Protein 7XDU (pdb70)

Organism: Thermoanaerobacter thermohydrosulfuricus (NCBI:txid1516)

Sequence (694 aa):
MENIKVVVWGLGAMGSGIAKMILFKKGMEIVGAIDTDPNKRGKDLNEILGTNSKPVYITSEPQDIIKKGSADIAVIVTSSYVEKVFPLIKLAVENGINVITTAEEMAYPSAQHLELAKEIDRLARENGVSVLGTGINPGFVLDYLIIALTGVCVDVDSIKAARINDLSPFGKAVMEEQGVGLTPEEFEEGVKNGTVAGHIGFPESISMICDALGWKLSGIEQTREPIVSKTYRETPYARVEPGYVAGCRQIGYGKVDGEVKIELEHPQQILPQKEGVETGDYIEIKGTPNIKLSIKPEIPGGLGTIALCVNMIPHVINAEPGLVTMLDLPVPRAIMGDARDMIRRRHHHMENIKVVVWGLGAMGSGIAKMILFKKGMEIVGAIDTDPNKRGKDLNEILGTNSKPVYITSEPQDIIKKGSADIAVIVTSSYVEKVFPLIKLAVENGINVITTAEEMAYPSAQHLELAKEIDRLARENGVSVLGTGINPGFVLDYLIIALTGVCVDVDSIKAARINDLSPFGKAVMEEQGVGLTPEEFEEGVKNGTVAGHIGFPESISMICDALGWKLSGIEQTREPIVSKTYRETPYARVEPGYVAGCRQIGYGKVDGEVKIELEHPQQILPQKEGVETGDYIEIKGTPNIKLSIKPEIPGGLGTIALCVNMIPHVINAEPGLVTMLDLPVPRAIMGDARDMIRR

Radius of gyration: 26.33 Å; Cα contacts (8 Å, |Δi|>4): 1818; chains: 2; bounding box: 57×61×76 Å

B-factor: mean 42.87, std 12.91, range [15.37, 99.05]

Nearest PDB structures (foldseek):
  7xdu-assembly1_A  TM=1.003E+00  e=1.723E-80  Thermoanaerobacter thermohydrosulfuricus
  6g1m-assembly2_D  TM=9.853E-01  e=4.303E-50  Petrotoga mobilis SJ95
  6g1h-assembly1_A-2  TM=9.811E-01  e=2.619E-50  Petrotoga mobilis SJ95
  6g1m-assembly2_C  TM=9.199E-01  e=5.829E-49  Petrotoga mobilis SJ95
  6g1m-assembly1_B  TM=9.178E-01  e=3.113E-48  Petrotoga mobilis SJ95

Solvent-accessible surface area: 27707 Å² total; per-residue (Å²): 203,115,40,5,65,0,0,0,10,6,2,35,82,46,0,26,20,0,0,100,11,0,58,154,18,137,5,8,51,15,43,5,0,1,18,98,44,87,110,47,118,49,76,33,5,12,115,56,19,69,20,157,39,144,76,25,148,3,23,29,107,25,124,84,32,1,108,142,75,24,9,51,0,0,0,0,15,73,28,28,97,0,113,142,0,32,76,36,2,79,34,0,1,66,24,33,0,15,0,0,0,24,1,46,12,0,1,21,2,44,38,90,38,88,124,44,4,119,58,2,38,107,12,0,131,122,41,49,6,1,0,0,0,2,5,3,25,5,0,0,0,0,0,1,1,0,0,1,0,0,0,0,0,22,34,1,83,35,3,123,4,20,11,21,21,38,5,27,106,119,5,150,73,36,6,123,80,8,0,15,28,50,28,46,124,95,0,63,107,3,25,134,96,51,76,0,41,9,15,44,1,0,12,0,0,0,9,0,0,0,73,1,0,12,17,154,58,68,29,57,90,76,47,64,86,26,15,66,4,157,38,91,3,102,10,131,124,18,143,0,71,69,36,101,0,0,0,1,72,4,17,0,51,0,48,17,127,46,126,66,48,0,35,0,32,11,4,22,6,0,23,1,114,99,40,74,58,112,33,0,0,59,4,47,0,81,14,60,14,88,4,122,3,20,1,102,96,28,1,41,33,31,62,0,15,17,0,0,0,0,0,0,0,0,12,0,37,29,20,80,57,1,34,12,14,2,14,76,5,40,1,0,22,0,4,50,19,23,0,75,117,43,67,189,229,192,168,155,180,40,121,33,3,57,0,0,0,14,5,2,38,84,50,0,21,16,0,0,104,5,0,47,124,10,112,0,7,59,7,28,3,0,5,22,118,37,90,118,38,134,46,67,30,3,10,114,61,15,70,42,150,48,148,66,15,139,4,21,42,88,33,107,77,25,3,98,180,72,32,7,54,0,0,0,0,12,74,32,27,105,0,121,144,0,35,75,35,2,82,35,0,1,83,30,33,0,16,0,0,0,24,0,48,13,1,1,23,1,45,32,92,42,110,113,37,3,131,52,1,35,118,13,0,126,125,46,45,10,1,0,0,0,1,4,3,24,3,0,0,0,0,0,2,1,0,0,2,0,0,0,0,0,31,57,1,82,31,2,107,4,18,11,19,21,36,3,21,103,91,28,122,71,38,2,90,69,8,1,15,30,50,34,42,121,81,0,88,105,4,39,181,98,52,87,1,36,6,19,45,1,0,14,0,0,0,11,0,0,2,83,7,1,22,19,143,60,72,28,56,86,77,57,76,73,25,14,50,2,146,39,94,3,85,14,127,118,13,153,0,75,77,40,88,0,0,0,0,62,4,13,0,51,0,44,18,132,44,124,58,57,0,35,0,39,11,2,20,5,0,28,0,106,111,62,61,55,105,32,0,0,60,2,50,0,98,16,63,17,102,6,123,2,25,0,90,92,27,1,40,31,33,68,0,16,16,0,0,0,0,1,0,0,2,16,0,38,51,21,122,42,0,32,13,15,2,12,77,5,40,1,0,34,1,7,48,23,28,0,48,86,54,26,163,163

Foldseek 3Di:
DAAAEEEEADCDLLSLLLQVVQVPAFRGYYQAYEDQPPVQAQDFSCVVNVHDDDTHGYHPDCVVQQAAPRGQAYEHEDELDLVVCLVVLLSNLLRLHAYEYQNQCQLAVCLPPVPSQVVSQVSFQVSWFEYEYAFVAPHNQLALVQLVVCVVFPWFQAKEKEFEDACQPPAQQVCQLWQAQAAQVVVVVCVVVVSHPADPHQSRRLVNNCVSVVFDFPDKDKDKGFAFDQDWADHVHGTHHGRGGQGIKMWMFTHGPNHTRYIYIYTYGHPPVVPPDFGWIWMWTVHHVIDIDIGGHYDDRSSRRSQQRNQCSQQRSQDTTGYDHSSRTPDGDGRPDRVVVSHDDD/DPPQAAAEEAEEACPLLSLLLQVVQVVAFRGHYPYYEDLDPVQAQDFSCVVNVHDDDTYGYHPDVPVQLAAPRGAAYEHEHEQDCVVCLVVLLSNLLSPHAYEYQRLCQLAVCLPPVPSQVVSFVSQQVRWFEYEHAFVVRHNQLAVPLLVVCVPFPWFQAKEKEAEDACQVDAQQVCQLFQFFAAQVRVVVCVVVRSHNADPHQSRRLVNNCVSVVADFPDKDKDKGFPADQDWDDHPHGTHHHNGGQGIKIWMFTDGPRHGRYIYIYTYGHPPVRVPDFAWIWIWTVHRHTDTDIDGHHDDRSSRRSQQSNQCSQFRSQDTTGYDHSSRTPDGDGNPDRVSVSHDD

Secondary structure (DSSP, 8-state):
-PPEEEEEE--SHHHHHHHHHHHHSTTEEEEEEE---TTTTTSBHHHHHT--SS--BEES-GGGT-STTS-SEEEE-S-S-HHHHHHHHHHHHTTT-EEEE--GGGGSTTTT-HHHHHHHHHHHHHTT-EEEE--STTTTTTTHHHHHHHTT-SEEEEEEEEEEEE-TTS-HHHHHHHTTT--HHHHHHHHHHTS----S-HHHHHHHHHHHHT---SEEEEEEEEEE-SS-EEETTEEE-TTSEEEEEEEEEEEETTEEEEEEEEEEES-GGGTTPPPEEEEEEEEES-EEEEESSPPPHHHHHHHHHHHTHHHHHHSPSEEE-TTTS-------S-GGGG----/-TTPPPEEEEEE--SHHHHHHHHHHHHSTTEEEEEEE---TTTTT-BHHHHHT--SS--B-BS-GGGTS-TTT-SEEEE-S-SSHHHHHHHHHHHHHTT-EEEE--GGGGSGGGT-HHHHHHHHHHHHHTT-EEEE--STTTTTTTHHHHHHHTT-SEEEEEEEEEE---TTS-HHHHHHTTTT--HHHHHHHHHHTS----S-HHHHHHHHHHHHTPPPSEEEEEEEEEE-SS-EEETTEEE-TTSEEEEEEEEEEEETTEEEEEEEEEEES-GGGGTPPPEEEEEEEEES-EEEEESSPPPHHHHHHHHHHHTHHHHHHSPSEEE-TTTS-------S-GGGGS--

Structure (mmCIF, N/CA/C/O backbone):
data_7XDU
#
_entry.id   7XDU
#
_cell.length_a   203.061
_cell.length_b   54.845
_cell.length_c   114.188
_cell.angle_alpha   90.000
_cell.angle_beta   115.560
_cell.angle_gamma   90.000
#
_symmetry.space_group_name_H-M   'C 1 2 1'
#
loop_
_entity.id
_entity.type
_entity.pdbx_description
1 polymer '4-hydroxy-tetrahydrodipicolinate reductase'
2 non-polymer NICOTINAMIDE-ADENINE-DINUCLEOTIDE
3 water water
#
loop_
_atom_site.group_PDB
_atom_site.id
_atom_site.type_symbol
_atom_site.label_atom_id
_atom_site.label_alt_id
_atom_site.label_comp_id
_atom_site.label_asym_id
_atom_site.label_entity_id
_atom_site.label_seq_id
_atom_site.pdbx_PDB_ins_code
_atom_site.Cartn_x
_atom_site.Cartn_y
_atom_site.Cartn_z
_atom_site.occupancy
_atom_site.B_iso_or_equiv
_atom_site.auth_seq_id
_atom_site.auth_comp_id
_atom_site.auth_asym_id
_atom_site.auth_atom_id
_atom_site.pdbx_PDB_model_num
ATOM 1 N N . MET A 1 9 ? -55.291 -33.245 -1.618 1.00 59.21 1 MET A N 1
ATOM 2 C CA . MET A 1 9 ? -56.376 -32.366 -1.199 1.00 59.59 1 MET A CA 1
ATOM 3 C C . MET A 1 9 ? -55.988 -31.526 0.025 1.00 52.56 1 MET A C 1
ATOM 4 O O . MET A 1 9 ? -56.371 -30.366 0.140 1.00 51.43 1 MET A O 1
ATOM 9 N N . GLU A 1 10 ? -55.232 -32.110 0.946 1.00 57.61 2 GLU A N 1
ATOM 10 C CA . GLU A 1 10 ? -54.756 -31.377 2.111 1.00 51.71 2 GLU A CA 1
ATOM 11 C C . GLU A 1 10 ? -53.382 -30.773 1.836 1.00 48.59 2 GLU A C 1
ATOM 12 O O . GLU A 1 10 ? -52.578 -31.334 1.088 1.00 48.12 2 GLU A O 1
ATOM 18 N N . ASN A 1 11 ? -53.121 -29.615 2.445 1.00 45.43 3 ASN A N 1
ATOM 19 C CA . ASN A 1 11 ? -51.818 -28.972 2.326 1.00 36.04 3 ASN A CA 1
ATOM 20 C C . ASN A 1 11 ? -50.699 -29.918 2.749 1.00 38.59 3 ASN A C 1
ATOM 21 O O . ASN A 1 11 ? -50.874 -30.780 3.616 1.00 35.56 3 ASN A O 1
ATOM 26 N N . ILE A 1 12 ? -49.534 -29.752 2.125 1.00 35.20 4 ILE A N 1
ATOM 27 C CA . ILE A 1 12 ? -48.324 -30.394 2.625 1.00 32.61 4 ILE A CA 1
ATOM 28 C C . ILE A 1 12 ? -47.941 -29.728 3.940 1.00 29.80 4 ILE A C 1
ATOM 29 O O . ILE A 1 12 ? -47.657 -28.525 3.982 1.00 33.86 4 ILE A O 1
ATOM 34 N N . LYS A 1 13 ? -47.934 -30.497 5.020 1.00 33.27 5 LYS A N 1
ATOM 35 C CA . LYS A 1 13 ? -47.645 -29.952 6.342 1.00 35.68 5 LYS A CA 1
ATOM 36 C C . LYS A 1 13 ? -46.148 -30.062 6.628 1.00 29.86 5 LYS A C 1
ATOM 37 O O . LYS A 1 13 ? -45.582 -31.162 6.591 1.00 28.34 5 LYS A O 1
ATOM 43 N N . VAL A 1 14 ? -45.517 -28.924 6.923 1.00 24.60 6 VAL A N 1
ATOM 44 C CA . VAL A 1 14 ? -44.073 -28.821 7.090 1.00 26.87 6 VAL A CA 1
ATOM 45 C C . VAL A 1 14 ? -43.746 -28.275 8.471 1.00 29.29 6 VAL A C 1
ATOM 46 O O . VAL A 1 14 ? -44.374 -27.317 8.935 1.00 31.64 6 VAL A O 1
ATOM 50 N N . VAL A 1 15 ? -42.733 -28.863 9.106 1.00 32.63 7 VAL A N 1
ATOM 51 C CA . VAL A 1 15 ? -42.106 -28.318 10.309 1.00 30.34 7 VAL A CA 1
ATOM 52 C C . VAL A 1 15 ? -40.731 -27.784 9.930 1.00 26.51 7 VAL A C 1
ATOM 53 O O . VAL A 1 15 ? -39.993 -28.425 9.172 1.00 33.04 7 VAL A O 1
ATOM 57 N N . VAL A 1 16 ? -40.392 -26.602 10.429 1.00 28.40 8 VAL A N 1
ATOM 58 C CA . VAL A 1 16 ? -39.079 -26.009 10.196 1.00 31.45 8 VAL A CA 1
ATOM 59 C C . VAL A 1 16 ? -38.295 -26.093 11.494 1.00 32.36 8 VAL A C 1
ATOM 60 O O . VAL A 1 16 ? -38.681 -25.497 12.509 1.00 34.06 8 VAL A O 1
ATOM 64 N N . TRP A 1 17 ? -37.196 -26.828 11.455 1.00 32.83 9 TRP A N 1
ATOM 65 C CA . TRP A 1 17 ? -36.373 -27.120 12.621 1.00 33.46 9 TRP A CA 1
ATOM 66 C C . TRP A 1 17 ? -35.123 -26.260 12.528 1.00 32.92 9 TRP A C 1
ATOM 67 O O . TRP A 1 17 ? -34.237 -26.534 11.712 1.00 37.37 9 TRP A O 1
ATOM 78 N N . GLY A 1 18 ? -35.054 -25.225 13.358 1.00 35.37 10 GLY A N 1
ATOM 79 C CA . GLY A 1 18 ? -34.008 -24.229 13.236 1.00 36.83 10 GLY A CA 1
ATOM 80 C C . GLY A 1 18 ? -34.486 -23.043 12.425 1.00 36.16 10 GLY A C 1
ATOM 81 O O . GLY A 1 18 ? -34.972 -23.206 11.305 1.00 35.59 10 GLY A O 1
ATOM 82 N N . LEU A 1 19 ? -34.368 -21.845 12.989 1.00 38.96 11 LEU A N 1
ATOM 83 C CA . LEU A 1 19 ? -34.948 -20.635 12.412 1.00 36.32 11 LEU A CA 1
ATOM 84 C C . LEU A 1 19 ? -33.922 -19.518 12.322 1.00 36.72 11 LEU A C 1
ATOM 85 O O . LEU A 1 19 ? -34.161 -18.378 12.728 1.00 38.76 11 LEU A O 1
ATOM 90 N N . GLY A 1 20 ? -32.774 -19.834 11.751 1.00 39.43 12 GLY A N 1
ATOM 91 C CA . GLY A 1 20 ? -31.767 -18.845 11.432 1.00 35.57 12 GLY A CA 1
ATOM 92 C C . GLY A 1 20 ? -32.004 -18.263 10.059 1.00 35.89 12 GLY A C 1
ATOM 93 O O . GLY A 1 20 ? -33.144 -18.151 9.594 1.00 35.30 12 GLY A O 1
ATOM 94 N N . ALA A 1 21 ? -30.909 -17.903 9.389 1.00 32.42 13 ALA A N 1
ATOM 95 C CA . ALA A 1 21 ? -31.009 -17.369 8.037 1.00 29.46 13 ALA A CA 1
ATOM 96 C C . ALA A 1 21 ? -31.795 -18.306 7.123 1.00 38.18 13 ALA A C 1
ATOM 97 O O . ALA A 1 21 ? -32.749 -17.887 6.457 1.00 31.02 13 ALA A O 1
ATOM 99 N N . MET A 1 22 ? -31.415 -19.591 7.098 1.00 36.26 14 MET A N 1
ATOM 100 C CA . MET A 1 22 ? -32.084 -20.555 6.229 1.00 32.43 14 MET A CA 1
ATOM 101 C C . MET A 1 22 ? -33.486 -20.883 6.732 1.00 32.44 14 MET A C 1
ATOM 102 O O . MET A 1 22 ? -34.448 -20.901 5.953 1.00 29.59 14 MET A O 1
ATOM 107 N N . GLY A 1 23 ? -33.621 -21.152 8.032 1.00 32.02 15 GLY A N 1
ATOM 108 C CA . GLY A 1 23 ? -34.922 -21.523 8.565 1.00 32.74 15 GLY A CA 1
ATOM 109 C C . GLY A 1 23 ? -35.995 -20.483 8.293 1.00 34.54 15 GLY A C 1
ATOM 110 O O . GLY A 1 23 ? -37.097 -20.811 7.844 1.00 33.49 15 GLY A O 1
ATOM 111 N N . SER A 1 24 ? -35.686 -19.210 8.551 1.00 29.36 16 SER A N 1
ATOM 112 C CA . SER A 1 24 ? -36.684 -18.164 8.351 1.00 32.18 16 SER A CA 1
ATOM 113 C C . SER A 1 24 ? -36.910 -17.859 6.876 1.00 28.61 16 SER A C 1
ATOM 114 O O . SER A 1 24 ? -38.038 -17.550 6.480 1.00 29.31 16 SER A O 1
ATOM 117 N N . GLY A 1 25 ? -35.865 -17.934 6.051 1.00 31.43 17 GLY A N 1
ATOM 118 C CA . GLY A 1 25 ? -36.076 -17.880 4.614 1.00 27.91 17 GLY A CA 1
ATOM 119 C C . GLY A 1 25 ? -36.991 -18.991 4.132 1.00 30.86 17 GLY A C 1
ATOM 120 O O . GLY A 1 25 ? -37.883 -18.763 3.309 1.00 31.33 17 GLY A O 1
ATOM 121 N N . ILE A 1 26 ? -36.802 -20.204 4.662 1.00 27.92 18 ILE A N 1
ATOM 122 C CA . ILE A 1 26 ? -37.605 -21.340 4.224 1.00 29.62 18 ILE A CA 1
ATOM 123 C C . ILE A 1 26 ? -39.043 -21.199 4.708 1.00 30.90 18 ILE A C 1
ATOM 124 O O . ILE A 1 26 ? -39.993 -21.513 3.980 1.00 33.66 18 ILE A O 1
ATOM 129 N N . ALA A 1 27 ? -39.229 -20.717 5.937 1.00 29.80 19 ALA A N 1
ATOM 130 C CA . ALA A 1 27 ? -40.577 -20.549 6.465 1.00 34.37 19 ALA A CA 1
ATOM 131 C C . ALA A 1 27 ? -41.345 -19.496 5.679 1.00 32.05 19 ALA A C 1
ATOM 132 O O . ALA A 1 27 ? -42.498 -19.711 5.293 1.00 29.43 19 ALA A O 1
ATOM 134 N N . LYS A 1 28 ? -40.718 -18.347 5.430 1.00 32.85 20 LYS A N 1
ATOM 135 C CA . LYS A 1 28 ? -41.385 -17.308 4.659 1.00 30.97 20 LYS A CA 1
ATOM 136 C C . LYS A 1 28 ? -41.765 -17.818 3.273 1.00 30.65 20 LYS A C 1
ATOM 137 O O . LYS A 1 28 ? -42.839 -17.494 2.758 1.00 33.72 20 LYS A O 1
ATOM 143 N N . MET A 1 29 ? -40.916 -18.649 2.667 1.00 30.10 21 MET A N 1
ATOM 144 C CA . MET A 1 29 ? -41.238 -19.160 1.341 1.00 28.32 21 MET A CA 1
ATOM 145 C C . MET A 1 29 ? -42.399 -20.142 1.408 1.00 28.92 21 MET A C 1
ATOM 146 O O . MET A 1 29 ? -43.314 -20.091 0.575 1.00 30.74 21 MET A O 1
ATOM 151 N N . ILE A 1 30 ? -42.390 -21.030 2.401 1.00 27.00 22 ILE A N 1
ATOM 152 C CA . ILE A 1 30 ? -43.460 -22.017 2.516 1.00 30.71 22 ILE A CA 1
ATOM 153 C C . ILE A 1 30 ? -44.795 -21.330 2.766 1.00 32.83 22 ILE A C 1
ATOM 154 O O . ILE A 1 30 ? -45.834 -21.739 2.230 1.00 36.96 22 ILE A O 1
ATOM 159 N N . LEU A 1 31 ? -44.784 -20.267 3.568 1.00 31.26 23 LEU A N 1
ATOM 160 C CA . LEU A 1 31 ? -45.992 -19.496 3.807 1.00 33.07 23 LEU A CA 1
ATOM 161 C C . LEU A 1 31 ? -46.619 -19.050 2.493 1.00 38.24 23 LEU A C 1
ATOM 162 O O . LEU A 1 31 ? -47.809 -19.278 2.245 1.00 43.67 23 LEU A O 1
ATOM 167 N N . PHE A 1 32 ? -45.821 -18.453 1.616 1.00 34.43 24 PHE A N 1
ATOM 168 C CA . PHE A 1 32 ? -46.358 -17.873 0.395 1.00 39.20 24 PHE A CA 1
ATOM 169 C C . PHE A 1 32 ? -46.440 -18.859 -0.767 1.00 36.26 24 PHE A C 1
ATOM 170 O O . PHE A 1 32 ? -46.845 -18.454 -1.861 1.00 38.67 24 PHE A O 1
ATOM 178 N N . LYS A 1 33 ? -46.104 -20.136 -0.553 1.00 31.01 25 LYS A N 1
ATOM 179 C CA . LYS A 1 33 ? -46.251 -21.174 -1.567 1.00 27.15 25 LYS A CA 1
ATOM 180 C C . LYS A 1 33 ? -47.612 -21.836 -1.441 1.00 33.39 25 LYS A C 1
ATOM 181 O O . LYS A 1 33 ? -47.994 -22.280 -0.354 1.00 36.95 25 LYS A O 1
ATOM 187 N N . LYS A 1 34 ? -48.315 -21.943 -2.564 1.00 31.37 26 LYS A N 1
ATOM 188 C CA . LYS A 1 34 ? -49.631 -22.560 -2.575 1.00 30.39 26 LYS A CA 1
ATOM 189 C C . LYS A 1 34 ? -49.512 -24.079 -2.435 1.00 33.57 26 LYS A C 1
ATOM 190 O O . LYS A 1 34 ? -48.757 -24.731 -3.167 1.00 32.87 26 LYS A O 1
ATOM 196 N N . GLY A 1 35 ? -50.272 -24.647 -1.507 1.00 29.00 27 GLY A N 1
ATOM 197 C CA . GLY A 1 35 ? -50.238 -26.073 -1.265 1.00 30.54 27 GLY A CA 1
ATOM 198 C C . GLY A 1 35 ? -49.293 -26.500 -0.170 1.00 36.13 27 GLY A C 1
ATOM 199 O O . GLY A 1 35 ? -49.116 -27.706 0.039 1.00 30.98 27 GLY A O 1
ATOM 200 N N . MET A 1 36 ? -48.698 -25.548 0.550 1.00 33.03 28 MET A N 1
ATOM 201 C CA . MET A 1 36 ? -47.702 -25.815 1.573 1.00 33.09 28 MET A CA 1
ATOM 202 C C . MET A 1 36 ? -48.028 -25.028 2.829 1.00 30.51 28 MET A C 1
ATOM 203 O O . MET A 1 36 ? -48.420 -23.862 2.753 1.00 30.97 28 MET A O 1
ATOM 208 N N . GLU A 1 37 ? -47.809 -25.652 3.982 1.00 34.81 29 GLU A N 1
ATOM 209 C CA . GLU A 1 37 ? -48.169 -25.070 5.265 1.00 36.27 29 GLU A CA 1
ATOM 210 C C . GLU A 1 37 ? -47.095 -25.357 6.310 1.00 34.87 29 GLU A C 1
ATOM 211 O O . GLU A 1 37 ? -46.595 -26.483 6.403 1.00 31.10 29 GLU A O 1
ATOM 217 N N . ILE A 1 38 ? -46.751 -24.346 7.105 1.00 31.35 30 ILE A N 1
ATOM 218 C 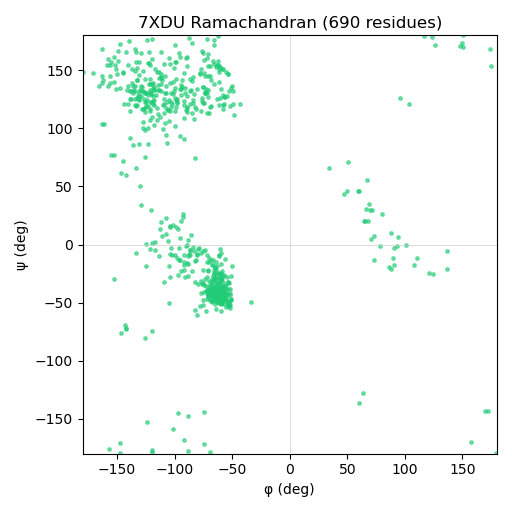CA . ILE A 1 38 ? -45.938 -24.562 8.295 1.00 33.44 30 ILE A CA 1
ATOM 219 C C . ILE A 1 38 ? -46.873 -24.912 9.439 1.00 37.16 30 ILE A C 1
ATOM 220 O O . ILE A 1 38 ? -47.748 -24.117 9.797 1.00 38.80 30 ILE A O 1
ATOM 225 N N . VAL A 1 39 ? -46.682 -26.092 10.024 1.00 35.36 31 VAL A N 1
ATOM 226 C CA . VAL A 1 39 ? -47.440 -26.508 11.195 1.00 31.79 31 VAL A CA 1
ATOM 227 C C . VAL A 1 39 ? -46.614 -26.458 12.468 1.00 35.27 31 VAL A C 1
ATOM 228 O O . VAL A 1 39 ? -47.120 -26.828 13.535 1.00 39.15 31 VAL A O 1
ATOM 232 N N . GLY A 1 40 ? -45.366 -26.003 12.400 1.00 37.66 32 GLY A N 1
ATOM 233 C CA . GLY A 1 40 ? -44.515 -25.959 13.576 1.00 37.30 32 GLY A CA 1
ATOM 234 C C . GLY A 1 40 ? -43.130 -25.402 13.308 1.00 37.57 32 GLY A C 1
ATOM 235 O O . GLY A 1 40 ? -42.588 -25.576 12.212 1.00 37.17 32 GLY A O 1
ATOM 236 N N . ALA A 1 41 ? -42.545 -24.736 14.304 1.00 37.68 33 ALA A N 1
ATOM 237 C CA . ALA A 1 41 ? -41.240 -24.097 14.165 1.00 36.43 33 ALA A CA 1
ATOM 238 C C . ALA A 1 41 ? -40.443 -24.346 15.435 1.00 38.12 33 ALA A C 1
ATOM 239 O O . ALA A 1 41 ? -40.915 -24.030 16.531 1.00 39.99 33 ALA A O 1
ATOM 241 N N . ILE A 1 42 ? -39.247 -24.911 15.291 1.00 39.37 34 ILE A N 1
ATOM 242 C CA . ILE A 1 42 ? -38.433 -25.346 16.422 1.00 38.51 34 ILE A CA 1
ATOM 243 C C . ILE A 1 42 ? -37.135 -24.552 16.425 1.00 43.90 34 ILE A C 1
ATOM 244 O O . ILE A 1 42 ? -36.475 -24.431 15.386 1.00 45.07 34 ILE A O 1
ATOM 249 N N . ASP A 1 43 ? -36.763 -24.030 17.590 1.00 40.78 35 ASP A N 1
ATOM 250 C CA . ASP A 1 43 ? -35.464 -23.397 17.755 1.00 40.09 35 ASP A CA 1
ATOM 251 C C . ASP A 1 43 ? -35.163 -23.294 19.243 1.00 46.78 35 ASP A C 1
ATOM 252 O O . ASP A 1 43 ? -36.050 -22.976 20.037 1.00 48.92 35 ASP A O 1
ATOM 257 N N . THR A 1 44 ? -33.914 -23.567 19.614 1.00 48.12 36 THR A N 1
ATOM 258 C CA . THR A 1 44 ? -33.516 -23.526 21.016 1.00 46.22 36 THR A CA 1
ATOM 259 C C . THR A 1 44 ? -32.972 -22.170 21.445 1.00 48.18 36 THR A C 1
ATOM 260 O O . THR A 1 44 ? -32.758 -21.960 22.644 1.00 57.12 36 THR A O 1
ATOM 264 N N . ASP A 1 45 ? -32.747 -21.261 20.509 1.00 43.21 37 ASP A N 1
ATOM 265 C CA . ASP A 1 45 ? -32.318 -19.906 20.820 1.00 46.11 37 ASP A CA 1
ATOM 266 C C . ASP A 1 45 ? -33.334 -19.225 21.732 1.00 54.01 37 ASP A C 1
ATOM 267 O O . ASP A 1 45 ? -34.481 -19.009 21.314 1.00 55.22 37 ASP A O 1
ATOM 272 N N . PRO A 1 46 ? -32.960 -18.854 22.959 1.00 56.16 38 PRO A N 1
ATOM 273 C CA . PRO A 1 46 ? -33.934 -18.223 23.864 1.00 56.50 38 PRO A CA 1
ATOM 274 C C . PRO A 1 46 ? -34.545 -16.944 23.316 1.00 57.81 38 PRO A C 1
ATOM 275 O O . PRO A 1 46 ? -35.690 -16.620 23.661 1.00 60.23 38 PRO A O 1
ATOM 279 N N . ASN A 1 47 ? -33.830 -16.202 22.470 1.00 55.01 39 ASN A N 1
ATOM 280 C CA . ASN A 1 47 ? -34.436 -15.016 21.879 1.00 56.57 39 ASN A CA 1
ATOM 281 C C . ASN A 1 47 ? -35.517 -15.354 20.864 1.00 58.81 39 ASN A C 1
ATOM 282 O O . ASN A 1 47 ? -36.249 -14.453 20.443 1.00 60.16 39 ASN A O 1
ATOM 287 N N . LYS A 1 48 ? -35.631 -16.616 20.455 1.00 60.46 40 LYS A N 1
ATOM 288 C CA . LYS A 1 48 ? -36.681 -17.040 19.540 1.00 56.58 40 LYS A CA 1
ATOM 289 C C . LYS A 1 48 ? -37.732 -17.913 20.200 1.00 53.48 40 LYS A C 1
ATOM 290 O O . LYS A 1 48 ? -38.903 -17.839 19.818 1.00 51.90 40 LYS A O 1
ATOM 296 N N . ARG A 1 49 ? -37.343 -18.714 21.190 1.00 53.47 41 ARG A N 1
ATOM 297 C CA . ARG A 1 49 ? -38.280 -19.583 21.889 1.00 54.15 41 ARG A CA 1
ATOM 298 C C . ARG A 1 49 ? -39.517 -18.809 22.320 1.00 50.62 41 ARG A C 1
ATOM 299 O O . ARG A 1 49 ? -39.415 -17.707 22.864 1.00 57.29 41 ARG A O 1
ATOM 307 N N . GLY A 1 50 ? -40.688 -19.377 22.036 1.00 44.04 42 GLY A N 1
ATOM 308 C CA . GLY A 1 50 ? -41.945 -18.846 22.507 1.00 42.69 42 GLY A CA 1
ATOM 309 C C . GLY A 1 50 ? -42.593 -17.800 21.622 1.00 43.68 42 GLY A C 1
ATOM 310 O O . GLY A 1 50 ? -43.807 -17.590 21.728 1.00 41.99 42 GLY A O 1
ATOM 311 N N . LYS A 1 51 ? -41.831 -17.140 20.754 1.00 43.15 43 LYS A N 1
ATOM 312 C CA . LYS A 1 51 ? -42.393 -16.077 19.937 1.00 43.81 43 LYS A CA 1
ATOM 313 C C . LYS A 1 51 ? -43.263 -16.636 18.808 1.00 43.96 43 LYS A C 1
ATOM 314 O O . LYS A 1 51 ? -43.149 -17.799 18.404 1.00 43.65 43 LYS A O 1
ATOM 320 N N . ASP A 1 52 ? -44.154 -15.788 18.302 1.00 42.04 44 ASP A N 1
ATOM 321 C CA . ASP A 1 52 ? -44.843 -16.093 17.057 1.00 38.29 44 ASP A CA 1
ATOM 322 C C . ASP A 1 52 ? -43.848 -15.986 15.908 1.00 43.45 44 ASP A C 1
ATOM 323 O O . ASP A 1 52 ? -43.158 -14.970 15.763 1.00 42.55 44 ASP A O 1
ATOM 328 N N . LEU A 1 53 ? -43.763 -17.048 15.105 1.00 36.99 45 LEU A N 1
ATOM 329 C CA . LEU A 1 53 ? -42.861 -17.059 13.959 1.00 34.05 45 LEU A CA 1
ATOM 330 C C . LEU A 1 53 ? -43.087 -15.856 13.050 1.00 36.57 45 LEU A C 1
ATOM 331 O O . LEU A 1 53 ? -42.140 -15.351 12.439 1.00 36.48 45 LEU A O 1
ATOM 336 N N . ASN A 1 54 ? -44.325 -15.369 12.965 1.00 38.06 46 ASN A N 1
ATOM 337 C CA . ASN A 1 54 ? -44.591 -14.174 12.169 1.00 38.07 46 ASN A CA 1
ATOM 338 C C . ASN A 1 54 ? -43.829 -12.965 12.689 1.00 39.23 46 ASN A C 1
ATOM 339 O O . ASN A 1 54 ? -43.415 -12.106 11.899 1.00 39.07 46 ASN A O 1
ATOM 344 N N . GLU A 1 55 ? -43.634 -12.878 14.005 1.00 38.00 47 GLU A N 1
ATOM 345 C CA . GLU A 1 55 ? -42.861 -11.772 14.553 1.00 42.90 47 GLU A CA 1
ATOM 346 C C . GLU A 1 55 ? -41.443 -11.783 14.006 1.00 40.35 47 GLU A C 1
ATOM 347 O O . GLU A 1 55 ? -40.875 -10.729 13.706 1.00 53.19 47 GLU A O 1
ATOM 353 N N . ILE A 1 56 ? -40.866 -12.966 13.842 1.00 40.11 48 ILE A N 1
ATOM 354 C CA . ILE A 1 56 ? -39.514 -13.071 13.312 1.00 42.12 48 ILE A CA 1
ATOM 355 C C . ILE A 1 56 ? -39.498 -12.816 11.809 1.00 44.64 48 ILE A C 1
ATOM 356 O O . ILE A 1 56 ? -38.669 -12.050 11.302 1.00 50.78 48 ILE A O 1
ATOM 361 N N . LEU A 1 57 ? -40.409 -13.454 11.069 1.00 41.49 49 LEU A N 1
ATOM 362 C CA . LEU A 1 57 ? -40.467 -13.255 9.624 1.00 39.50 49 LEU A CA 1
ATOM 363 C C . LEU A 1 57 ? -40.912 -11.852 9.241 1.00 36.13 49 LEU A C 1
ATOM 364 O O . LEU A 1 57 ? -40.697 -11.439 8.095 1.00 37.78 49 LEU A O 1
ATOM 369 N N . GLY A 1 58 ? -41.527 -11.116 10.161 1.00 34.21 50 GLY A N 1
ATOM 370 C CA . GLY A 1 58 ? -42.167 -9.876 9.790 1.00 34.25 50 GLY A CA 1
ATOM 371 C C . GLY A 1 58 ? -43.388 -10.058 8.920 1.00 36.66 50 GLY A C 1
ATOM 372 O O . GLY A 1 58 ? -43.806 -9.117 8.248 1.00 41.95 50 GLY A O 1
ATOM 373 N N . THR A 1 59 ? -43.974 -11.246 8.919 1.00 34.56 51 THR A N 1
ATOM 374 C CA . THR A 1 59 ? -45.127 -11.571 8.096 1.00 36.13 51 THR A CA 1
ATOM 375 C C . THR A 1 59 ? -46.415 -11.405 8.894 1.00 44.42 51 THR A C 1
ATOM 376 O O . THR A 1 59 ? -46.408 -11.326 10.122 1.00 46.16 51 THR A O 1
ATOM 380 N N . ASN A 1 60 ? -47.538 -11.374 8.179 1.00 40.75 52 ASN A N 1
ATOM 381 C CA . ASN A 1 60 ? -48.857 -11.221 8.786 1.00 37.91 52 ASN A CA 1
ATOM 382 C C . ASN A 1 60 ? -49.700 -12.420 8.363 1.00 48.19 52 ASN A C 1
ATOM 383 O O . ASN A 1 60 ? -50.430 -12.367 7.370 1.00 45.99 52 ASN A O 1
ATOM 388 N N . SER A 1 61 ? -49.600 -13.503 9.126 1.00 46.99 53 SER A N 1
ATOM 389 C CA . SER A 1 61 ? -50.356 -14.708 8.838 1.00 44.64 53 SER A CA 1
ATOM 390 C C . SER A 1 61 ? -50.695 -15.400 10.154 1.00 43.28 53 SER A C 1
ATOM 391 O O . SER A 1 61 ? -50.349 -14.926 11.240 1.00 44.51 53 SER A O 1
ATOM 394 N N . LYS A 1 62 ? -51.381 -16.529 10.040 1.00 43.35 54 LYS A N 1
ATOM 395 C CA . LYS A 1 62 ? -51.841 -17.280 11.198 1.00 43.86 54 LYS A CA 1
ATOM 396 C C . LYS A 1 62 ? -50.687 -17.526 12.175 1.00 42.80 54 LYS A C 1
ATOM 397 O O . LYS A 1 62 ? -49.576 -17.867 11.743 1.00 44.06 54 LYS A O 1
ATOM 403 N N . PRO A 1 63 ? -50.892 -17.328 13.477 1.00 43.45 55 PRO A N 1
ATOM 404 C CA . PRO A 1 63 ? -49.781 -17.476 14.427 1.00 42.69 55 PRO A CA 1
ATOM 405 C C . PRO A 1 63 ? -49.274 -18.910 14.521 1.00 40.29 55 PRO A C 1
ATOM 406 O O . PRO A 1 63 ? -50.044 -19.872 14.539 1.00 37.95 55 PRO A O 1
ATOM 410 N N . VAL A 1 64 ? -47.952 -19.038 14.562 1.00 35.04 56 VAL A N 1
ATOM 411 C CA . VAL A 1 64 ? -47.276 -20.309 14.769 1.00 34.46 56 VAL A CA 1
ATOM 412 C C . VAL A 1 64 ? -46.197 -20.070 15.812 1.00 39.14 56 VAL A C 1
ATOM 413 O O . VAL A 1 64 ? -45.294 -19.251 15.598 1.00 34.16 56 VAL A O 1
ATOM 417 N N . TYR A 1 65 ? -46.290 -20.770 16.939 1.00 37.92 57 TYR A N 1
ATOM 418 C CA . TYR A 1 65 ? -45.438 -20.476 18.083 1.00 39.86 57 TYR A CA 1
ATOM 419 C C . TYR A 1 65 ? -44.193 -21.352 18.086 1.00 35.23 57 TYR A C 1
ATOM 420 O O . TYR A 1 65 ? -44.284 -22.579 17.979 1.00 33.35 57 TYR A O 1
ATOM 429 N N . ILE A 1 66 ? -43.034 -20.708 18.210 1.00 35.44 58 ILE A N 1
ATOM 430 C CA . ILE A 1 66 ? -41.754 -21.411 18.166 1.00 39.26 58 ILE A CA 1
ATOM 431 C C . ILE A 1 66 ? -41.554 -22.168 19.468 1.00 38.10 58 ILE A C 1
ATOM 432 O O . ILE A 1 66 ? -41.540 -21.571 20.550 1.00 43.16 58 ILE A O 1
ATOM 437 N N . THR A 1 67 ? -41.383 -23.480 19.372 1.00 36.32 59 THR A N 1
ATOM 438 C CA . THR A 1 67 ? -41.046 -24.289 20.530 1.00 35.20 59 THR A CA 1
ATOM 439 C C . THR A 1 67 ? -39.554 -24.589 20.529 1.00 44.28 59 THR A C 1
ATOM 440 O O . THR A 1 67 ? -38.910 -24.612 19.478 1.00 48.90 59 THR A O 1
ATOM 444 N N . SER A 1 68 ? -38.999 -24.791 21.721 1.00 45.22 60 SER A N 1
ATOM 445 C CA . SER A 1 68 ? -37.653 -25.329 21.852 1.00 45.29 60 SER A CA 1
ATOM 446 C C . SER A 1 68 ? -37.668 -26.798 22.244 1.00 45.30 60 SER A C 1
ATOM 447 O O . SER A 1 68 ? -36.600 -27.411 22.345 1.00 44.71 60 SER A O 1
ATOM 450 N N . GLU A 1 69 ? -38.858 -27.370 22.466 1.00 42.93 61 GLU A N 1
ATOM 451 C CA . GLU A 1 69 ? -39.046 -28.791 22.717 1.00 47.03 61 GLU A CA 1
ATOM 452 C C . GLU A 1 69 ? -39.504 -29.449 21.428 1.00 46.44 61 GLU A C 1
ATOM 453 O O . GLU A 1 69 ? -40.687 -29.334 21.065 1.00 46.55 61 GLU A O 1
ATOM 459 N N . PRO A 1 70 ? -38.623 -30.133 20.701 1.00 43.17 62 PRO A N 1
ATOM 460 C CA . PRO A 1 70 ? -39.047 -30.827 19.470 1.00 40.34 62 PRO A CA 1
ATOM 461 C C . PRO A 1 70 ? -40.228 -31.772 19.650 1.00 45.87 62 PRO A C 1
ATOM 462 O O . PRO A 1 70 ? -41.036 -31.929 18.725 1.00 41.85 62 PRO A O 1
ATOM 466 N N . GLN A 1 71 ? -40.345 -32.405 20.825 1.00 50.86 63 GLN A N 1
ATOM 467 C CA . GLN A 1 71 ? -41.398 -33.388 21.050 1.00 49.90 63 GLN A CA 1
ATOM 468 C C . GLN A 1 71 ? -42.778 -32.754 21.048 1.00 50.91 63 GLN A C 1
ATOM 469 O O . GLN A 1 71 ? -43.777 -33.466 20.910 1.00 53.36 63 GLN A O 1
ATOM 475 N N . ASP A 1 72 ? -42.860 -31.434 21.208 1.00 49.01 64 ASP A N 1
ATOM 476 C CA . ASP A 1 72 ? -44.152 -30.749 21.166 1.00 50.14 64 ASP A CA 1
ATOM 477 C C . ASP A 1 72 ? -44.826 -30.887 19.808 1.00 46.01 64 ASP A C 1
ATOM 478 O O . ASP A 1 72 ? -46.056 -30.965 19.731 1.00 47.91 64 ASP A O 1
ATOM 483 N N . ILE A 1 73 ? -44.048 -30.905 18.732 1.00 45.47 65 ILE A N 1
ATOM 484 C CA . ILE A 1 73 ? -44.611 -30.930 17.391 1.00 43.02 65 ILE A CA 1
ATOM 485 C C . ILE A 1 73 ? -44.109 -32.099 16.545 1.00 46.03 65 ILE A C 1
ATOM 486 O O . ILE A 1 73 ? -44.773 -32.463 15.561 1.00 42.97 65 ILE A O 1
ATOM 491 N N . ILE A 1 74 ? -42.997 -32.746 16.894 1.00 47.98 66 ILE A N 1
ATOM 492 C CA . ILE A 1 74 ? -42.475 -33.866 16.100 1.00 41.98 66 ILE A CA 1
ATOM 493 C C . ILE A 1 74 ? -43.068 -35.145 16.687 1.00 48.42 66 ILE A C 1
ATOM 494 O O . ILE A 1 74 ? -42.508 -35.763 17.594 1.00 51.74 66 ILE A O 1
ATOM 499 N N . LYS A 1 75 ? -44.219 -35.553 16.156 1.00 43.89 67 LYS A N 1
ATOM 500 C CA . LYS A 1 75 ? -44.880 -36.764 16.618 1.00 43.10 67 LYS A CA 1
ATOM 501 C C . LYS A 1 75 ? -45.715 -37.335 15.483 1.00 49.87 67 LYS A C 1
ATOM 502 O O . LYS A 1 75 ? -46.045 -36.638 14.519 1.00 46.98 67 LYS A O 1
ATOM 508 N N . LYS A 1 76 ? -46.053 -38.621 15.617 1.00 54.02 68 LYS A N 1
ATOM 509 C CA . LYS A 1 76 ? -46.764 -39.357 14.574 1.00 48.65 68 LYS A CA 1
ATOM 510 C C . LYS A 1 76 ? -47.986 -38.589 14.088 1.00 52.10 68 LYS A C 1
ATOM 511 O O . LYS A 1 76 ? -48.875 -38.251 14.876 1.00 53.57 68 LYS A O 1
ATOM 517 N N . GLY A 1 77 ? -48.010 -38.295 12.787 1.00 46.47 69 GLY A N 1
ATOM 518 C CA . GLY A 1 77 ? -49.159 -37.701 12.137 1.00 45.20 69 GLY A CA 1
ATOM 519 C C . GLY A 1 77 ? -49.182 -36.189 12.096 1.00 52.38 69 GLY A C 1
ATOM 520 O O . GLY A 1 77 ? -50.105 -35.617 11.496 1.00 53.07 69 GLY A O 1
ATOM 521 N N . SER A 1 78 ? -48.200 -35.518 12.697 1.00 49.74 70 SER A N 1
ATOM 522 C CA . SER A 1 78 ? -48.255 -34.066 12.827 1.00 48.55 70 SER A CA 1
ATOM 523 C C . SER A 1 78 ? -47.658 -33.313 11.642 1.00 46.17 70 SER A C 1
ATOM 524 O O . SER A 1 78 ? -47.923 -32.114 11.505 1.00 47.43 70 SER A O 1
ATOM 527 N N . ALA A 1 79 ? -46.864 -33.967 10.792 1.00 44.36 71 ALA A N 1
ATOM 528 C CA . ALA A 1 79 ? -46.265 -33.280 9.654 1.00 39.14 71 ALA A CA 1
ATOM 529 C C . ALA A 1 79 ? -45.873 -34.286 8.584 1.00 39.57 71 ALA A C 1
ATOM 530 O O . ALA A 1 79 ? -45.608 -35.452 8.879 1.00 37.37 71 ALA A O 1
ATOM 532 N N . ASP A 1 80 ? -45.826 -33.811 7.335 1.00 40.28 72 ASP A N 1
ATOM 533 C CA . ASP A 1 80 ? -45.318 -34.634 6.245 1.00 31.93 72 ASP A CA 1
ATOM 534 C C . ASP A 1 80 ? -43.801 -34.600 6.171 1.00 31.44 72 ASP A C 1
ATOM 535 O O . ASP A 1 80 ? -43.179 -35.594 5.781 1.00 33.68 72 ASP A O 1
ATOM 540 N N . ILE A 1 81 ? -43.182 -33.485 6.538 1.00 29.81 73 ILE A N 1
ATOM 541 C CA . ILE A 1 81 ? -41.746 -33.346 6.346 1.00 30.82 73 ILE A CA 1
ATOM 542 C C . ILE A 1 81 ? -41.209 -32.326 7.336 1.00 29.10 73 ILE A C 1
ATOM 543 O O . ILE A 1 81 ? -41.827 -31.287 7.596 1.00 28.49 73 ILE A O 1
ATOM 548 N N . ALA A 1 82 ? -40.055 -32.643 7.895 1.00 28.57 74 ALA A N 1
ATOM 549 C CA . ALA A 1 82 ? -39.293 -31.713 8.703 1.00 29.20 74 ALA A CA 1
ATOM 550 C C . ALA A 1 82 ? -38.129 -31.204 7.870 1.00 32.33 74 ALA A C 1
ATOM 551 O O . ALA A 1 82 ? -37.500 -31.968 7.129 1.00 30.94 74 ALA A O 1
ATOM 553 N N . VAL A 1 83 ? -37.853 -29.912 7.985 1.00 27.95 75 VAL A N 1
ATOM 554 C CA . VAL A 1 83 ? -36.731 -29.283 7.304 1.00 31.44 75 VAL A CA 1
ATOM 555 C C . VAL A 1 83 ? -35.738 -28.860 8.378 1.00 29.16 75 VAL A C 1
ATOM 556 O O . VAL A 1 83 ? -36.003 -27.940 9.161 1.00 32.48 75 VAL A O 1
ATOM 560 N N . ILE A 1 84 ? -34.601 -29.541 8.430 1.00 30.19 76 ILE A N 1
ATOM 561 C CA . ILE A 1 84 ? -33.617 -29.356 9.489 1.00 32.65 76 ILE A CA 1
ATOM 562 C C . ILE A 1 84 ? -32.514 -28.447 8.967 1.00 36.08 76 ILE A C 1
ATOM 563 O O . ILE A 1 84 ? -31.784 -28.803 8.034 1.00 37.78 76 ILE A O 1
ATOM 568 N N . VAL A 1 85 ? -32.398 -27.266 9.567 1.00 35.72 77 VAL A N 1
ATOM 569 C CA . VAL A 1 85 ? -31.460 -26.253 9.101 1.00 36.47 77 VAL A CA 1
ATOM 570 C C . VAL A 1 85 ? -30.710 -25.712 10.307 1.00 36.45 77 VAL A C 1
ATOM 571 O O . VAL A 1 85 ? -30.852 -24.538 10.670 1.00 35.85 77 VAL A O 1
ATOM 575 N N . THR A 1 86 ? -29.901 -26.570 10.931 1.00 35.82 78 THR A N 1
ATOM 576 C CA . THR A 1 86 ? -29.250 -26.242 12.196 1.00 39.12 78 THR A CA 1
ATOM 577 C C . THR A 1 86 ? -27.737 -26.301 12.060 1.00 36.52 78 THR A C 1
ATOM 578 O O . THR A 1 86 ? -27.090 -25.253 12.023 1.00 43.88 78 THR A O 1
ATOM 582 N N . SER A 1 87 ? -27.153 -27.488 11.987 1.00 38.48 79 SER A N 1
ATOM 583 C CA . SER A 1 87 ? -25.711 -27.661 12.006 1.00 40.17 79 SER A CA 1
ATOM 584 C C . SER A 1 87 ? -25.240 -28.160 10.647 1.00 43.20 79 SER A C 1
ATOM 585 O O . SER A 1 87 ? -26.034 -28.601 9.814 1.00 43.36 79 SER A O 1
ATOM 588 N N . SER A 1 88 ? -23.931 -28.086 10.424 1.00 37.60 80 SER A N 1
ATOM 589 C CA . SER A 1 88 ? -23.348 -28.629 9.208 1.00 37.62 80 SER A CA 1
ATOM 590 C C . SER A 1 88 ? -22.947 -30.094 9.330 1.00 41.52 80 SER A C 1
ATOM 591 O O . SER A 1 88 ? -22.470 -30.670 8.343 1.00 39.45 80 SER A O 1
ATOM 594 N N . TYR A 1 89 ? -23.151 -30.719 10.491 1.00 41.11 81 TYR A N 1
ATOM 595 C CA . TYR A 1 89 ? -22.501 -31.981 10.823 1.00 38.29 81 TYR A CA 1
ATOM 596 C C . TYR A 1 89 ? -23.514 -33.092 11.043 1.00 34.70 81 TYR A C 1
ATOM 597 O O . TYR A 1 89 ? -24.509 -32.901 11.749 1.00 36.40 81 TYR A O 1
ATOM 606 N N . VAL A 1 90 ? -23.235 -34.258 10.452 1.00 38.34 82 VAL A N 1
ATOM 607 C CA . VAL A 1 90 ? -24.108 -35.420 10.612 1.00 37.79 82 VAL A CA 1
ATOM 608 C C . VAL A 1 90 ? -24.259 -35.778 12.077 1.00 39.03 82 VAL A C 1
ATOM 609 O O . VAL A 1 90 ? -25.352 -36.123 12.539 1.00 40.21 82 VAL A O 1
ATOM 613 N N . GLU A 1 91 ? -23.159 -35.730 12.823 1.00 47.95 83 GLU A N 1
ATOM 614 C CA . GLU A 1 91 ? -23.223 -36.033 14.245 1.00 45.04 83 GLU A CA 1
ATOM 615 C C . GLU A 1 91 ? -24.258 -35.161 14.944 1.00 47.85 83 GLU A C 1
ATOM 616 O O . GLU A 1 91 ? -25.038 -35.649 15.771 1.00 44.06 83 GLU A O 1
ATOM 622 N N . LYS A 1 92 ? -24.300 -33.872 14.601 1.00 42.74 84 LYS A N 1
ATOM 623 C CA . LYS A 1 92 ? -25.154 -32.939 15.315 1.00 40.99 84 LYS A CA 1
ATOM 624 C C . LYS A 1 92 ? -26.583 -32.915 14.793 1.00 39.43 84 LYS A C 1
ATOM 625 O O . LYS A 1 92 ? -27.483 -32.518 15.537 1.00 43.73 84 LYS A O 1
ATOM 631 N N . VAL A 1 93 ? -26.825 -33.318 13.545 1.00 37.16 85 VAL A N 1
ATOM 632 C CA . VAL A 1 93 ? -28.196 -33.394 13.043 1.00 38.63 85 VAL A CA 1
ATOM 633 C C . VAL A 1 93 ? -28.784 -34.792 13.158 1.00 39.12 85 VAL A C 1
ATOM 634 O O . VAL A 1 93 ? -30.008 -34.947 13.011 1.00 42.61 85 VAL A O 1
ATOM 638 N N . PHE A 1 94 ? -27.967 -35.813 13.415 1.00 38.31 86 PHE A N 1
ATOM 639 C CA . PHE A 1 94 ? -28.514 -37.165 13.508 1.00 40.88 86 PHE A CA 1
ATOM 640 C C . PHE A 1 94 ? -29.596 -37.315 14.571 1.00 38.94 86 PHE A C 1
ATOM 641 O O . PHE A 1 94 ? -30.616 -37.963 14.276 1.00 39.04 86 PHE A O 1
ATOM 649 N N . PRO A 1 95 ? -29.454 -36.790 15.795 1.00 36.19 87 PRO A N 1
ATOM 650 C CA . PRO A 1 95 ? -30.560 -36.937 16.760 1.00 36.45 87 PRO A CA 1
ATOM 651 C C . PRO A 1 95 ? -31.868 -36.338 16.267 1.00 41.76 87 PRO A C 1
ATOM 652 O O . PRO A 1 95 ? -32.939 -36.907 16.527 1.00 40.22 87 PRO A O 1
ATOM 656 N N . LEU A 1 96 ? -31.809 -35.204 15.554 1.00 39.03 88 LEU A N 1
ATOM 657 C CA . LEU A 1 96 ? -33.023 -34.583 15.029 1.00 34.41 88 LEU A CA 1
ATOM 658 C C . LEU A 1 96 ? -33.632 -35.427 13.919 1.00 36.05 88 LEU A C 1
ATOM 659 O O . LEU A 1 96 ? -34.846 -35.675 13.907 1.00 35.88 88 LEU A O 1
ATOM 664 N N . ILE A 1 97 ? -32.802 -35.862 12.965 1.00 35.98 89 ILE A N 1
ATOM 665 C CA . ILE A 1 97 ? -33.267 -36.758 11.907 1.00 34.70 89 ILE A CA 1
ATOM 666 C C . ILE A 1 97 ? -33.895 -38.007 12.512 1.00 38.53 89 ILE A C 1
ATOM 667 O O . ILE A 1 97 ? -34.944 -38.482 12.055 1.00 37.97 89 ILE A O 1
ATOM 672 N N . LYS A 1 98 ? -33.267 -38.551 13.561 1.00 37.10 90 LYS A N 1
ATOM 673 C CA . LYS A 1 98 ? -33.775 -39.767 14.187 1.00 43.27 90 LYS A CA 1
ATOM 674 C C . LYS A 1 98 ? -35.163 -39.541 14.774 1.00 43.88 90 LYS A C 1
ATOM 675 O O . LYS A 1 98 ? -36.070 -40.357 14.577 1.00 41.16 90 LYS A O 1
ATOM 681 N N . LEU A 1 99 ? -35.349 -38.426 15.488 1.00 37.72 91 LEU A N 1
ATOM 682 C CA . LEU A 1 99 ? -36.651 -38.137 16.080 1.00 39.42 91 LEU A CA 1
ATOM 683 C C . LEU A 1 99 ? -37.730 -38.044 15.010 1.00 41.09 91 LEU A C 1
ATOM 684 O O . LEU A 1 99 ? -38.793 -38.666 15.126 1.00 44.19 91 LEU A O 1
ATOM 689 N N . ALA A 1 100 ? -37.461 -37.286 13.944 1.00 39.30 92 ALA A N 1
ATOM 690 C CA . ALA A 1 100 ? -38.472 -37.078 12.911 1.00 41.50 92 ALA A CA 1
ATOM 691 C C . ALA A 1 100 ? -38.818 -38.378 12.201 1.00 40.79 92 ALA A C 1
ATOM 692 O O . ALA A 1 100 ? -39.995 -38.655 11.941 1.00 36.91 92 ALA A O 1
ATOM 694 N N . VAL A 1 101 ? -37.807 -39.188 11.886 1.00 37.11 93 VAL A N 1
ATOM 695 C CA . VAL A 1 101 ? -38.046 -40.414 11.135 1.00 36.42 93 VAL A CA 1
ATOM 696 C C . VAL A 1 101 ? -38.760 -41.445 11.999 1.00 39.37 93 VAL A C 1
ATOM 697 O O . VAL A 1 101 ? -39.693 -42.114 11.539 1.00 40.33 93 VAL A O 1
ATOM 701 N N . GLU A 1 102 ? -38.361 -41.572 13.269 1.00 40.49 94 GLU A N 1
ATOM 702 C CA . GLU A 1 102 ? -39.043 -42.486 14.183 1.00 43.34 94 GLU A CA 1
ATOM 703 C C . GLU A 1 102 ? -40.503 -42.121 14.400 1.00 46.95 94 GLU A C 1
ATOM 704 O O . GLU A 1 102 ? -41.232 -42.906 15.017 1.00 51.00 94 GLU A O 1
ATOM 710 N N . ASN A 1 103 ? -40.939 -40.948 13.938 1.00 44.77 95 ASN A N 1
ATOM 711 C CA . ASN A 1 103 ? -42.342 -40.561 13.981 1.00 45.78 95 ASN A CA 1
ATOM 712 C C . ASN A 1 103 ? -42.968 -40.491 12.593 1.00 39.77 95 ASN A C 1
ATOM 713 O O . ASN A 1 103 ? -43.995 -39.832 12.421 1.00 41.56 95 ASN A O 1
ATOM 718 N N . GLY A 1 104 ? -42.365 -41.141 11.601 1.00 40.71 96 GLY A N 1
ATOM 719 C CA . GLY A 1 104 ? -42.937 -41.184 10.260 1.00 39.80 96 GLY A CA 1
ATOM 720 C C . GLY A 1 104 ? -42.943 -39.871 9.501 1.00 40.00 96 GLY A C 1
ATOM 721 O O . GLY A 1 104 ? -43.872 -39.612 8.724 1.00 39.75 96 GLY A O 1
ATOM 722 N N . ILE A 1 105 ? -41.918 -39.046 9.685 1.00 39.53 97 ILE A N 1
ATOM 723 C CA . ILE A 1 105 ? -41.835 -37.723 9.074 1.00 40.13 97 ILE A CA 1
ATOM 724 C C . ILE A 1 105 ? -40.600 -37.682 8.178 1.00 39.82 97 ILE A C 1
ATOM 725 O O . ILE A 1 105 ? -39.480 -37.922 8.650 1.00 38.55 97 ILE A O 1
ATOM 730 N N . ASN A 1 106 ? -40.800 -37.368 6.898 1.00 36.95 98 ASN A N 1
ATOM 731 C CA . ASN A 1 106 ? -39.680 -37.198 5.981 1.00 31.55 98 ASN A CA 1
ATOM 732 C C . ASN A 1 106 ? -38.789 -36.040 6.429 1.00 31.09 98 ASN A C 1
ATOM 733 O O . ASN A 1 106 ? -39.215 -35.142 7.159 1.00 31.51 98 ASN A O 1
ATOM 738 N N . VAL A 1 107 ? -37.533 -36.064 5.980 1.00 27.71 99 VAL A N 1
ATOM 739 C CA . VAL A 1 107 ? -36.541 -35.074 6.385 1.00 32.29 99 VAL A CA 1
ATOM 740 C C . VAL A 1 107 ? -35.852 -34.502 5.154 1.00 32.53 99 VAL A C 1
ATOM 741 O O . VAL A 1 107 ? -35.439 -35.255 4.265 1.00 35.45 99 VAL A O 1
ATOM 745 N N . ILE A 1 108 ? -35.732 -33.174 5.109 1.00 32.82 100 ILE A N 1
ATOM 746 C CA . ILE A 1 108 ? -34.754 -32.474 4.283 1.00 30.56 100 ILE A CA 1
ATOM 747 C C . ILE A 1 108 ? -33.850 -31.680 5.215 1.00 30.66 100 ILE A C 1
ATOM 748 O O . ILE A 1 108 ? -34.321 -31.082 6.187 1.00 33.35 100 ILE A O 1
ATOM 753 N N . THR A 1 109 ? -32.553 -31.667 4.927 1.00 32.07 101 THR A N 1
ATOM 754 C CA . THR A 1 109 ? -31.636 -30.898 5.750 1.00 35.24 101 THR A CA 1
ATOM 755 C C . THR A 1 109 ? -30.597 -30.229 4.867 1.00 35.73 101 THR A C 1
ATOM 756 O O . THR A 1 109 ? -30.304 -30.693 3.762 1.00 39.65 101 THR A O 1
ATOM 760 N N . THR A 1 110 ? -30.058 -29.121 5.365 1.00 33.84 102 THR A N 1
ATOM 761 C CA . THR A 1 110 ? -29.038 -28.353 4.669 1.00 31.20 102 THR A CA 1
ATOM 762 C C . THR A 1 110 ? -27.633 -28.707 5.112 1.00 34.27 102 THR A C 1
ATOM 763 O O . THR A 1 110 ? -26.674 -28.148 4.572 1.00 37.70 102 THR A O 1
ATOM 767 N N . ALA A 1 111 ? -27.485 -29.590 6.095 1.00 35.86 103 ALA A N 1
ATOM 768 C CA . ALA A 1 111 ? -26.164 -29.889 6.635 1.00 37.28 103 ALA A CA 1
ATOM 769 C C . ALA A 1 111 ? -25.234 -30.377 5.527 1.00 32.82 103 ALA A C 1
ATOM 770 O O . ALA A 1 111 ? -25.520 -31.377 4.860 1.00 29.46 103 ALA A O 1
ATOM 772 N N . GLU A 1 112 ? -24.124 -29.657 5.337 1.00 29.82 104 GLU A N 1
ATOM 773 C CA . GLU A 1 112 ? -23.231 -29.923 4.214 1.00 34.58 104 GLU A CA 1
ATOM 774 C C . GLU A 1 112 ? -22.843 -31.399 4.139 1.00 38.47 104 GLU A C 1
ATOM 775 O O . GLU A 1 112 ? -22.926 -32.023 3.075 1.00 36.97 104 GLU A O 1
ATOM 781 N N . GLU A 1 113 ? -22.439 -31.983 5.268 1.00 40.20 105 GLU A N 1
ATOM 782 C CA . GLU A 1 113 ? -22.042 -33.384 5.251 1.00 38.33 105 GLU A CA 1
ATOM 783 C C . GLU A 1 113 ? -23.190 -34.284 4.815 1.00 39.39 105 GLU A C 1
ATOM 784 O O . GLU A 1 113 ? -22.950 -35.338 4.216 1.00 43.10 105 GLU A O 1
ATOM 790 N N . MET A 1 114 ? -24.441 -33.878 5.080 1.00 37.29 106 MET A N 1
ATOM 791 C CA . MET A 1 114 ? -25.589 -34.702 4.708 1.00 36.82 106 MET A CA 1
ATOM 792 C C . MET A 1 114 ? -25.830 -34.720 3.203 1.00 38.60 106 MET A C 1
ATOM 793 O O . MET A 1 114 ? -26.574 -35.584 2.723 1.00 35.67 106 MET A O 1
ATOM 798 N N . ALA A 1 115 ? -25.224 -33.793 2.451 1.00 33.49 107 ALA A N 1
ATOM 799 C CA . ALA A 1 115 ? -25.320 -33.854 0.996 1.00 36.18 107 ALA A CA 1
ATOM 800 C C . ALA A 1 115 ? -24.852 -35.205 0.478 1.00 36.58 107 ALA A C 1
ATOM 801 O O . ALA A 1 115 ? -25.415 -35.734 -0.487 1.00 36.10 107 ALA A O 1
ATOM 803 N N . TYR A 1 116 ? -23.848 -35.787 1.127 1.00 42.78 108 TYR A N 1
ATOM 804 C CA . TYR A 1 116 ? -23.386 -37.141 0.816 1.00 44.12 108 TYR A CA 1
ATOM 805 C C . TYR A 1 116 ? -22.773 -37.739 2.073 1.00 42.50 108 TYR A C 1
ATOM 806 O O . TYR A 1 116 ? -21.546 -37.831 2.208 1.00 42.63 108 TYR A O 1
ATOM 815 N N . PRO A 1 117 ? -23.608 -38.184 3.017 1.00 42.37 109 PRO A N 1
ATOM 816 C CA . PRO A 1 117 ? -23.075 -38.576 4.331 1.00 43.11 109 PRO A CA 1
ATOM 817 C C . PRO A 1 117 ? -22.172 -39.797 4.288 1.00 44.09 109 PRO A C 1
ATOM 818 O O . PRO A 1 117 ? -21.310 -39.938 5.165 1.00 47.23 109 PRO A O 1
ATOM 822 N N . SER A 1 118 ? -22.322 -40.673 3.290 1.00 42.45 110 SER A N 1
ATOM 823 C CA . SER A 1 118 ? -21.445 -41.837 3.188 1.00 46.99 110 SER A CA 1
ATOM 824 C C . SER A 1 118 ? -19.981 -41.436 3.038 1.00 46.81 110 SER A C 1
ATOM 825 O O . SER A 1 118 ? -19.088 -42.209 3.402 1.00 51.11 110 SER A O 1
ATOM 828 N N . ALA A 1 119 ? -19.719 -40.242 2.500 1.00 42.37 111 ALA A N 1
ATOM 829 C CA . ALA A 1 119 ? -18.347 -39.797 2.293 1.00 45.45 111 ALA A CA 1
ATOM 830 C C . ALA A 1 119 ? -17.549 -39.850 3.589 1.00 50.35 111 ALA A C 1
ATOM 831 O O . ALA A 1 119 ? -16.494 -40.487 3.655 1.00 54.29 111 ALA A O 1
ATOM 833 N N . GLN A 1 120 ? -18.052 -39.212 4.642 1.00 47.09 112 GLN A N 1
ATOM 834 C CA . GLN A 1 120 ? -17.306 -39.092 5.881 1.00 44.76 112 GLN A CA 1
ATOM 835 C C . GLN A 1 120 ? -17.957 -39.772 7.072 1.00 48.21 112 GLN A C 1
ATOM 836 O O . GLN A 1 120 ? -17.344 -39.799 8.148 1.00 48.29 112 GLN A O 1
ATOM 842 N N . HIS A 1 121 ? -19.167 -40.318 6.926 1.00 43.51 113 HIS A N 1
ATOM 843 C CA . HIS A 1 121 ? -19.889 -40.898 8.056 1.00 39.73 113 HIS A CA 1
ATOM 844 C C . HIS A 1 121 ? -20.738 -42.088 7.599 1.00 44.37 113 HIS A C 1
ATOM 845 O O . HIS A 1 121 ? -21.957 -42.105 7.749 1.00 45.12 113 HIS A O 1
ATOM 852 N N . LEU A 1 122 ? -20.063 -43.123 7.075 1.00 48.73 114 LEU A N 1
ATOM 853 C CA . LEU A 1 122 ? -20.771 -44.233 6.443 1.00 46.91 114 LEU A CA 1
ATOM 854 C C . LEU A 1 122 ? -21.691 -44.949 7.419 1.00 50.42 114 LEU A C 1
ATOM 855 O O . LEU A 1 122 ? -22.814 -45.326 7.067 1.00 49.41 114 LEU A O 1
ATOM 860 N N . GLU A 1 123 ? -21.238 -45.143 8.650 1.00 50.49 115 GLU A N 1
ATOM 861 C CA . GLU A 1 123 ? -22.045 -45.894 9.605 1.00 55.30 115 GLU A CA 1
ATOM 862 C C . GLU A 1 123 ? -23.270 -45.097 10.045 1.00 52.71 115 GLU A C 1
ATOM 863 O O . GLU A 1 123 ? -24.377 -45.647 10.132 1.00 52.90 115 GLU A O 1
ATOM 869 N N . LEU A 1 124 ? -23.096 -43.803 10.322 1.00 49.89 116 LEU A N 1
ATOM 870 C CA . LEU A 1 124 ? -24.252 -42.944 10.559 1.00 44.37 116 LEU A CA 1
ATOM 871 C C . LEU A 1 124 ? -25.189 -42.951 9.357 1.00 47.03 116 LEU A C 1
ATOM 872 O O . LEU A 1 124 ? -26.415 -43.019 9.512 1.00 46.54 116 LEU A O 1
ATOM 877 N N . ALA A 1 125 ? -24.630 -42.893 8.148 1.00 42.04 117 ALA A N 1
ATOM 878 C CA . ALA A 1 125 ? -25.467 -42.886 6.957 1.00 43.97 117 ALA A CA 1
ATOM 879 C C . ALA A 1 125 ? -26.247 -44.188 6.834 1.00 49.22 117 ALA A C 1
ATOM 880 O O . ALA A 1 125 ? -27.439 -44.177 6.497 1.00 47.43 117 ALA A O 1
ATOM 882 N N . LYS A 1 126 ? -25.594 -45.317 7.122 1.00 51.37 118 LYS A N 1
ATOM 883 C CA . LYS A 1 126 ? -26.286 -46.601 7.081 1.00 47.55 118 LYS A CA 1
ATOM 884 C C . LYS A 1 126 ? -27.449 -46.625 8.062 1.00 46.15 118 LYS A C 1
ATOM 885 O O . LYS A 1 126 ? -28.536 -47.110 7.731 1.00 47.00 118 LYS A O 1
ATOM 891 N N . GLU A 1 127 ? -27.246 -46.088 9.269 1.00 42.14 119 GLU A N 1
ATOM 892 C CA . GLU A 1 127 ? -28.321 -46.096 10.254 1.00 44.10 119 GLU A CA 1
ATOM 893 C C . GLU A 1 127 ? -29.460 -45.172 9.842 1.00 49.60 119 GLU A C 1
ATOM 894 O O . GLU A 1 127 ? -30.637 -45.524 10.006 1.00 47.36 119 GLU A O 1
ATOM 900 N N . ILE A 1 128 ? -29.135 -43.986 9.310 1.00 48.54 120 ILE A N 1
ATOM 901 C CA . ILE A 1 128 ? -30.180 -43.100 8.799 1.00 41.15 120 ILE A CA 1
ATOM 902 C C . ILE A 1 128 ? -31.004 -43.823 7.746 1.00 40.77 120 ILE A C 1
ATOM 903 O O . ILE A 1 128 ? -32.240 -43.795 7.767 1.00 40.28 120 ILE A O 1
ATOM 908 N N . ASP A 1 129 ? -30.328 -44.499 6.817 1.00 39.13 121 ASP A N 1
ATOM 909 C CA . ASP A 1 129 ? -31.047 -45.232 5.785 1.00 38.98 121 ASP A CA 1
ATOM 910 C C . ASP A 1 129 ? -31.926 -46.314 6.394 1.00 45.54 121 ASP A C 1
ATOM 911 O O . ASP A 1 129 ? -33.065 -46.523 5.955 1.00 45.67 121 ASP A O 1
ATOM 916 N N . ARG A 1 130 ? -31.423 -46.998 7.426 1.00 47.42 122 ARG A N 1
ATOM 917 C CA . ARG A 1 130 ? -32.190 -48.080 8.033 1.00 48.85 122 ARG A CA 1
ATOM 918 C C . ARG A 1 130 ? -33.424 -47.545 8.748 1.00 46.80 122 ARG A C 1
ATOM 919 O O . ARG A 1 130 ? -34.538 -48.044 8.543 1.00 43.86 122 ARG A O 1
ATOM 927 N N . LEU A 1 131 ? -33.246 -46.525 9.590 1.00 44.18 123 LEU A N 1
ATOM 928 C CA . LEU A 1 131 ? -34.383 -45.953 10.303 1.00 43.33 123 LEU A CA 1
ATOM 929 C C . LEU A 1 131 ? -35.433 -45.429 9.333 1.00 45.46 123 LEU A C 1
ATOM 930 O O . LEU A 1 131 ? -36.639 -45.613 9.544 1.00 45.92 123 LEU A O 1
ATOM 935 N N . ALA A 1 132 ? -34.988 -44.778 8.259 1.00 45.81 124 ALA A N 1
ATOM 936 C CA . ALA A 1 132 ? -35.917 -44.201 7.297 1.00 44.54 124 ALA A CA 1
ATOM 937 C C . ALA A 1 132 ? -36.716 -45.286 6.584 1.00 41.58 124 ALA A C 1
ATOM 938 O O . ALA A 1 132 ? -37.944 -45.186 6.463 1.00 41.29 124 ALA A O 1
ATOM 940 N N . ARG A 1 133 ? -36.043 -46.334 6.104 1.00 42.77 125 ARG A N 1
ATOM 941 C CA . ARG A 1 133 ? -36.780 -47.406 5.443 1.00 46.08 125 ARG A CA 1
ATOM 942 C C . ARG A 1 133 ? -37.702 -48.118 6.425 1.00 47.67 125 ARG A C 1
ATOM 943 O O . ARG A 1 133 ? -38.830 -48.487 6.072 1.00 46.03 125 ARG A O 1
ATOM 951 N N . GLU A 1 134 ? -37.260 -48.279 7.679 1.00 41.76 126 GLU A N 1
ATOM 952 C CA . GLU A 1 134 ? -38.102 -48.935 8.673 1.00 44.69 126 GLU A CA 1
ATOM 953 C C . GLU A 1 134 ? -39.361 -48.132 8.966 1.00 49.93 126 GLU A C 1
ATOM 954 O O . GLU A 1 134 ? -40.387 -48.710 9.341 1.00 52.50 126 GLU A O 1
ATOM 960 N N . ASN A 1 135 ? -39.309 -46.811 8.796 1.00 47.58 127 ASN A N 1
ATOM 961 C CA . ASN A 1 135 ? -40.443 -45.941 9.082 1.00 41.69 127 ASN A CA 1
ATOM 962 C C . ASN A 1 135 ? -41.109 -45.385 7.826 1.00 42.63 127 ASN A C 1
ATOM 963 O O . ASN A 1 135 ? -41.965 -44.501 7.932 1.00 40.37 127 ASN A O 1
ATOM 968 N N . GLY A 1 136 ? -40.741 -45.877 6.644 1.00 44.43 128 GLY A N 1
ATOM 969 C CA . GLY A 1 136 ? -41.432 -45.501 5.422 1.00 42.84 128 GLY A CA 1
ATOM 970 C C . GLY A 1 136 ? -41.288 -44.049 5.019 1.00 42.85 128 GLY A C 1
ATOM 971 O O . GLY A 1 136 ? -42.201 -43.489 4.401 1.00 41.39 128 GLY A O 1
ATOM 972 N N . VAL A 1 137 ? -40.159 -43.423 5.344 1.00 36.99 129 VAL A N 1
ATOM 973 C CA . VAL A 1 137 ? -39.914 -42.021 5.049 1.00 36.11 129 VAL A CA 1
ATOM 974 C C . VAL A 1 137 ? -38.565 -41.904 4.357 1.00 34.75 129 VAL A C 1
ATOM 975 O O . VAL A 1 137 ? -37.762 -42.834 4.354 1.00 38.81 129 VAL A O 1
ATOM 979 N N . SER A 1 138 ? -38.328 -40.750 3.745 1.00 33.48 130 SER A N 1
ATOM 980 C CA . SER A 1 138 ? -37.097 -40.508 3.007 1.00 29.45 130 SER A CA 1
ATOM 981 C C . SER A 1 138 ? -36.327 -39.367 3.654 1.00 30.44 130 SER A C 1
ATOM 982 O O . SER A 1 138 ? -36.918 -38.463 4.253 1.00 29.56 130 SER A O 1
ATOM 985 N N . VAL A 1 139 ? -35.001 -39.413 3.519 1.00 33.28 131 VAL A N 1
ATOM 986 C CA . VAL A 1 139 ? -34.105 -38.400 4.065 1.00 30.22 131 VAL A CA 1
ATOM 987 C C . VAL A 1 139 ? -33.211 -37.890 2.943 1.00 36.36 131 VAL A C 1
ATOM 988 O O . VAL A 1 139 ? -32.638 -38.685 2.189 1.00 36.12 131 VAL A O 1
ATOM 992 N N . LEU A 1 140 ? -33.110 -36.565 2.818 1.00 34.70 132 LEU A N 1
ATOM 993 C CA . LEU A 1 140 ? -32.269 -35.945 1.803 1.00 30.51 132 LEU A CA 1
ATOM 994 C C . LEU A 1 140 ? -31.545 -34.761 2.416 1.00 33.02 132 LEU A C 1
ATOM 995 O O . LEU A 1 140 ? -32.163 -33.943 3.103 1.00 36.50 132 LEU A O 1
ATOM 1000 N N . GLY A 1 141 ? -30.240 -34.679 2.184 1.00 29.76 133 GLY A N 1
ATOM 1001 C CA . GLY A 1 141 ? -29.480 -33.466 2.438 1.00 32.31 133 GLY A CA 1
ATOM 1002 C C . GLY A 1 141 ? -29.259 -32.754 1.115 1.00 34.97 133 GLY A C 1
ATOM 1003 O O . GLY A 1 141 ? -29.013 -33.394 0.092 1.00 33.43 133 GLY A O 1
ATOM 1004 N N . THR A 1 142 ? -29.377 -31.432 1.130 1.00 29.33 134 THR A N 1
ATOM 1005 C CA . THR A 1 142 ? -29.237 -30.693 -0.117 1.00 29.23 134 THR A CA 1
ATOM 1006 C C . THR A 1 142 ? -28.837 -29.259 0.200 1.00 26.93 134 THR A C 1
ATOM 1007 O O . THR A 1 142 ? -28.605 -28.896 1.353 1.00 30.99 134 THR A O 1
ATOM 1011 N N . GLY A 1 143 ? -28.760 -28.454 -0.841 1.00 27.87 135 GLY A N 1
ATOM 1012 C CA . GLY A 1 143 ? -28.249 -27.103 -0.741 1.00 25.36 135 GLY A CA 1
ATOM 1013 C C . GLY A 1 143 ? -27.616 -26.725 -2.063 1.00 30.65 135 GLY A C 1
ATOM 1014 O O . GLY A 1 143 ? -27.590 -27.508 -3.009 1.00 29.37 135 GLY A O 1
ATOM 1015 N N . ILE A 1 144 ? -27.102 -25.496 -2.114 1.00 27.51 136 ILE A N 1
ATOM 1016 C CA . ILE A 1 144 ? -26.467 -25.042 -3.346 1.00 25.54 136 ILE A CA 1
ATOM 1017 C C . ILE A 1 144 ? -25.080 -25.643 -3.484 1.00 31.43 136 ILE A C 1
ATOM 1018 O O . ILE A 1 144 ? -24.676 -26.056 -4.578 1.00 33.72 136 ILE A O 1
ATOM 1023 N N . ASN A 1 145 ? -24.332 -25.694 -2.385 1.00 29.97 137 ASN A N 1
ATOM 1024 C CA . ASN A 1 145 ? -22.959 -26.166 -2.386 1.00 31.22 137 ASN A CA 1
ATOM 1025 C C . ASN A 1 145 ? -22.521 -26.550 -0.982 1.00 30.35 137 ASN A C 1
ATOM 1026 O O . ASN A 1 145 ? -22.217 -25.672 -0.169 1.00 29.59 137 ASN A O 1
ATOM 1031 N N . PRO A 1 146 ? -22.453 -27.848 -0.663 1.00 32.19 138 PRO A N 1
ATOM 1032 C CA . PRO A 1 146 ? -22.762 -28.939 -1.591 1.00 32.19 138 PRO A CA 1
ATOM 1033 C C . PRO A 1 146 ? -24.258 -29.116 -1.786 1.00 33.45 138 PRO A C 1
ATOM 1034 O O . PRO A 1 146 ? -25.062 -28.553 -1.024 1.00 30.09 138 PRO A O 1
ATOM 1038 N N . GLY A 1 147 ? -24.632 -29.887 -2.809 1.00 28.42 139 GLY A N 1
ATOM 1039 C CA . GLY A 1 147 ? -26.023 -30.218 -3.073 1.00 32.67 139 GLY A CA 1
ATOM 1040 C C . GLY A 1 147 ? -26.500 -29.850 -4.468 1.00 32.77 139 GLY A C 1
ATOM 1041 O O . GLY A 1 147 ? -27.455 -30.460 -4.969 1.00 29.96 139 GLY A O 1
ATOM 1042 N N . PHE A 1 148 ? -25.872 -28.853 -5.103 1.00 26.36 140 PHE A N 1
ATOM 1043 C CA . PHE A 1 148 ? -26.308 -28.526 -6.454 1.00 27.40 140 PHE A CA 1
ATOM 1044 C C . PHE A 1 148 ? -25.194 -28.149 -7.428 1.00 26.62 140 PHE A C 1
ATOM 1045 O O . PHE A 1 148 ? -24.877 -28.936 -8.325 1.00 27.92 140 PHE A O 1
ATOM 1053 N N . VAL A 1 149 ? -24.602 -26.959 -7.280 1.00 25.39 141 VAL A N 1
ATOM 1054 C CA . VAL A 1 149 ? -23.882 -26.370 -8.413 1.00 28.49 141 VAL A CA 1
ATOM 1055 C C . VAL A 1 149 ? -22.519 -27.019 -8.636 1.00 31.58 141 VAL A C 1
ATOM 1056 O O . VAL A 1 149 ? -22.058 -27.121 -9.778 1.00 31.39 141 VAL A O 1
ATOM 1060 N N . LEU A 1 150 ? -21.863 -27.496 -7.583 1.00 32.86 142 LEU A N 1
ATOM 1061 C CA . LEU A 1 150 ? -20.574 -28.169 -7.712 1.00 31.23 142 LEU A CA 1
ATOM 1062 C C . LEU A 1 150 ? -20.669 -29.693 -7.573 1.00 34.72 142 LEU A C 1
ATOM 1063 O O . LEU A 1 150 ? -19.644 -30.359 -7.366 1.00 34.18 142 LEU A O 1
ATOM 1068 N N . ASP A 1 151 ? -21.868 -30.265 -7.678 1.00 31.14 143 ASP A N 1
ATOM 1069 C CA . ASP A 1 151 ? -21.964 -31.718 -7.765 1.00 25.75 143 ASP A CA 1
ATOM 1070 C C . ASP A 1 151 ? -23.076 -32.149 -8.715 1.00 29.86 143 ASP A C 1
ATOM 1071 O O . ASP A 1 151 ? -22.784 -32.682 -9.792 1.00 29.58 143 ASP A O 1
ATOM 1076 N N . TYR A 1 152 ? -24.343 -31.932 -8.336 1.00 28.55 144 TYR A N 1
ATOM 1077 C CA . TYR A 1 152 ? -25.469 -32.353 -9.171 1.00 24.10 144 TYR A CA 1
ATOM 1078 C C . TYR A 1 152 ? -25.371 -31.777 -10.582 1.00 25.12 144 TYR A C 1
ATOM 1079 O O . TYR A 1 152 ? -25.553 -32.489 -11.577 1.00 24.83 144 TYR A O 1
ATOM 1088 N N . LEU A 1 153 ? -25.107 -30.476 -10.683 1.00 23.24 145 LEU A N 1
ATOM 1089 C CA . LEU A 1 153 ? -25.076 -29.831 -11.990 1.00 26.34 145 LEU A CA 1
ATOM 1090 C C . LEU A 1 153 ? -23.883 -30.309 -12.815 1.00 28.74 145 LEU A C 1
ATOM 1091 O O . LEU A 1 153 ? -24.002 -30.488 -14.034 1.00 26.94 145 LEU A O 1
ATOM 1096 N N . ILE A 1 154 ? -22.728 -30.521 -12.171 1.00 29.34 146 ILE A N 1
ATOM 1097 C CA . ILE A 1 154 ? -21.576 -31.097 -12.865 1.00 26.31 146 ILE A CA 1
ATOM 1098 C C . ILE A 1 154 ? -21.918 -32.488 -13.371 1.00 27.65 146 ILE A C 1
ATOM 1099 O O . ILE A 1 154 ? -21.693 -32.821 -14.542 1.00 28.09 146 ILE A O 1
ATOM 1104 N N . ILE A 1 155 ? -22.456 -33.327 -12.482 1.00 28.59 147 ILE A N 1
ATOM 1105 C CA . ILE A 1 155 ? -22.810 -34.691 -12.860 1.00 29.54 147 ILE A CA 1
ATOM 1106 C C . ILE A 1 155 ? -23.746 -34.680 -14.058 1.00 31.36 147 ILE A C 1
ATOM 1107 O O . ILE A 1 155 ? -23.587 -35.470 -14.996 1.00 30.26 147 ILE A O 1
ATOM 1112 N N . ALA A 1 156 ? -24.727 -33.768 -14.052 1.00 30.40 148 ALA A N 1
ATOM 1113 C CA . ALA A 1 156 ? -25.699 -33.710 -15.137 1.00 26.82 148 ALA A CA 1
ATOM 1114 C C . ALA A 1 156 ? -25.023 -33.435 -16.472 1.00 28.21 148 ALA A C 1
ATOM 1115 O O . ALA A 1 156 ? -25.374 -34.046 -17.486 1.00 30.01 148 ALA A O 1
ATOM 1117 N N . LEU A 1 157 ? -24.038 -32.535 -16.490 1.00 24.47 149 LEU A N 1
ATOM 1118 C CA . LEU A 1 157 ? -23.346 -32.241 -17.739 1.00 28.23 149 LEU A CA 1
ATOM 1119 C C . LEU A 1 157 ? -22.504 -33.421 -18.217 1.00 33.20 149 LEU A C 1
ATOM 1120 O O . LEU A 1 157 ? -22.359 -33.614 -19.430 1.00 28.09 149 LEU A O 1
ATOM 1125 N N . THR A 1 158 ? -21.945 -34.227 -17.306 1.00 26.84 150 THR A N 1
ATOM 1126 C CA . THR A 1 158 ? -21.184 -35.363 -17.810 1.00 29.85 150 THR A CA 1
ATOM 1127 C C . THR A 1 158 ? -22.076 -36.342 -18.546 1.00 31.58 150 THR A C 1
ATOM 1128 O O . THR A 1 158 ? -21.570 -37.117 -19.362 1.00 31.78 150 THR A O 1
ATOM 1132 N N . GLY A 1 159 ? -23.390 -36.297 -18.306 1.00 31.93 151 GLY A N 1
ATOM 1133 C CA . GLY A 1 159 ? -24.323 -37.152 -19.021 1.00 28.49 151 GLY A CA 1
ATOM 1134 C C . GLY A 1 159 ? -24.403 -36.885 -20.515 1.00 30.18 151 GLY A C 1
ATOM 1135 O O . GLY A 1 159 ? -24.949 -37.709 -21.254 1.00 36.32 151 GLY A O 1
ATOM 1136 N N . VAL A 1 160 ? -23.888 -35.751 -20.985 1.00 30.82 152 VAL A N 1
ATOM 1137 C CA . VAL A 1 160 ? -23.777 -35.537 -22.422 1.00 36.98 152 VAL A CA 1
ATOM 1138 C C . VAL A 1 160 ? -22.378 -35.870 -22.948 1.00 37.91 152 VAL A C 1
ATOM 1139 O O . VAL A 1 160 ? -22.058 -35.528 -24.091 1.00 36.40 152 VAL A O 1
ATOM 1143 N N . CYS A 1 161 ? -21.546 -36.546 -22.157 1.00 36.81 153 CYS A N 1
ATOM 1144 C CA . CYS A 1 161 ? -20.164 -36.827 -22.523 1.00 30.99 153 CYS A CA 1
ATOM 1145 C C . CYS A 1 161 ? -19.989 -38.296 -22.861 1.00 35.50 153 CYS A C 1
ATOM 1146 O O . CYS A 1 161 ? -20.423 -39.171 -22.104 1.00 30.92 153 CYS A O 1
ATOM 1149 N N . VAL A 1 162 ? -19.359 -38.557 -24.008 1.00 38.51 154 VAL A N 1
ATOM 1150 C CA . VAL A 1 162 ? -18.976 -39.915 -24.363 1.00 37.33 154 VAL A CA 1
ATOM 1151 C C . VAL A 1 162 ? -17.959 -40.459 -23.368 1.00 36.36 154 VAL A C 1
ATOM 1152 O O . VAL A 1 162 ? -17.963 -41.656 -23.051 1.00 41.91 154 VAL A O 1
ATOM 1156 N N . ASP A 1 163 ? -17.112 -39.590 -22.821 1.00 35.37 155 ASP A N 1
ATOM 1157 C CA . ASP A 1 163 ? -15.980 -39.989 -22.000 1.00 37.84 155 ASP A CA 1
ATOM 1158 C C . ASP A 1 163 ? -15.448 -38.763 -21.264 1.00 40.03 155 ASP A C 1
ATOM 1159 O O . ASP A 1 163 ? -15.311 -37.696 -21.865 1.00 40.52 155 ASP A O 1
ATOM 1164 N N . VAL A 1 164 ? -15.137 -38.919 -19.976 1.00 39.89 156 VAL A N 1
ATOM 1165 C CA . VAL A 1 164 ? -14.701 -37.811 -19.125 1.00 38.60 156 VAL A CA 1
ATOM 1166 C C . VAL A 1 164 ? -13.286 -38.083 -18.634 1.00 40.67 156 VAL A C 1
ATOM 1167 O O . VAL A 1 164 ? -13.045 -39.073 -17.933 1.00 41.47 156 VAL A O 1
ATOM 1171 N N . ASP A 1 165 ? -12.358 -37.187 -18.968 1.00 47.35 157 ASP A N 1
ATOM 1172 C CA . ASP A 1 165 ? -11.008 -37.288 -18.418 1.00 48.44 157 ASP A CA 1
ATOM 1173 C C . ASP A 1 165 ? -10.954 -36.714 -17.012 1.00 48.74 157 ASP A C 1
ATOM 1174 O O . ASP A 1 165 ? -10.635 -37.423 -16.052 1.00 48.46 157 ASP A O 1
ATOM 1179 N N . SER A 1 166 ? -11.270 -35.431 -16.874 1.00 44.57 158 SER A N 1
ATOM 1180 C CA . SER A 1 166 ? -11.192 -34.778 -15.581 1.00 41.97 158 SER A CA 1
ATOM 1181 C C . SER A 1 166 ? -12.269 -33.708 -15.492 1.00 42.95 158 SER A C 1
ATOM 1182 O O . SER A 1 166 ? -12.953 -33.393 -16.471 1.00 38.12 158 SER A O 1
ATOM 1185 N N . ILE A 1 167 ? -12.396 -33.142 -14.294 1.00 39.81 159 ILE A N 1
ATOM 1186 C CA . ILE A 1 167 ? -13.374 -32.109 -13.990 1.00 34.50 159 ILE A CA 1
ATOM 1187 C C . ILE A 1 167 ? -12.685 -31.052 -13.144 1.00 39.17 159 ILE A C 1
ATOM 1188 O O . ILE A 1 167 ? -11.998 -31.379 -12.170 1.00 43.86 159 ILE A O 1
ATOM 1193 N N . LYS A 1 168 ? -12.860 -29.789 -13.514 1.00 36.79 160 LYS A N 1
ATOM 1194 C CA . LYS A 1 168 ? -12.336 -28.668 -12.754 1.00 35.13 160 LYS A CA 1
ATOM 1195 C C . LYS A 1 168 ? -13.432 -27.622 -12.657 1.00 40.83 160 LYS A C 1
ATOM 1196 O O . LYS A 1 168 ? -14.062 -27.284 -13.666 1.00 39.66 160 LYS A O 1
ATOM 1202 N N . ALA A 1 169 ? -13.665 -27.115 -11.450 1.00 38.25 161 ALA A N 1
ATOM 1203 C CA . ALA A 1 169 ? -14.799 -26.233 -11.225 1.00 38.89 161 ALA A CA 1
ATOM 1204 C C . ALA A 1 169 ? -14.511 -25.296 -10.064 1.00 37.38 161 ALA A C 1
ATOM 1205 O O . ALA A 1 169 ? -13.942 -25.708 -9.049 1.00 38.73 161 ALA A O 1
ATOM 1207 N N . ALA A 1 170 ? -14.928 -24.042 -10.219 1.00 33.29 162 ALA A N 1
ATOM 1208 C CA . ALA A 1 170 ? -14.787 -23.032 -9.184 1.00 32.72 162 ALA A CA 1
ATOM 1209 C C . ALA A 1 170 ? -16.113 -22.314 -8.970 1.00 37.06 162 ALA A C 1
ATOM 1210 O O . ALA A 1 170 ? -16.885 -22.100 -9.910 1.00 35.97 162 ALA A O 1
ATOM 1212 N N . ARG A 1 171 ? -16.362 -21.942 -7.716 1.00 30.13 163 ARG A N 1
ATOM 1213 C CA . ARG A 1 171 ? -17.488 -21.102 -7.337 1.00 29.50 163 ARG A CA 1
ATOM 1214 C C . ARG A 1 171 ? -16.941 -19.912 -6.559 1.00 33.32 163 ARG A C 1
ATOM 1215 O O . ARG A 1 171 ? -16.350 -20.089 -5.490 1.00 39.56 163 ARG A O 1
ATOM 1223 N N . ILE A 1 172 ? -17.138 -18.708 -7.093 1.00 31.85 164 ILE A N 1
ATOM 1224 C CA . ILE A 1 172 ? -16.561 -17.479 -6.553 1.00 33.33 164 ILE A CA 1
ATOM 1225 C C . ILE A 1 172 ? -17.693 -16.550 -6.129 1.00 37.80 164 ILE A C 1
ATOM 1226 O O . ILE A 1 172 ? -18.547 -16.193 -6.954 1.00 37.70 164 ILE A O 1
ATOM 1231 N N . ASN A 1 173 ? -17.680 -16.125 -4.867 1.00 32.81 165 ASN A N 1
ATOM 1232 C CA . ASN A 1 173 ? -18.667 -15.180 -4.348 1.00 39.29 165 ASN A CA 1
ATOM 1233 C C . ASN A 1 173 ? -17.981 -13.903 -3.847 1.00 39.31 165 ASN A C 1
ATOM 1234 O O . ASN A 1 173 ? -16.761 -13.735 -3.944 1.00 42.60 165 ASN A O 1
ATOM 1239 N N . ASP A 1 174 ? -18.793 -13.002 -3.299 1.00 36.72 166 ASP A N 1
ATOM 1240 C CA . ASP A 1 174 ? -18.333 -11.765 -2.681 1.00 34.48 166 ASP A CA 1
ATOM 1241 C C . ASP A 1 174 ? -18.899 -11.712 -1.269 1.00 38.27 166 ASP A C 1
ATOM 1242 O O . ASP A 1 174 ? -20.114 -11.588 -1.092 1.00 41.33 166 ASP A O 1
ATOM 1247 N N . LEU A 1 175 ? -18.019 -11.783 -0.267 1.00 43.39 167 LEU A N 1
ATOM 1248 C CA . LEU A 1 175 ? -18.425 -11.767 1.133 1.00 40.75 167 LEU A CA 1
ATOM 1249 C C . LEU A 1 175 ? -18.787 -10.378 1.634 1.00 42.32 167 LEU A C 1
ATOM 1250 O O . LEU A 1 175 ? -19.286 -10.259 2.757 1.00 46.87 167 LEU A O 1
ATOM 1255 N N . SER A 1 176 ? -18.566 -9.344 0.828 1.00 44.48 168 SER A N 1
ATOM 1256 C CA . SER A 1 176 ? -18.809 -7.937 1.142 1.00 48.51 168 SER A CA 1
ATOM 1257 C C . SER A 1 176 ? -20.015 -7.670 2.049 1.00 51.37 168 SER A C 1
ATOM 1258 O O . SER A 1 176 ? -19.877 -6.934 3.034 1.00 57.79 168 SER A O 1
ATOM 1261 N N . PRO A 1 177 ? -21.207 -8.223 1.786 1.00 51.82 169 PRO A N 1
ATOM 1262 C CA . PRO A 1 177 ? -22.366 -7.778 2.569 1.00 51.53 169 PRO A CA 1
ATOM 1263 C C . PRO A 1 177 ? -22.678 -8.599 3.813 1.00 48.87 169 PRO A C 1
ATOM 1264 O O . PRO A 1 177 ? -23.822 -8.559 4.264 1.00 50.24 169 PRO A O 1
ATOM 1268 N N . PHE A 1 178 ? -21.720 -9.315 4.408 1.00 49.42 170 PHE A N 1
ATOM 1269 C CA . PHE A 1 178 ? -22.090 -10.379 5.340 1.00 52.23 170 PHE A CA 1
ATOM 1270 C C . PHE A 1 178 ? -21.893 -10.056 6.814 1.00 64.52 170 PHE A C 1
ATOM 1271 O O . PHE A 1 178 ? -22.810 -10.284 7.611 1.00 66.99 170 PHE A O 1
ATOM 1279 N N . GLY A 1 179 ? -20.732 -9.577 7.234 1.00 58.70 171 GLY A N 1
ATOM 1280 C CA . GLY A 1 179 ? -20.578 -9.143 8.609 1.00 61.78 171 GLY A CA 1
ATOM 1281 C C . GLY A 1 179 ? -19.564 -9.957 9.391 1.00 63.63 171 GLY A C 1
ATOM 1282 O O . GLY A 1 179 ? -18.977 -10.922 8.902 1.00 62.60 171 GLY A O 1
ATOM 1283 N N . LYS A 1 180 ? -19.409 -9.558 10.662 1.00 64.99 172 LYS A N 1
ATOM 1284 C CA . LYS A 1 180 ? -18.232 -9.926 11.444 1.00 63.53 172 LYS A CA 1
ATOM 1285 C C . LYS A 1 180 ? -18.140 -11.430 11.671 1.00 63.23 172 LYS A C 1
ATOM 1286 O O . LYS A 1 180 ? -17.040 -11.998 11.655 1.00 65.34 172 LYS A O 1
ATOM 1292 N N . ALA A 1 181 ? -19.275 -12.091 11.903 1.00 57.36 173 ALA A N 1
ATOM 1293 C CA . ALA A 1 181 ? -19.268 -13.543 12.025 1.00 52.43 173 ALA A CA 1
ATOM 1294 C C . ALA A 1 181 ? -18.615 -14.185 10.807 1.00 63.78 173 ALA A C 1
ATOM 1295 O O . ALA A 1 181 ? -17.666 -14.970 10.935 1.00 62.77 173 ALA A O 1
ATOM 1297 N N . VAL A 1 182 ? -19.086 -13.827 9.609 1.00 60.31 174 VAL A N 1
ATOM 1298 C CA . VAL A 1 182 ? -18.588 -14.468 8.395 1.00 63.90 174 VAL A CA 1
ATOM 1299 C C . VAL A 1 182 ? -17.147 -14.051 8.107 1.00 61.13 174 VAL A C 1
ATOM 1300 O O . VAL A 1 182 ? -16.330 -14.873 7.670 1.00 58.36 174 VAL A O 1
ATOM 1304 N N . MET A 1 183 ? -16.807 -12.781 8.352 1.00 59.54 175 MET A N 1
ATOM 1305 C CA . MET A 1 183 ? -15.434 -12.324 8.141 1.00 54.99 175 MET A CA 1
ATOM 1306 C C . MET A 1 183 ? -14.439 -13.212 8.882 1.00 55.14 175 MET A C 1
ATOM 1307 O O . MET A 1 183 ? -13.463 -13.699 8.300 1.00 53.12 175 MET A O 1
ATOM 1312 N N . GLU A 1 184 ? -14.698 -13.466 10.166 1.00 58.57 176 GLU A N 1
ATOM 1313 C CA . GLU A 1 184 ? -13.790 -14.293 10.950 1.00 60.17 176 GLU A CA 1
ATOM 1314 C C . GLU A 1 184 ? -13.794 -15.738 10.475 1.00 58.49 176 GLU A C 1
ATOM 1315 O O . GLU A 1 184 ? -12.779 -16.434 10.602 1.00 61.54 176 GLU A O 1
ATOM 1321 N N . GLU A 1 185 ? -14.920 -16.205 9.931 1.00 57.95 177 GLU A N 1
ATOM 1322 C CA . GLU A 1 185 ? -14.976 -17.570 9.422 1.00 59.98 177 GLU A CA 1
ATOM 1323 C C . GLU A 1 185 ? -14.072 -17.751 8.210 1.00 57.23 177 GLU A C 1
ATOM 1324 O O . GLU A 1 185 ? -13.590 -18.863 7.954 1.00 50.14 177 GLU A O 1
ATOM 1330 N N . GLN A 1 186 ? -13.824 -16.676 7.463 1.00 52.95 178 GLN A N 1
ATOM 1331 C CA . GLN A 1 186 ? -13.038 -16.741 6.242 1.00 54.21 178 GLN A CA 1
ATOM 1332 C C . GLN A 1 186 ? -11.693 -16.040 6.372 1.00 60.61 178 GLN A C 1
ATOM 1333 O O . GLN A 1 186 ? -10.975 -15.911 5.373 1.00 56.58 178 GLN A O 1
ATOM 1339 N N . GLY A 1 187 ? -11.334 -15.592 7.575 1.00 61.78 179 GLY A N 1
ATOM 1340 C CA . GLY A 1 187 ? -10.019 -15.023 7.806 1.00 56.83 179 GLY A CA 1
ATOM 1341 C C . GLY A 1 187 ? -9.804 -13.666 7.181 1.00 58.43 179 GLY A C 1
ATOM 1342 O O . GLY A 1 187 ? -8.673 -13.330 6.822 1.00 65.12 179 GLY A O 1
ATOM 1343 N N . VAL A 1 188 ? -10.862 -12.871 7.043 1.00 54.53 180 VAL A N 1
ATOM 1344 C CA . VAL A 1 188 ? -10.749 -11.578 6.380 1.00 57.53 180 VAL A CA 1
ATOM 1345 C C . VAL A 1 188 ? -10.009 -10.607 7.286 1.00 58.73 180 VAL A C 1
ATOM 1346 O O . VAL A 1 188 ? -10.301 -10.510 8.484 1.00 62.87 180 VAL A O 1
ATOM 1350 N N . GLY A 1 189 ? -9.051 -9.877 6.714 1.00 59.77 181 GLY A N 1
ATOM 1351 C CA . GLY A 1 189 ? -8.269 -8.915 7.469 1.00 69.11 181 GLY A CA 1
ATOM 1352 C C . GLY A 1 189 ? -7.164 -9.503 8.322 1.00 65.50 181 GLY A C 1
ATOM 1353 O O . GLY A 1 189 ? -6.433 -8.746 8.975 1.00 61.31 181 GLY A O 1
ATOM 1354 N N . LEU A 1 190 ? -7.010 -10.820 8.338 1.00 61.92 182 LEU A N 1
ATOM 1355 C CA . LEU A 1 190 ? -5.971 -11.462 9.127 1.00 60.80 182 LEU A CA 1
ATOM 1356 C C . LEU A 1 190 ? -4.616 -11.253 8.460 1.00 69.56 182 LEU A C 1
ATOM 1357 O O . LEU A 1 190 ? -4.472 -10.521 7.477 1.00 65.09 182 LEU A O 1
ATOM 1362 N N . THR A 1 191 ? -3.616 -11.931 8.985 1.00 70.90 183 THR A N 1
ATOM 1363 C CA . THR A 1 191 ? -2.266 -12.092 8.493 1.00 66.29 183 THR A CA 1
ATOM 1364 C C . THR A 1 191 ? -2.082 -13.510 7.990 1.00 69.60 183 THR A C 1
ATOM 1365 O O . THR A 1 191 ? -2.644 -14.440 8.579 1.00 68.07 183 THR A O 1
ATOM 1369 N N . PRO A 1 192 ? -1.295 -13.717 6.935 1.00 67.24 184 PRO A N 1
ATOM 1370 C CA . PRO A 1 192 ? -0.991 -15.095 6.508 1.00 70.14 184 PRO A CA 1
ATOM 1371 C C . PRO A 1 192 ? -0.495 -15.974 7.645 1.00 78.95 184 PRO A C 1
ATOM 1372 O O . PRO A 1 192 ? -0.701 -17.199 7.623 1.00 79.74 184 PRO A O 1
ATOM 1376 N N . GLU A 1 193 ? 0.131 -15.368 8.661 1.00 79.35 185 GLU A N 1
ATOM 1377 C CA . GLU A 1 193 ? 0.569 -16.096 9.850 1.00 78.81 185 GLU A CA 1
ATOM 1378 C C . GLU A 1 193 ? -0.627 -16.477 10.718 1.00 79.89 185 GLU A C 1
ATOM 1379 O O . GLU A 1 193 ? -0.852 -17.661 10.995 1.00 80.93 185 GLU A O 1
ATOM 1385 N N . GLU A 1 194 ? -1.418 -15.481 11.149 1.00 75.28 186 GLU A N 1
ATOM 1386 C CA . GLU A 1 194 ? -2.614 -15.792 11.930 1.00 76.51 186 GLU A CA 1
ATOM 1387 C C . GLU A 1 194 ? -3.592 -16.650 11.140 1.00 79.08 186 GLU A C 1
ATOM 1388 O O . GLU A 1 194 ? -4.348 -17.429 11.736 1.00 75.97 186 GLU A O 1
ATOM 1394 N N . PHE A 1 195 ? -3.595 -16.527 9.808 1.00 74.36 187 PHE A N 1
ATOM 1395 C CA . PHE A 1 195 ? -4.552 -17.284 9.007 1.00 75.18 187 PHE A CA 1
ATOM 1396 C C . PHE A 1 195 ? -4.371 -18.781 9.218 1.00 78.84 187 PHE A C 1
ATOM 1397 O O . PHE A 1 195 ? -5.313 -19.486 9.604 1.00 74.38 187 PHE A O 1
ATOM 1405 N N . GLU A 1 196 ? -3.160 -19.290 8.960 1.00 74.58 188 GLU A N 1
ATOM 1406 C CA . GLU A 1 196 ? -2.925 -20.714 9.157 1.00 76.42 188 GLU A CA 1
ATOM 1407 C C . GLU A 1 196 ? -3.060 -21.087 10.623 1.00 76.70 188 GLU A C 1
ATOM 1408 O O . GLU A 1 196 ? -3.633 -22.129 10.953 1.00 71.60 188 GLU A O 1
ATOM 1414 N N . GLU A 1 197 ? -2.579 -20.231 11.522 1.00 71.74 189 GLU A N 1
ATOM 1415 C CA . GLU A 1 197 ? -2.899 -20.423 12.931 1.00 75.97 189 GLU A CA 1
ATOM 1416 C C . GLU A 1 197 ? -4.405 -20.487 13.137 1.00 74.59 189 GLU A C 1
ATOM 1417 O O . GLU A 1 197 ? -4.908 -21.336 13.883 1.00 73.56 189 GLU A O 1
ATOM 1423 N N . GLY A 1 198 ? -5.143 -19.607 12.461 1.00 72.83 190 GLY A N 1
ATOM 1424 C CA . GLY A 1 198 ? -6.592 -19.658 12.539 1.00 67.87 190 GLY A CA 1
ATOM 1425 C C . GLY A 1 198 ? -7.163 -20.946 11.978 1.00 70.78 190 GLY A C 1
ATOM 1426 O O . GLY A 1 198 ? -8.148 -21.479 12.500 1.00 68.98 190 GLY A O 1
ATOM 1427 N N . VAL A 1 199 ? -6.555 -21.464 10.910 1.00 68.47 191 VAL A N 1
ATOM 1428 C CA . VAL A 1 199 ? -7.037 -22.703 10.306 1.00 66.87 191 VAL A CA 1
ATOM 1429 C C . VAL A 1 199 ? -6.846 -23.868 11.266 1.00 71.57 191 VAL A C 1
ATOM 1430 O O . VAL A 1 199 ? -7.743 -24.699 11.453 1.00 77.82 191 VAL A O 1
ATOM 1434 N N . LYS A 1 200 ? -5.672 -23.937 11.899 1.00 71.77 192 LYS A N 1
ATOM 1435 C CA . LYS A 1 200 ? -5.347 -25.084 12.741 1.00 74.92 192 LYS A CA 1
ATOM 1436 C C . LYS A 1 200 ? -6.257 -25.143 13.964 1.00 75.75 192 LYS A C 1
ATOM 1437 O O . LYS A 1 200 ? -6.827 -26.196 14.280 1.00 75.02 192 LYS A O 1
ATOM 1443 N N . ASN A 1 201 ? -6.415 -24.017 14.659 1.00 68.97 193 ASN A N 1
ATOM 1444 C CA . ASN A 1 201 ? -7.256 -23.994 15.848 1.00 70.45 193 ASN A CA 1
ATOM 1445 C C . ASN A 1 201 ? -8.742 -24.004 15.521 1.00 72.33 193 ASN A C 1
ATOM 1446 O O . ASN A 1 201 ? -9.562 -24.081 16.442 1.00 73.62 193 ASN A O 1
ATOM 1451 N N . GLY A 1 202 ? -9.109 -23.919 14.247 1.00 74.59 194 GLY A N 1
ATOM 1452 C CA . GLY A 1 202 ? -10.494 -24.021 13.850 1.00 73.41 194 GLY A CA 1
ATOM 1453 C C . GLY A 1 202 ? -11.250 -22.716 13.732 1.00 69.74 194 GLY A C 1
ATOM 1454 O O . GLY A 1 202 ? -12.429 -22.743 13.363 1.00 71.81 194 GLY A O 1
ATOM 1455 N N . THR A 1 203 ? -10.622 -21.573 14.026 1.00 67.76 195 THR A N 1
ATOM 1456 C CA . THR A 1 203 ? -11.356 -20.313 13.951 1.00 71.65 195 THR A CA 1
ATOM 1457 C C . THR A 1 203 ? -11.665 -19.915 12.514 1.00 67.14 195 THR A C 1
ATOM 1458 O O . THR A 1 203 ? -12.619 -19.163 12.281 1.00 65.24 195 THR A O 1
ATOM 1462 N N . VAL A 1 204 ? -10.898 -20.410 11.551 1.00 66.59 196 VAL A N 1
ATOM 1463 C CA . VAL A 1 204 ? -11.169 -20.195 10.137 1.00 61.98 196 VAL A CA 1
ATOM 1464 C C . VAL A 1 204 ? -11.758 -21.490 9.594 1.00 61.35 196 VAL A C 1
ATOM 1465 O O . VAL A 1 204 ? -11.087 -22.530 9.568 1.00 58.74 196 VAL A O 1
ATOM 1469 N N . ALA A 1 205 ? -13.024 -21.430 9.174 1.00 59.58 197 ALA A N 1
ATOM 1470 C CA . ALA A 1 205 ? -13.764 -22.630 8.808 1.00 54.01 197 ALA A CA 1
ATOM 1471 C C . ALA A 1 205 ? -13.720 -22.933 7.321 1.00 49.85 197 ALA A C 1
ATOM 1472 O O . ALA A 1 205 ? -13.929 -24.088 6.937 1.00 48.09 197 ALA A O 1
ATOM 1474 N N . GLY A 1 206 ? -13.457 -21.937 6.481 1.00 52.99 198 GLY A N 1
ATOM 1475 C CA . GLY A 1 206 ? -13.385 -22.198 5.051 1.00 51.49 198 GLY A CA 1
ATOM 1476 C C . GLY A 1 206 ? -14.721 -22.672 4.509 1.00 49.00 198 GLY A C 1
ATOM 1477 O O . GLY A 1 206 ? -15.767 -22.045 4.718 1.00 49.16 198 GLY A O 1
ATOM 1478 N N . HIS A 1 207 ? -14.702 -23.803 3.812 1.00 45.37 199 HIS A N 1
ATOM 1479 C CA . HIS A 1 207 ? -15.904 -24.345 3.198 1.00 41.57 199 HIS A CA 1
ATOM 1480 C C . HIS A 1 207 ? -16.039 -25.820 3.545 1.00 42.04 199 HIS A C 1
ATOM 1481 O O . HIS A 1 207 ? -15.099 -26.596 3.337 1.00 41.32 199 HIS A O 1
ATOM 1488 N N . ILE A 1 208 ? -17.211 -26.198 4.064 1.00 37.18 200 ILE A N 1
ATOM 1489 C CA . ILE A 1 208 ? -17.550 -27.594 4.324 1.00 39.05 200 ILE A CA 1
ATOM 1490 C C . ILE A 1 208 ? -18.310 -28.142 3.125 1.00 38.43 200 ILE A C 1
ATOM 1491 O O . ILE A 1 208 ? -19.238 -27.496 2.628 1.00 41.37 200 ILE A O 1
ATOM 1496 N N . GLY A 1 209 ? -17.936 -29.336 2.665 1.00 36.51 201 GLY A N 1
ATOM 1497 C CA . GLY A 1 209 ? -18.701 -29.974 1.613 1.00 30.34 201 GLY A CA 1
ATOM 1498 C C . GLY A 1 209 ? -17.946 -30.632 0.476 1.00 34.35 201 GLY A C 1
ATOM 1499 O O . GLY A 1 209 ? -18.518 -31.485 -0.212 1.00 35.90 201 GLY A O 1
ATOM 1500 N N . PHE A 1 210 ? -16.683 -30.260 0.249 1.00 34.44 202 PHE A N 1
ATOM 1501 C CA . PHE A 1 210 ? -15.955 -30.828 -0.888 1.00 32.27 202 PHE A CA 1
ATOM 1502 C C . PHE A 1 210 ? -15.826 -32.350 -0.839 1.00 39.47 202 PHE A C 1
ATOM 1503 O O . PHE A 1 210 ? -15.960 -32.981 -1.904 1.00 39.39 202 PHE A O 1
ATOM 1511 N N . PRO A 1 211 ? -15.568 -33.000 0.309 1.00 37.03 203 PRO A N 1
ATOM 1512 C CA . PRO A 1 211 ? -15.590 -34.473 0.304 1.00 34.13 203 PRO A CA 1
ATOM 1513 C C . PRO A 1 211 ? -16.918 -35.032 -0.157 1.00 35.40 203 PRO A C 1
ATOM 1514 O O . PRO A 1 211 ? -16.954 -36.015 -0.905 1.00 37.12 203 PRO A O 1
ATOM 1518 N N . GLU A 1 212 ? -18.023 -34.422 0.260 1.00 36.44 204 GLU A N 1
ATOM 1519 C CA . GLU A 1 212 ? -19.329 -34.932 -0.138 1.00 37.94 204 GLU A CA 1
ATOM 1520 C C . GLU A 1 212 ? -19.550 -34.726 -1.631 1.00 36.64 204 GLU A C 1
ATOM 1521 O O . GLU A 1 212 ? -19.924 -35.662 -2.351 1.00 35.81 204 GLU A O 1
ATOM 1527 N N . SER A 1 213 ? -19.286 -33.513 -2.119 1.00 32.33 205 SER A N 1
ATOM 1528 C CA . SER A 1 213 ? -19.397 -33.248 -3.548 1.00 30.32 205 SER A CA 1
ATOM 1529 C C . SER A 1 213 ? -18.512 -34.192 -4.353 1.00 36.00 205 SER A C 1
ATOM 1530 O O . SER A 1 213 ? -18.978 -34.856 -5.289 1.00 35.92 205 SER A O 1
ATOM 1533 N N . ILE A 1 214 ? -17.230 -34.285 -3.989 1.00 39.01 206 ILE A N 1
ATOM 1534 C CA . ILE A 1 214 ? -16.299 -35.100 -4.770 1.00 39.39 206 ILE A CA 1
ATOM 1535 C C . ILE A 1 214 ? -16.732 -36.564 -4.778 1.00 35.43 206 ILE A C 1
ATOM 1536 O O . ILE A 1 214 ? -16.663 -37.239 -5.814 1.00 38.86 206 ILE A O 1
ATOM 1541 N N . SER A 1 215 ? -17.213 -37.071 -3.634 1.00 35.35 207 SER A N 1
ATOM 1542 C CA . SER A 1 215 ? -17.663 -38.461 -3.565 1.00 34.18 207 SER A CA 1
ATOM 1543 C C . SER A 1 215 ? -18.945 -38.674 -4.348 1.00 37.23 207 SER A C 1
ATOM 1544 O O . SER A 1 215 ? -19.109 -39.707 -5.007 1.00 38.79 207 SER A O 1
ATOM 1547 N N . MET A 1 216 ? -19.875 -37.729 -4.270 1.00 36.13 208 MET A N 1
ATOM 1548 C CA . MET A 1 216 ? -21.092 -37.847 -5.062 1.00 36.52 208 MET A CA 1
ATOM 1549 C C . MET A 1 216 ? -20.772 -37.985 -6.551 1.00 36.76 208 MET A C 1
ATOM 1550 O O . MET A 1 216 ? -21.357 -38.830 -7.247 1.00 34.32 208 MET A O 1
ATOM 1555 N N . ILE A 1 217 ? -19.824 -37.189 -7.052 1.00 33.03 209 ILE A N 1
ATOM 1556 C CA . ILE A 1 217 ? -19.509 -37.221 -8.482 1.00 34.06 209 ILE A CA 1
ATOM 1557 C C . ILE A 1 217 ? -18.985 -38.600 -8.886 1.00 37.00 209 ILE A C 1
ATOM 1558 O O . ILE A 1 217 ? -19.449 -39.198 -9.870 1.00 36.53 209 ILE A O 1
ATOM 1563 N N . CYS A 1 218 ? -18.003 -39.128 -8.129 1.00 35.36 210 CYS A N 1
ATOM 1564 C CA . CYS A 1 218 ? -17.372 -40.413 -8.446 1.00 37.83 210 CYS A CA 1
ATOM 1565 C C . CYS A 1 218 ? -18.333 -41.577 -8.424 1.00 37.48 210 CYS A C 1
ATOM 1566 O O . CYS A 1 218 ? -18.304 -42.434 -9.313 1.00 35.92 210 CYS A O 1
ATOM 1569 N N . ASP A 1 219 ? -19.095 -41.679 -7.354 1.00 32.24 211 ASP A N 1
ATOM 1570 C CA . ASP A 1 219 ? -20.116 -42.706 -7.268 1.00 37.70 211 ASP A CA 1
ATOM 1571 C C . ASP A 1 219 ? -21.070 -42.618 -8.443 1.00 41.39 211 ASP A C 1
ATOM 1572 O O . ASP A 1 219 ? -21.528 -43.645 -8.978 1.00 41.72 211 ASP A O 1
ATOM 1577 N N . ALA A 1 220 ? -21.388 -41.396 -8.850 1.00 38.98 212 ALA A N 1
ATOM 1578 C CA . ALA A 1 220 ? -22.264 -41.203 -9.994 1.00 38.77 212 ALA A CA 1
ATOM 1579 C C . ALA A 1 220 ? -21.615 -41.723 -11.268 1.00 33.55 212 ALA A C 1
ATOM 1580 O O . ALA A 1 220 ? -22.248 -42.438 -12.053 1.00 36.43 212 ALA A O 1
ATOM 1582 N N . LEU A 1 221 ? -20.343 -41.389 -11.482 1.00 30.95 213 LEU A N 1
ATOM 1583 C CA . LEU A 1 221 ? -19.666 -41.756 -12.721 1.00 40.05 213 LEU A CA 1
ATOM 1584 C C . LEU A 1 221 ? -19.132 -43.185 -12.715 1.00 44.76 213 LEU A C 1
ATOM 1585 O O . LEU A 1 221 ? -18.787 -43.706 -13.782 1.00 40.23 213 LEU A O 1
ATOM 1590 N N . GLY A 1 222 ? -19.062 -43.832 -11.557 1.00 43.21 214 GLY A N 1
ATOM 1591 C CA . GLY A 1 222 ? -18.422 -45.121 -11.466 1.00 39.76 214 GLY A CA 1
ATOM 1592 C C . GLY A 1 222 ? -16.935 -45.070 -11.201 1.00 45.46 214 GLY A C 1
ATOM 1593 O O . GLY A 1 222 ? -16.273 -46.110 -11.299 1.00 60.07 214 GLY A O 1
ATOM 1594 N N . TRP A 1 223 ? -16.386 -43.900 -10.886 1.00 40.47 215 TRP A N 1
ATOM 1595 C CA . TRP A 1 223 ? -15.000 -43.811 -10.454 1.00 39.85 215 TRP A CA 1
ATOM 1596 C C . TRP A 1 223 ? -14.847 -44.334 -9.031 1.00 45.94 215 TRP A C 1
ATOM 1597 O O . TRP A 1 223 ? -15.721 -44.158 -8.176 1.00 49.38 215 TRP A O 1
ATOM 1608 N N . LYS A 1 224 ? -13.713 -44.974 -8.777 1.00 51.76 216 LYS A N 1
ATOM 1609 C CA . LYS A 1 224 ? -13.337 -45.384 -7.433 1.00 51.85 216 LYS A CA 1
ATOM 1610 C C . LYS A 1 224 ? -12.213 -44.470 -6.958 1.00 50.62 216 LYS A C 1
ATOM 1611 O O . LYS A 1 224 ? -11.181 -44.345 -7.626 1.00 53.32 216 LYS A O 1
ATOM 1617 N N . LEU A 1 225 ? -12.435 -43.804 -5.830 1.00 50.81 217 LEU A N 1
ATOM 1618 C CA . LEU A 1 225 ? -11.506 -42.797 -5.338 1.00 53.88 217 LEU A CA 1
ATOM 1619 C C . LEU A 1 225 ? -10.273 -43.456 -4.736 1.00 53.99 217 LEU A C 1
ATOM 1620 O O . LEU A 1 225 ? -10.386 -44.425 -3.983 1.00 56.97 217 LEU A O 1
ATOM 1625 N N . SER A 1 226 ? -9.097 -42.932 -5.070 1.00 56.39 218 SER A N 1
ATOM 1626 C CA . SER A 1 226 ? -7.908 -43.283 -4.304 1.00 56.63 218 SER A CA 1
ATOM 1627 C C . SER A 1 226 ? -7.840 -42.480 -3.013 1.00 56.47 218 SER A C 1
ATOM 1628 O O . SER A 1 226 ? -7.370 -42.991 -1.993 1.00 60.31 218 SER A O 1
ATOM 1631 N N . GLY A 1 227 ? -8.315 -41.241 -3.036 1.00 52.46 219 GLY A N 1
ATOM 1632 C CA . GLY A 1 227 ? -8.358 -40.434 -1.834 1.00 50.62 219 GLY A CA 1
ATOM 1633 C C . GLY A 1 227 ? -8.802 -39.027 -2.155 1.00 52.68 219 GLY A C 1
ATOM 1634 O O . GLY A 1 227 ? -8.883 -38.619 -3.316 1.00 57.04 219 GLY A O 1
ATOM 1635 N N . ILE A 1 228 ? -9.098 -38.287 -1.091 1.00 51.32 220 ILE A N 1
ATOM 1636 C CA . ILE A 1 228 ? -9.462 -36.879 -1.174 1.00 45.83 220 ILE A CA 1
ATOM 1637 C C . ILE A 1 228 ? -8.416 -36.082 -0.417 1.00 49.05 220 ILE A C 1
ATOM 1638 O O . ILE A 1 228 ? -8.063 -36.430 0.714 1.00 48.88 220 ILE A O 1
ATOM 1643 N N . GLU A 1 229 ? -7.932 -35.012 -1.030 1.00 52.24 221 GLU A N 1
ATOM 1644 C CA . GLU A 1 229 ? -7.035 -34.093 -0.357 1.00 46.15 221 GLU A CA 1
ATOM 1645 C C . GLU A 1 229 ? -7.621 -32.697 -0.466 1.00 49.41 221 GLU A C 1
ATOM 1646 O O . GLU A 1 229 ? -8.210 -32.343 -1.492 1.00 54.80 221 GLU A O 1
ATOM 1652 N N . GLN A 1 230 ? -7.468 -31.911 0.596 1.00 43.74 222 GLN A N 1
ATOM 1653 C CA . GLN A 1 230 ? -7.985 -30.553 0.646 1.00 44.26 222 GLN A CA 1
ATOM 1654 C C . GLN A 1 230 ? -6.924 -29.600 1.168 1.00 43.48 222 GLN A C 1
ATOM 1655 O O . GLN A 1 230 ? -6.173 -29.938 2.084 1.00 57.39 222 GLN A O 1
ATOM 1661 N N . THR A 1 231 ? -6.880 -28.402 0.597 1.00 44.72 223 THR A N 1
ATOM 1662 C CA . THR A 1 231 ? -6.104 -27.306 1.152 1.00 43.34 223 THR A CA 1
ATOM 1663 C C . THR A 1 231 ? -7.049 -26.160 1.484 1.00 49.80 223 THR A C 1
ATOM 1664 O O . THR A 1 231 ? -8.166 -26.080 0.966 1.00 47.70 223 THR A O 1
ATOM 1668 N N . ARG A 1 232 ? -6.586 -25.270 2.371 1.00 51.88 224 ARG A N 1
ATOM 1669 C CA . ARG A 1 232 ? -7.362 -24.131 2.846 1.00 47.26 224 ARG A CA 1
ATOM 1670 C C . ARG A 1 232 ? -6.384 -22.968 3.046 1.00 54.66 224 ARG A C 1
ATOM 1671 O O . ARG A 1 232 ? -6.035 -22.570 4.159 1.00 63.77 224 ARG A O 1
ATOM 1679 N N . GLU A 1 233 ? -5.916 -22.418 1.937 1.00 57.90 225 GLU A N 1
ATOM 1680 C CA . GLU A 1 233 ? -4.938 -21.343 1.933 1.00 59.47 225 GLU A CA 1
ATOM 1681 C C . GLU A 1 233 ? -5.636 -19.993 1.989 1.00 58.94 225 GLU A C 1
ATOM 1682 O O . GLU A 1 233 ? -6.831 -19.890 1.710 1.00 55.72 225 GLU A O 1
ATOM 1688 N N . PRO A 1 234 ? -4.927 -18.933 2.370 1.00 68.27 226 PRO A N 1
ATOM 1689 C CA . PRO A 1 234 ? -5.530 -17.600 2.386 1.00 62.58 226 PRO A CA 1
ATOM 1690 C C . PRO A 1 234 ? -5.455 -16.935 1.018 1.00 57.65 226 PRO A C 1
ATOM 1691 O O . PRO A 1 234 ? -4.835 -17.438 0.081 1.00 55.76 226 PRO A O 1
ATOM 1695 N N . ILE A 1 235 ? -6.101 -15.778 0.930 1.00 58.66 227 ILE A N 1
ATOM 1696 C CA . ILE A 1 235 ? -6.116 -14.954 -0.271 1.00 57.65 227 ILE A CA 1
ATOM 1697 C C . ILE A 1 235 ? -5.539 -13.606 0.134 1.00 59.07 227 ILE A C 1
ATOM 1698 O O . ILE A 1 235 ? -6.196 -12.825 0.836 1.00 60.19 227 ILE A O 1
ATOM 1703 N N . VAL A 1 236 ? -4.311 -13.336 -0.294 1.00 54.53 228 VAL A N 1
ATOM 1704 C CA . VAL A 1 236 ? -3.568 -12.171 0.167 1.00 59.45 228 VAL A CA 1
ATOM 1705 C C . VAL A 1 236 ? -3.889 -11.002 -0.757 1.00 54.55 228 VAL A C 1
ATOM 1706 O O . VAL A 1 236 ? -3.616 -11.052 -1.950 1.00 57.11 228 VAL A O 1
ATOM 1710 N N . SER A 1 237 ? -4.465 -9.940 -0.221 1.00 61.27 229 SER A N 1
ATOM 1711 C CA . SER A 1 237 ? -4.822 -8.812 -1.078 1.00 64.66 229 SER A CA 1
ATOM 1712 C C . SER A 1 237 ? -3.571 -8.076 -1.588 1.00 68.70 229 SER A C 1
ATOM 1713 O O . SER A 1 237 ? -2.558 -7.960 -0.877 1.00 75.55 229 SER A O 1
ATOM 1716 N N . LYS A 1 238 ? -3.642 -7.566 -2.836 1.00 65.98 230 LYS A N 1
ATOM 1717 C CA . LYS A 1 238 ? -2.739 -6.522 -3.336 1.00 60.30 230 LYS A CA 1
ATOM 1718 C C . LYS A 1 238 ? -3.387 -5.141 -3.337 1.00 66.96 230 LYS A C 1
ATOM 1719 O O . LYS A 1 238 ? -2.904 -4.232 -4.026 1.00 74.13 230 LYS A O 1
ATOM 1725 N N . THR A 1 239 ? -4.489 -4.975 -2.613 1.00 61.86 231 THR A N 1
ATOM 1726 C CA . THR A 1 239 ? -5.353 -3.821 -2.777 1.00 63.46 231 THR A CA 1
ATOM 1727 C C . THR A 1 239 ? -5.995 -3.523 -1.438 1.00 64.51 231 THR A C 1
ATOM 1728 O O . THR A 1 239 ? -6.077 -4.388 -0.563 1.00 70.02 231 THR A O 1
ATOM 1732 N N . TYR A 1 240 ? -6.437 -2.285 -1.287 1.00 64.59 232 TYR A N 1
ATOM 1733 C CA . TYR A 1 240 ? -7.203 -1.885 -0.120 1.00 69.83 232 TYR A CA 1
ATOM 1734 C C . TYR A 1 240 ? -8.671 -2.232 -0.347 1.00 74.34 232 TYR A C 1
ATOM 1735 O O . TYR A 1 240 ? -9.265 -1.817 -1.349 1.00 69.08 232 TYR A O 1
ATOM 1744 N N . ARG A 1 241 ? -9.249 -3.002 0.573 1.00 73.81 233 ARG A N 1
ATOM 1745 C CA . ARG A 1 241 ? -10.643 -3.422 0.489 1.00 68.48 233 ARG A CA 1
ATOM 1746 C C . ARG A 1 241 ? -11.316 -3.148 1.824 1.00 65.39 233 ARG A C 1
ATOM 1747 O O . ARG A 1 241 ? -10.860 -3.635 2.863 1.00 68.92 233 ARG A O 1
ATOM 1755 N N . GLU A 1 242 ? -12.405 -2.385 1.796 1.00 65.96 234 GLU A N 1
ATOM 1756 C CA . GLU A 1 242 ? -13.089 -1.969 3.010 1.00 66.83 234 GLU A CA 1
ATOM 1757 C C . GLU A 1 242 ? -14.586 -2.199 2.868 1.00 67.24 234 GLU A C 1
ATOM 1758 O O . GLU A 1 242 ? -15.202 -1.747 1.899 1.00 64.79 234 GLU A O 1
ATOM 1764 N N . THR A 1 243 ? -15.155 -2.918 3.825 1.00 65.16 235 THR A N 1
ATOM 1765 C CA . THR A 1 243 ? -16.592 -3.064 4.003 1.00 57.63 235 THR A CA 1
ATOM 1766 C C . THR A 1 243 ? -16.895 -2.581 5.414 1.00 62.92 235 THR A C 1
ATOM 1767 O O . THR A 1 243 ? -15.968 -2.441 6.223 1.00 66.92 235 THR A O 1
ATOM 1771 N N . PRO A 1 244 ? -18.154 -2.322 5.761 1.00 56.84 236 PRO A N 1
ATOM 1772 C CA . PRO A 1 244 ? -18.462 -1.890 7.132 1.00 54.45 236 PRO A CA 1
ATOM 1773 C C . PRO A 1 244 ? -18.074 -2.900 8.202 1.00 60.84 236 PRO A C 1
ATOM 1774 O O . PRO A 1 244 ? -18.222 -2.625 9.398 1.00 63.98 236 PRO A O 1
ATOM 1778 N N . TYR A 1 245 ? -17.576 -4.069 7.796 1.00 62.73 237 TYR A N 1
ATOM 1779 C CA . TYR A 1 245 ? -17.200 -5.104 8.747 1.00 63.06 237 TYR A CA 1
ATOM 1780 C C . TYR A 1 245 ? -15.760 -5.578 8.606 1.00 61.25 237 TYR A C 1
ATOM 1781 O O . TYR A 1 245 ? -15.341 -6.460 9.367 1.00 58.06 237 TYR A O 1
ATOM 1790 N N . ALA A 1 246 ? -14.991 -5.025 7.675 1.00 59.40 238 ALA A N 1
ATOM 1791 C CA . ALA A 1 246 ? -13.618 -5.468 7.513 1.00 59.79 238 ALA A CA 1
ATOM 1792 C C . ALA A 1 246 ? -12.803 -4.357 6.874 1.00 70.78 238 ALA A C 1
ATOM 1793 O O . ALA A 1 246 ? -13.338 -3.463 6.209 1.00 65.37 238 ALA A O 1
ATOM 1795 N N . ARG A 1 247 ? -11.494 -4.431 7.102 1.00 71.30 239 ARG A N 1
ATOM 1796 C CA . ARG A 1 247 ? -10.515 -3.554 6.473 1.00 70.91 239 ARG A CA 1
ATOM 1797 C C . ARG A 1 247 ? -9.303 -4.409 6.146 1.00 76.68 239 ARG A C 1
ATOM 1798 O O . ARG A 1 247 ? -8.720 -5.022 7.046 1.00 81.09 239 ARG A O 1
ATOM 1806 N N . VAL A 1 248 ? -8.942 -4.478 4.866 1.00 73.47 240 VAL A N 1
ATOM 1807 C CA . VAL A 1 248 ? -7.863 -5.344 4.396 1.00 73.74 240 VAL A CA 1
ATOM 1808 C C . VAL A 1 248 ? -6.903 -4.477 3.596 1.00 74.23 240 VAL A C 1
ATOM 1809 O O . VAL A 1 248 ? -7.160 -4.169 2.427 1.00 74.08 240 VAL A O 1
ATOM 1813 N N . GLU A 1 249 ? -5.806 -4.080 4.213 1.00 77.75 241 GLU A N 1
ATOM 1814 C CA . GLU A 1 249 ? -4.815 -3.342 3.456 1.00 77.76 241 GLU A CA 1
ATOM 1815 C C . GLU A 1 249 ? -3.825 -4.305 2.824 1.00 67.63 241 GLU A C 1
ATOM 1816 O O . GLU A 1 249 ? -3.640 -5.424 3.308 1.00 70.03 241 GLU A O 1
ATOM 1822 N N . PRO A 1 250 ? -3.203 -3.905 1.716 1.00 64.23 242 PRO A N 1
ATOM 1823 C CA . PRO A 1 250 ? -2.447 -4.862 0.894 1.00 68.65 242 PRO A CA 1
ATOM 1824 C C . PRO A 1 250 ? -1.416 -5.655 1.687 1.00 71.71 242 PRO A C 1
ATOM 1825 O O . PRO A 1 250 ? -0.632 -5.101 2.459 1.00 76.24 242 PRO A O 1
ATOM 1829 N N . GLY A 1 251 ? -1.424 -6.969 1.482 1.00 69.95 243 GLY A N 1
ATOM 1830 C CA . GLY A 1 251 ? -0.606 -7.897 2.228 1.00 67.05 243 GLY A CA 1
ATOM 1831 C C . GLY A 1 251 ? -1.384 -8.739 3.217 1.00 74.31 243 GLY A C 1
ATOM 1832 O O . GLY A 1 251 ? -0.880 -9.783 3.659 1.00 67.66 243 GLY A O 1
ATOM 1833 N N . TYR A 1 252 ? -2.598 -8.327 3.566 1.00 75.87 244 TYR A N 1
ATOM 1834 C CA . TYR A 1 252 ? -3.406 -9.022 4.556 1.00 74.72 244 TYR A CA 1
ATOM 1835 C C . TYR A 1 252 ? -4.512 -9.830 3.882 1.00 70.20 244 TYR A C 1
ATOM 1836 O O . TYR A 1 252 ? -4.936 -9.529 2.762 1.00 70.95 244 TYR A O 1
ATOM 1845 N N . VAL A 1 253 ? -4.966 -10.872 4.579 1.00 68.86 245 VAL A N 1
ATOM 1846 C CA . VAL A 1 253 ? -5.852 -11.872 3.985 1.00 66.43 245 VAL A CA 1
ATOM 1847 C C . VAL A 1 253 ? -7.218 -11.257 3.698 1.00 63.63 245 VAL A C 1
ATOM 1848 O O . VAL A 1 253 ? -7.920 -10.804 4.612 1.00 57.13 245 VAL A O 1
ATOM 1852 N N . ALA A 1 254 ? -7.609 -11.257 2.419 1.00 57.44 246 ALA A N 1
ATOM 1853 C CA . ALA A 1 254 ? -8.923 -10.771 2.020 1.00 59.08 246 ALA A CA 1
ATOM 1854 C C . ALA A 1 254 ? -9.997 -11.854 2.043 1.00 49.93 246 ALA A C 1
ATOM 1855 O O . ALA A 1 254 ? -11.189 -11.522 2.011 1.00 45.23 246 ALA A O 1
ATOM 1857 N N . GLY A 1 255 ? -9.608 -13.123 2.094 1.00 44.81 247 GLY A N 1
ATOM 1858 C CA . GLY A 1 255 ? -10.562 -14.211 2.181 1.00 49.09 247 GLY A CA 1
ATOM 1859 C C . GLY A 1 255 ? -9.853 -15.548 2.194 1.00 51.51 247 GLY A C 1
ATOM 1860 O O . GLY A 1 255 ? -8.623 -15.632 2.133 1.00 59.22 247 GLY A O 1
ATOM 1861 N N . CYS A 1 256 ? -10.655 -16.607 2.261 1.00 49.02 248 CYS A N 1
ATOM 1862 C CA . CYS A 1 256 ? -10.156 -17.974 2.348 1.00 47.77 248 CYS A CA 1
ATOM 1863 C C . CYS A 1 256 ? -10.539 -18.750 1.094 1.00 50.52 248 CYS A C 1
ATOM 1864 O O . CYS A 1 256 ? -11.697 -18.708 0.665 1.00 48.80 248 CYS A O 1
ATOM 1867 N N . ARG A 1 257 ? -9.569 -19.458 0.516 1.00 46.76 249 ARG A N 1
ATOM 1868 C CA . ARG A 1 257 ? -9.788 -20.296 -0.656 1.00 39.43 249 ARG A CA 1
ATOM 1869 C C . ARG A 1 257 ? -9.700 -21.754 -0.239 1.00 44.10 249 ARG A C 1
ATOM 1870 O O . ARG A 1 257 ? -8.670 -22.193 0.280 1.00 52.23 249 ARG A O 1
ATOM 1878 N N . GLN A 1 258 ? -10.775 -22.497 -0.455 1.00 39.66 250 GLN A N 1
ATOM 1879 C CA . GLN A 1 258 ? -10.786 -23.928 -0.219 1.00 38.02 250 GLN A CA 1
ATOM 1880 C C . GLN A 1 258 ? -10.585 -24.624 -1.550 1.00 42.08 250 GLN A C 1
ATOM 1881 O O . GLN A 1 258 ? -11.078 -24.152 -2.576 1.00 46.16 250 GLN A O 1
ATOM 1887 N N . ILE A 1 259 ? -9.829 -25.722 -1.545 1.00 41.58 251 ILE A N 1
ATOM 1888 C CA . ILE A 1 259 ? -9.634 -26.533 -2.746 1.00 42.10 251 ILE A CA 1
ATOM 1889 C C . ILE A 1 259 ? -9.754 -27.999 -2.364 1.00 40.14 251 ILE A C 1
ATOM 1890 O O . ILE A 1 259 ? -9.227 -28.431 -1.335 1.00 46.73 251 ILE A O 1
ATOM 1895 N N . GLY A 1 260 ? -10.453 -28.760 -3.185 1.00 39.19 252 GLY A N 1
ATOM 1896 C CA . GLY A 1 260 ? -10.614 -30.189 -2.968 1.00 41.23 252 GLY A CA 1
ATOM 1897 C C . GLY A 1 260 ? -10.084 -30.937 -4.173 1.00 44.05 252 GLY A C 1
ATOM 1898 O O . GLY A 1 260 ? -10.239 -30.483 -5.306 1.00 45.40 252 GLY A O 1
ATOM 1899 N N . TYR A 1 261 ? -9.438 -32.074 -3.919 1.00 49.15 253 TYR A N 1
ATOM 1900 C CA . TYR A 1 261 ? -8.840 -32.888 -4.969 1.00 42.37 253 TYR A CA 1
ATOM 1901 C C . TYR A 1 261 ? -9.342 -34.312 -4.824 1.00 48.15 253 TYR A C 1
ATOM 1902 O O . TYR A 1 261 ? -9.096 -34.965 -3.803 1.00 49.15 253 TYR A O 1
ATOM 1911 N N . GLY A 1 262 ? -10.068 -34.785 -5.838 1.00 45.66 254 GLY A N 1
ATOM 1912 C CA . GLY A 1 262 ? -10.483 -36.162 -5.904 1.00 41.45 254 GLY A CA 1
ATOM 1913 C C . GLY A 1 262 ? -9.519 -36.915 -6.794 1.00 49.25 254 GLY A C 1
ATOM 1914 O O . GLY A 1 262 ? -9.344 -36.574 -7.968 1.00 45.91 254 GLY A O 1
ATOM 1915 N N . LYS A 1 263 ? -8.898 -37.943 -6.231 1.00 53.31 255 LYS A N 1
ATOM 1916 C CA . LYS A 1 263 ? -7.876 -38.720 -6.911 1.00 52.08 255 LYS A CA 1
ATOM 1917 C C . LYS A 1 263 ? -8.399 -40.120 -7.181 1.00 51.41 255 LYS A C 1
ATOM 1918 O O . LYS A 1 263 ? -8.972 -40.757 -6.291 1.00 52.71 255 LYS A O 1
ATOM 1924 N N . VAL A 1 264 ? -8.224 -40.577 -8.417 1.00 54.51 256 VAL A N 1
ATOM 1925 C CA . VAL A 1 264 ? -8.562 -41.935 -8.829 1.00 56.60 256 VAL A CA 1
ATOM 1926 C C . VAL A 1 264 ? -7.278 -42.576 -9.332 1.00 65.06 256 VAL A C 1
ATOM 1927 O O . VAL A 1 264 ? -6.638 -42.050 -10.254 1.00 64.82 256 VAL A O 1
ATOM 1931 N N . ASP A 1 265 ? -6.897 -43.699 -8.721 1.00 67.90 257 ASP A N 1
ATOM 1932 C CA . ASP A 1 265 ? -5.602 -44.344 -8.963 1.00 61.47 257 ASP A CA 1
ATOM 1933 C C . ASP A 1 265 ? -4.466 -43.333 -8.844 1.00 60.38 257 ASP A C 1
ATOM 1934 O O . ASP A 1 265 ? -3.569 -43.261 -9.686 1.00 62.84 257 ASP A O 1
ATOM 1939 N N . GLY A 1 266 ? -4.522 -42.535 -7.778 1.00 57.61 258 GLY A N 1
ATOM 1940 C CA . GLY A 1 266 ? -3.503 -41.548 -7.498 1.00 59.13 258 GLY A CA 1
ATOM 1941 C C . GLY A 1 266 ? -3.514 -40.326 -8.383 1.00 58.64 258 GLY A C 1
ATOM 1942 O O . GLY A 1 266 ? -2.852 -39.338 -8.042 1.00 59.61 258 GLY A O 1
ATOM 1943 N N . GLU A 1 267 ? -4.242 -40.347 -9.500 1.00 56.74 259 GLU A N 1
ATOM 1944 C CA . GLU A 1 267 ? -4.310 -39.211 -10.410 1.00 63.61 259 GLU A CA 1
ATOM 1945 C C . GLU A 1 267 ? -5.512 -38.329 -10.084 1.00 62.78 259 GLU A C 1
ATOM 1946 O O . GLU A 1 267 ? -6.592 -38.828 -9.751 1.00 58.32 259 GLU A O 1
ATOM 1952 N N . VAL A 1 268 ? -5.323 -37.015 -10.199 1.00 54.61 260 VAL A N 1
ATOM 1953 C CA . VAL A 1 268 ? -6.366 -36.053 -9.851 1.00 55.09 260 VAL A CA 1
ATOM 1954 C C . VAL A 1 268 ? -7.405 -35.994 -10.967 1.00 52.99 260 VAL A C 1
ATOM 1955 O O . VAL A 1 268 ? -7.108 -35.563 -12.086 1.00 52.54 260 VAL A O 1
ATOM 1959 N N . LYS A 1 269 ? -8.635 -36.411 -10.660 1.00 50.67 261 LYS A N 1
ATOM 1960 C CA . LYS A 1 269 ? -9.731 -36.361 -11.621 1.00 49.83 261 LYS A CA 1
ATOM 1961 C C . LYS A 1 269 ? -10.714 -35.223 -11.373 1.00 47.73 261 LYS A C 1
ATOM 1962 O O . LYS A 1 269 ? -11.331 -34.739 -12.328 1.00 44.35 261 LYS A O 1
ATOM 1968 N N . ILE A 1 270 ? -10.865 -34.768 -10.130 1.00 42.47 262 ILE A N 1
ATOM 1969 C CA . ILE A 1 270 ? -11.777 -33.681 -9.797 1.00 41.81 262 ILE A CA 1
ATOM 1970 C C . ILE A 1 270 ? -11.035 -32.642 -8.973 1.00 39.45 262 ILE A C 1
ATOM 1971 O O . ILE A 1 270 ? -10.447 -32.971 -7.937 1.00 39.42 262 ILE A O 1
ATOM 1976 N N . GLU A 1 271 ? -11.100 -31.387 -9.404 1.00 34.21 263 GLU A N 1
ATOM 1977 C CA . GLU A 1 271 ? -10.637 -30.271 -8.593 1.00 40.74 263 GLU A CA 1
ATOM 1978 C C . GLU A 1 271 ? -11.761 -29.256 -8.436 1.00 42.89 263 GLU A C 1
ATOM 1979 O O . GLU A 1 271 ? -12.245 -28.700 -9.430 1.00 43.06 263 GLU A O 1
ATOM 1985 N N . LEU A 1 272 ? -12.167 -29.011 -7.191 1.00 35.65 264 LEU A N 1
ATOM 1986 C CA . LEU A 1 272 ? -13.177 -28.018 -6.854 1.00 37.84 264 LEU A CA 1
ATOM 1987 C C . LEU A 1 272 ? -12.533 -26.911 -6.033 1.00 38.64 264 LEU A C 1
ATOM 1988 O O . LEU A 1 272 ? -11.753 -27.183 -5.120 1.00 41.78 264 LEU A O 1
ATOM 1993 N N . GLU A 1 273 ? -12.875 -25.665 -6.340 1.00 39.01 265 GLU A N 1
ATOM 1994 C CA . GLU A 1 273 ? -12.291 -24.514 -5.667 1.00 39.53 265 GLU A CA 1
ATOM 1995 C C . GLU A 1 273 ? -13.377 -23.510 -5.285 1.00 43.28 265 GLU A C 1
ATOM 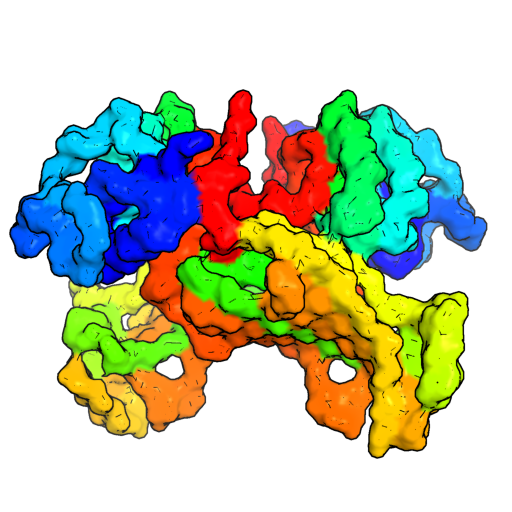1996 O O . GLU A 1 273 ? -14.272 -23.217 -6.081 1.00 45.03 265 GLU A O 1
ATOM 2002 N N . HIS A 1 274 ? -13.295 -22.976 -4.068 1.00 36.72 266 HIS A N 1
ATOM 2003 C CA . HIS A 1 274 ? -14.296 -22.039 -3.564 1.00 37.92 266 HIS A CA 1
ATOM 2004 C C . HIS A 1 274 ? -13.604 -20.875 -2.869 1.00 41.56 266 HIS A C 1
ATOM 2005 O O . HIS A 1 274 ? -13.435 -20.876 -1.643 1.00 41.03 266 HIS A O 1
ATOM 2012 N N . PRO A 1 275 ? -13.198 -19.852 -3.625 1.00 41.95 267 PRO A N 1
ATOM 2013 C CA . PRO A 1 275 ? -12.597 -18.649 -3.023 1.00 42.20 267 PRO A CA 1
ATOM 2014 C C . PRO A 1 275 ? -13.653 -17.670 -2.529 1.00 47.59 267 PRO A C 1
ATOM 2015 O O . PRO A 1 275 ? -14.305 -16.980 -3.320 1.00 49.26 267 PRO A O 1
ATOM 2019 N N . GLN A 1 276 ? -13.796 -17.579 -1.210 1.00 44.00 268 GLN A N 1
ATOM 2020 C CA . GLN A 1 276 ? -14.667 -16.595 -0.580 1.00 43.28 268 GLN A CA 1
ATOM 2021 C C . GLN A 1 276 ? -13.820 -15.418 -0.117 1.00 43.93 268 GLN A C 1
ATOM 2022 O O . GLN A 1 276 ? -12.859 -15.599 0.634 1.00 49.45 268 GLN A O 1
ATOM 2028 N N . GLN A 1 277 ? -14.177 -14.219 -0.561 1.00 46.93 269 GLN A N 1
ATOM 2029 C CA . GLN A 1 277 ? -13.406 -13.024 -0.249 1.00 41.98 269 GLN A CA 1
ATOM 2030 C C . GLN A 1 277 ? -14.316 -11.814 -0.355 1.00 48.28 269 GLN A C 1
ATOM 2031 O O . GLN A 1 277 ? -15.305 -11.827 -1.093 1.00 47.84 269 GLN A O 1
ATOM 2037 N N . ILE A 1 278 ? -13.971 -10.767 0.374 1.00 50.48 270 ILE A N 1
ATOM 2038 C CA . ILE A 1 278 ? -14.655 -9.498 0.189 1.00 45.40 270 ILE A CA 1
ATOM 2039 C C . ILE A 1 278 ? -14.174 -8.874 -1.109 1.00 50.46 270 ILE A C 1
ATOM 2040 O O . ILE A 1 278 ? -13.027 -9.059 -1.524 1.00 51.85 270 ILE A O 1
ATOM 2045 N N . LEU A 1 279 ? -15.075 -8.146 -1.763 1.00 54.38 271 LEU A N 1
ATOM 2046 C CA . LEU A 1 279 ? -14.839 -7.340 -2.958 1.00 48.13 271 LEU A CA 1
ATOM 2047 C C . LEU A 1 279 ? -13.805 -7.930 -3.906 1.00 50.08 271 LEU A C 1
ATOM 2048 O O . LEU A 1 279 ? -12.740 -7.330 -4.119 1.00 50.57 271 LEU A O 1
ATOM 2053 N N . PRO A 1 280 ? -14.088 -9.082 -4.512 1.00 52.76 272 PRO A N 1
ATOM 2054 C CA . PRO A 1 280 ? -13.159 -9.614 -5.514 1.00 50.32 272 PRO A CA 1
ATOM 2055 C C . PRO A 1 280 ? -12.980 -8.695 -6.704 1.00 50.21 272 PRO A C 1
ATOM 2056 O O . PRO A 1 280 ? -11.948 -8.772 -7.381 1.00 52.92 272 PRO A O 1
ATOM 2060 N N . GLN A 1 281 ? -13.954 -7.832 -6.983 1.00 49.74 273 GLN A N 1
ATOM 2061 C CA . GLN A 1 281 ? -13.852 -6.930 -8.120 1.00 50.28 273 GLN A CA 1
ATOM 2062 C C . GLN A 1 281 ? -12.775 -5.870 -7.946 1.00 52.76 273 GLN A C 1
ATOM 2063 O O . GLN A 1 281 ? -12.432 -5.207 -8.930 1.00 52.07 273 GLN A O 1
ATOM 2069 N N . LYS A 1 282 ? -12.242 -5.681 -6.733 1.00 56.24 274 LYS A N 1
ATOM 2070 C CA . LYS A 1 282 ? -11.194 -4.678 -6.569 1.00 60.47 274 LYS A CA 1
ATOM 2071 C C . LYS A 1 282 ? -9.870 -5.165 -7.131 1.00 57.34 274 LYS A C 1
ATOM 2072 O O . LYS A 1 282 ? -9.016 -4.346 -7.477 1.00 63.59 274 LYS A O 1
ATOM 2078 N N . GLU A 1 283 ? -9.691 -6.469 -7.252 1.00 54.94 275 GLU A N 1
ATOM 2079 C CA . GLU A 1 283 ? -8.778 -6.993 -8.247 1.00 49.49 275 GLU A CA 1
ATOM 2080 C C . GLU A 1 283 ? -9.627 -7.487 -9.422 1.00 55.03 275 GLU A C 1
ATOM 2081 O O . GLU A 1 283 ? -10.777 -7.066 -9.590 1.00 57.30 275 GLU A O 1
ATOM 2087 N N . GLY A 1 284 ? -9.091 -8.369 -10.246 1.00 44.75 276 GLY A N 1
ATOM 2088 C CA . GLY A 1 284 ? -9.862 -8.623 -11.448 1.00 47.38 276 GLY A CA 1
ATOM 2089 C C . GLY A 1 284 ? -10.953 -9.671 -11.357 1.00 45.17 276 GLY A C 1
ATOM 2090 O O . GLY A 1 284 ? -11.545 -10.009 -12.388 1.00 45.32 276 GLY A O 1
ATOM 2091 N N . VAL A 1 285 ? -11.260 -10.179 -10.166 1.00 44.58 277 VAL A N 1
ATOM 2092 C CA . VAL A 1 285 ? -11.932 -11.471 -10.031 1.00 47.73 277 VAL A CA 1
ATOM 2093 C C . VAL A 1 285 ? -13.447 -11.324 -10.181 1.00 49.90 277 VAL A C 1
ATOM 2094 O O . VAL A 1 285 ? -14.100 -10.604 -9.413 1.00 48.77 277 VAL A O 1
ATOM 2098 N N . GLU A 1 286 ? -14.017 -12.036 -11.155 1.00 46.77 278 GLU A N 1
ATOM 2099 C CA . GLU A 1 286 ? -15.460 -12.029 -11.371 1.00 46.29 278 GLU A CA 1
ATOM 2100 C C . GLU A 1 286 ? -16.117 -13.182 -10.628 1.00 39.15 278 GLU A C 1
ATOM 2101 O O . GLU A 1 286 ? -15.630 -14.315 -10.657 1.00 41.77 278 GLU A O 1
ATOM 2107 N N . THR A 1 287 ? -17.228 -12.885 -9.962 1.00 37.57 279 THR A N 1
ATOM 2108 C CA . THR A 1 287 ? -17.976 -13.930 -9.285 1.00 38.73 279 THR A CA 1
ATOM 2109 C C . THR A 1 287 ? -18.648 -14.825 -10.318 1.00 36.06 279 THR A C 1
ATOM 2110 O O . THR A 1 287 ? -18.755 -14.482 -11.497 1.00 35.57 279 THR A O 1
ATOM 2114 N N . GLY A 1 288 ? -19.086 -15.987 -9.874 1.00 35.41 280 GLY A N 1
ATOM 2115 C CA . GLY A 1 288 ? -19.773 -16.895 -10.771 1.00 32.64 280 GLY A CA 1
ATOM 2116 C C . GLY A 1 288 ? -19.539 -18.333 -10.373 1.00 31.18 280 GLY A C 1
ATOM 2117 O O . GLY A 1 288 ? -18.779 -18.644 -9.459 1.00 32.11 280 GLY A O 1
ATOM 2118 N N . ASP A 1 289 ? -20.253 -19.216 -11.062 1.00 31.56 281 ASP A N 1
ATOM 2119 C CA . ASP A 1 289 ? -20.040 -20.655 -10.988 1.00 31.78 281 ASP A CA 1
ATOM 2120 C C . ASP A 1 289 ? -19.427 -21.081 -12.313 1.00 32.36 281 ASP A C 1
ATOM 2121 O O . ASP A 1 289 ? -19.984 -20.783 -13.376 1.00 34.54 281 ASP A O 1
ATOM 2126 N N . TYR A 1 290 ? -18.278 -21.752 -12.253 1.00 33.05 282 TYR A N 1
ATOM 2127 C CA . TYR A 1 290 ? -17.500 -22.087 -13.439 1.00 27.60 282 TYR A CA 1
ATOM 2128 C C . TYR A 1 290 ? -17.245 -23.581 -13.444 1.00 31.60 282 TYR A C 1
ATOM 2129 O O . TYR A 1 290 ? -16.680 -24.117 -12.486 1.00 34.18 282 TYR A O 1
ATOM 2138 N N . ILE A 1 291 ? -17.674 -24.255 -14.507 1.00 29.24 283 ILE A N 1
ATOM 2139 C CA . ILE A 1 291 ? -17.531 -25.701 -14.622 1.00 34.29 283 ILE A CA 1
ATOM 2140 C C . ILE A 1 291 ? -16.863 -26.015 -15.948 1.00 37.83 283 ILE A C 1
ATOM 2141 O O . ILE A 1 291 ? -17.271 -25.495 -16.994 1.00 35.37 283 ILE A O 1
ATOM 2146 N N . GLU A 1 292 ? -15.845 -26.870 -15.905 1.00 36.94 284 GLU A N 1
ATOM 2147 C CA . GLU A 1 292 ? -15.157 -27.307 -17.109 1.00 40.61 284 GLU A CA 1
ATOM 2148 C C . GLU A 1 292 ? -14.969 -28.813 -17.038 1.00 39.57 284 GLU A C 1
ATOM 2149 O O . GLU A 1 292 ? -14.344 -29.322 -16.103 1.00 40.30 284 GLU A O 1
ATOM 2155 N N . ILE A 1 293 ? -15.523 -29.524 -18.009 1.00 33.60 285 ILE A N 1
ATOM 2156 C CA . ILE A 1 293 ? -15.388 -30.969 -18.106 1.00 35.97 285 ILE A CA 1
ATOM 2157 C C . ILE A 1 293 ? -14.421 -31.262 -19.239 1.00 38.36 285 ILE A C 1
ATOM 2158 O O . ILE A 1 293 ? -14.698 -30.936 -20.400 1.00 39.11 285 ILE A O 1
ATOM 2163 N N . LYS A 1 294 ? -13.278 -31.848 -18.900 1.00 42.87 286 LYS A N 1
ATOM 2164 C CA . LYS A 1 294 ? -12.292 -32.263 -19.889 1.00 41.46 286 LYS A CA 1
ATOM 2165 C C . LYS A 1 294 ? -12.611 -33.691 -20.311 1.00 41.96 286 LYS A C 1
ATOM 2166 O O . LYS A 1 294 ? -12.592 -34.606 -19.477 1.00 39.72 286 LYS A O 1
ATOM 2172 N N . GLY A 1 295 ? -12.926 -33.873 -21.594 1.00 35.01 287 GLY A N 1
ATOM 2173 C CA . GLY A 1 295 ? -13.226 -35.187 -22.131 1.00 36.70 287 GLY A CA 1
ATOM 2174 C C . GLY A 1 295 ? -13.731 -35.126 -23.557 1.00 37.73 287 GLY A C 1
ATOM 2175 O O . GLY A 1 295 ? -13.269 -34.298 -24.346 1.00 38.14 287 GLY A O 1
ATOM 2176 N N . THR A 1 296 ? -14.680 -35.994 -23.898 1.00 33.50 288 THR A N 1
ATOM 2177 C CA . THR A 1 296 ? -15.306 -36.017 -25.220 1.00 33.97 288 THR A CA 1
ATOM 2178 C C . THR A 1 296 ? -16.812 -35.859 -25.056 1.00 36.77 288 THR A C 1
ATOM 2179 O O . THR A 1 296 ? -17.514 -36.840 -24.745 1.00 37.60 288 THR A O 1
ATOM 2183 N N . PRO A 1 297 ? -17.364 -34.656 -25.265 1.00 39.28 289 PRO A N 1
ATOM 2184 C CA . PRO A 1 297 ? -16.599 -33.463 -25.649 1.00 35.75 289 PRO A CA 1
ATOM 2185 C C . PRO A 1 297 ? -16.086 -32.694 -24.437 1.00 37.62 289 PRO A C 1
ATOM 2186 O O . PRO A 1 297 ? -16.289 -33.146 -23.308 1.00 36.36 289 PRO A O 1
ATOM 2190 N N . ASN A 1 298 ? -15.418 -31.564 -24.667 1.00 38.40 290 ASN A N 1
ATOM 2191 C CA . ASN A 1 298 ? -15.154 -30.625 -23.587 1.00 38.24 290 ASN A CA 1
ATOM 2192 C C . ASN A 1 298 ? -16.369 -29.731 -23.421 1.00 37.69 290 ASN A C 1
ATOM 2193 O O . ASN A 1 298 ? -17.031 -29.377 -24.400 1.00 34.47 290 ASN A O 1
ATOM 2198 N N . ILE A 1 299 ? -16.672 -29.376 -22.175 1.00 33.39 291 ILE A N 1
ATOM 2199 C CA . ILE A 1 299 ? -17.812 -28.517 -21.884 1.00 34.89 291 ILE A CA 1
ATOM 2200 C C . ILE A 1 299 ? -17.372 -27.458 -20.884 1.00 35.29 291 ILE A C 1
ATOM 2201 O O . ILE A 1 299 ? -16.835 -27.791 -19.822 1.00 34.67 291 ILE A O 1
ATOM 2206 N N . LYS A 1 300 ? -17.585 -26.186 -21.228 1.00 31.75 292 LYS A N 1
ATOM 2207 C CA . LYS A 1 300 ? -17.303 -25.063 -20.338 1.00 35.99 292 LYS A CA 1
ATOM 2208 C C . LYS A 1 300 ? -18.607 -24.316 -20.081 1.00 35.75 292 LYS A C 1
ATOM 2209 O O . LYS A 1 300 ? -19.135 -23.652 -20.981 1.00 37.07 292 LYS A O 1
ATOM 2215 N N . LEU A 1 301 ? -19.118 -24.419 -18.856 1.00 35.25 293 LEU A N 1
ATOM 2216 C CA . LEU A 1 301 ? -20.360 -23.783 -18.442 1.00 29.77 293 LEU A CA 1
ATOM 2217 C C . LEU A 1 301 ? -20.068 -22.686 -17.427 1.00 29.26 293 LEU A C 1
ATOM 2218 O O . LEU A 1 301 ? -19.210 -22.843 -16.554 1.00 33.55 293 LEU A O 1
ATOM 2223 N N . SER A 1 302 ? -20.824 -21.598 -17.502 1.00 28.26 294 SER A N 1
ATOM 2224 C CA . SER A 1 302 ? -20.618 -20.473 -16.599 1.00 30.90 294 SER A CA 1
ATOM 2225 C C . SER A 1 302 ? -21.955 -19.867 -16.169 1.00 31.68 294 SER A C 1
ATOM 2226 O O . SER A 1 302 ? -22.820 -19.607 -17.014 1.00 30.57 294 SER A O 1
ATOM 2229 N N . ILE A 1 303 ? -22.112 -19.631 -14.862 1.00 25.91 295 ILE A N 1
ATOM 2230 C CA . ILE A 1 303 ? -23.285 -18.968 -14.284 1.00 31.67 295 ILE A CA 1
ATOM 2231 C C . ILE A 1 303 ? -22.820 -17.646 -13.682 1.00 31.16 295 ILE A C 1
ATOM 2232 O O . ILE A 1 303 ? -22.172 -17.636 -12.627 1.00 31.29 295 ILE A O 1
ATOM 2237 N N . LYS A 1 304 ? -23.162 -16.529 -14.323 1.00 34.10 296 LYS A N 1
ATOM 2238 C CA . LYS A 1 304 ? -22.676 -15.214 -13.893 1.00 35.82 296 LYS A CA 1
ATOM 2239 C C . LYS A 1 304 ? -23.841 -14.296 -13.547 1.00 35.73 296 LYS A C 1
ATOM 2240 O O . LYS A 1 304 ? -24.719 -14.078 -14.400 1.00 40.04 296 LYS A O 1
ATOM 2246 N N . PRO A 1 305 ? -23.925 -13.749 -12.322 1.00 35.57 297 PRO A N 1
ATOM 2247 C CA . PRO A 1 305 ? -23.118 -14.082 -11.144 1.00 36.46 297 PRO A CA 1
ATOM 2248 C C . PRO A 1 305 ? -23.461 -15.470 -10.609 1.00 32.55 297 PRO A C 1
ATOM 2249 O O . PRO A 1 305 ? -24.316 -16.135 -11.190 1.00 30.33 297 PRO A O 1
ATOM 2253 N N . GLU A 1 306 ? -22.818 -15.893 -9.525 1.00 32.10 298 GLU A N 1
ATOM 2254 C CA . GLU A 1 306 ? -23.057 -17.235 -9.012 1.00 33.52 298 GLU A CA 1
ATOM 2255 C C . GLU A 1 306 ? -24.487 -17.362 -8.496 1.00 32.24 298 GLU A C 1
ATOM 2256 O O . GLU A 1 306 ? -25.154 -16.371 -8.194 1.00 29.81 298 GLU A O 1
ATOM 2262 N N . ILE A 1 307 ? -24.971 -18.597 -8.433 1.00 29.25 299 ILE A N 1
ATOM 2263 C CA . ILE A 1 307 ? -26.271 -18.853 -7.827 1.00 32.16 299 ILE A CA 1
ATOM 2264 C C . ILE A 1 307 ? -26.177 -18.406 -6.376 1.00 32.63 299 ILE A C 1
ATOM 2265 O O . ILE A 1 307 ? -25.334 -18.924 -5.629 1.00 35.54 299 ILE A O 1
ATOM 2270 N N . PRO A 1 308 ? -26.987 -17.448 -5.936 1.00 28.99 300 PRO A N 1
ATOM 2271 C CA . PRO A 1 308 ? -26.850 -16.957 -4.561 1.00 28.35 300 PRO A CA 1
ATOM 2272 C C . PRO A 1 308 ? -26.980 -18.100 -3.565 1.00 32.28 300 PRO A C 1
ATOM 2273 O O . PRO A 1 308 ? -27.937 -18.881 -3.603 1.00 29.59 300 PRO A O 1
ATOM 2277 N N . GLY A 1 309 ? -25.981 -18.208 -2.686 1.00 27.85 301 GLY A N 1
ATOM 2278 C CA . GLY A 1 309 ? -25.898 -19.362 -1.813 1.00 27.35 301 GLY A CA 1
ATOM 2279 C C . GLY A 1 309 ? -27.065 -19.470 -0.851 1.00 33.48 301 GLY A C 1
ATOM 2280 O O . GLY A 1 309 ? -27.585 -20.564 -0.613 1.00 30.07 301 GLY A O 1
ATOM 2281 N N . GLY A 1 310 ? -27.493 -18.342 -0.287 1.00 30.76 302 GLY A N 1
ATOM 2282 C CA . GLY A 1 310 ? -28.554 -18.371 0.696 1.00 26.94 302 GLY A CA 1
ATOM 2283 C C . GLY A 1 310 ? -29.913 -18.536 0.056 1.00 32.38 302 GLY A C 1
ATOM 2284 O O . GLY A 1 310 ? -30.697 -19.425 0.414 1.00 31.74 302 GLY A O 1
ATOM 2285 N N . LEU A 1 311 ? -30.201 -17.667 -0.908 1.00 31.57 303 LEU A N 1
ATOM 2286 C CA . LEU A 1 311 ? -31.511 -17.690 -1.537 1.00 29.35 303 LEU A CA 1
ATOM 2287 C C . LEU A 1 311 ? -31.714 -18.974 -2.331 1.00 28.01 303 LEU A C 1
ATOM 2288 O O . LEU A 1 311 ? -32.816 -19.540 -2.337 1.00 28.78 303 LEU A O 1
ATOM 2293 N N . GLY A 1 312 ? -30.664 -19.450 -3.004 1.00 26.67 304 GLY A N 1
ATOM 2294 C CA . GLY A 1 312 ? -30.784 -20.688 -3.752 1.00 24.55 304 GLY A CA 1
ATOM 2295 C C . GLY A 1 312 ? -31.002 -21.881 -2.845 1.00 29.03 304 GLY A C 1
ATOM 2296 O O . GLY A 1 312 ? -31.743 -22.807 -3.187 1.00 26.59 304 GLY A O 1
ATOM 2297 N N . THR A 1 313 ? -30.368 -21.876 -1.671 1.00 30.06 305 THR A N 1
ATOM 2298 C CA . THR A 1 313 ? -30.536 -22.994 -0.749 1.00 29.69 305 THR A CA 1
ATOM 2299 C C . THR A 1 313 ? -31.949 -23.019 -0.178 1.00 28.44 305 THR A C 1
ATOM 2300 O O . THR A 1 313 ? -32.579 -24.084 -0.116 1.00 27.75 305 THR A O 1
ATOM 2304 N N . ILE A 1 314 ? -32.461 -21.854 0.234 1.00 24.82 306 ILE A N 1
ATOM 2305 C CA . ILE A 1 314 ? -33.848 -21.743 0.684 1.00 23.95 306 ILE A CA 1
ATOM 2306 C C . ILE A 1 314 ? -34.791 -22.307 -0.368 1.00 24.30 306 ILE A C 1
ATOM 2307 O O . ILE A 1 314 ? -35.661 -23.134 -0.074 1.00 23.42 306 ILE A O 1
ATOM 2312 N N . ALA A 1 315 ? -34.628 -21.854 -1.614 1.00 23.92 307 ALA A N 1
ATOM 2313 C CA . ALA A 1 315 ? -35.499 -22.290 -2.698 1.00 23.97 307 ALA A CA 1
ATOM 2314 C C . ALA A 1 315 ? -35.367 -23.788 -2.949 1.00 27.11 307 ALA A C 1
ATOM 2315 O O . ALA A 1 315 ? -36.368 -24.505 -3.058 1.00 26.58 307 ALA A O 1
ATOM 2317 N N . LEU A 1 316 ? -34.129 -24.276 -3.045 1.00 28.47 308 LEU A N 1
ATOM 2318 C CA . LEU A 1 316 ? -33.910 -25.685 -3.344 1.00 26.21 308 LEU A CA 1
ATOM 2319 C C . LEU A 1 316 ? -34.487 -26.575 -2.255 1.00 24.67 308 LEU A C 1
ATOM 2320 O O . LEU A 1 316 ? -35.051 -27.634 -2.549 1.00 28.28 308 LEU A O 1
ATOM 2325 N N . CYS A 1 317 ? -34.375 -26.159 -0.992 1.00 22.56 309 CYS A N 1
ATOM 2326 C CA . CYS A 1 317 ? -34.946 -26.965 0.083 1.00 24.76 309 CYS A CA 1
ATOM 2327 C C . CYS A 1 317 ? -36.449 -27.092 -0.078 1.00 27.46 309 CYS A C 1
ATOM 2328 O O . CYS A 1 317 ? -36.995 -28.199 -0.028 1.00 26.54 309 CYS A O 1
ATOM 2331 N N . VAL A 1 318 ? -37.135 -25.964 -0.285 1.00 25.77 310 VAL A N 1
ATOM 2332 C CA . VAL A 1 318 ? -38.588 -26.000 -0.408 1.00 27.28 310 VAL A CA 1
ATOM 2333 C C . VAL A 1 318 ? -38.994 -26.774 -1.659 1.00 26.30 310 VAL A C 1
ATOM 2334 O O . VAL A 1 318 ? -39.897 -27.619 -1.623 1.00 26.43 310 VAL A O 1
ATOM 2338 N N . ASN A 1 319 ? -38.321 -26.507 -2.780 1.00 22.27 311 ASN A N 1
ATOM 2339 C CA . ASN A 1 319 ? -38.722 -27.112 -4.044 1.00 23.63 311 ASN A CA 1
ATOM 2340 C C . ASN A 1 319 ? -38.551 -28.625 -4.031 1.00 26.04 311 ASN A C 1
ATOM 2341 O O . ASN A 1 319 ? -39.295 -29.328 -4.716 1.00 29.25 311 ASN A O 1
ATOM 2346 N N . MET A 1 320 ? -37.590 -29.144 -3.259 1.00 24.36 312 MET A N 1
ATOM 2347 C CA . MET A 1 320 ? -37.358 -30.582 -3.165 1.00 24.06 312 MET A CA 1
ATOM 2348 C C . MET A 1 320 ? -38.315 -31.290 -2.213 1.00 27.30 312 MET A C 1
ATOM 2349 O O . MET A 1 320 ? -38.309 -32.525 -2.173 1.00 28.84 312 MET A O 1
ATOM 2354 N N . ILE A 1 321 ? -39.115 -30.546 -1.441 1.00 25.03 313 ILE A N 1
ATOM 2355 C CA . ILE A 1 321 ? -40.047 -31.172 -0.497 1.00 27.62 313 ILE A CA 1
ATOM 2356 C C . ILE A 1 321 ? -40.930 -32.231 -1.161 1.00 30.37 313 ILE A C 1
ATOM 2357 O O . ILE A 1 321 ? -40.982 -33.361 -0.658 1.00 29.54 313 ILE A O 1
ATOM 2362 N N . PRO A 1 322 ? -41.636 -31.950 -2.264 1.00 28.31 314 PRO A N 1
ATOM 2363 C CA . PRO A 1 322 ? -42.475 -33.007 -2.849 1.00 29.40 314 PRO A CA 1
ATOM 2364 C C . PRO A 1 322 ? -41.683 -34.184 -3.389 1.00 31.34 314 PRO A C 1
ATOM 2365 O O . PRO A 1 322 ? -42.177 -35.316 -3.345 1.00 31.28 314 PRO A O 1
ATOM 2369 N N . HIS A 1 323 ? -40.469 -33.968 -3.894 1.00 29.89 315 HIS A N 1
ATOM 2370 C CA . HIS A 1 323 ? -39.701 -35.101 -4.393 1.00 31.28 315 HIS A CA 1
ATOM 2371 C C . HIS A 1 323 ? -39.250 -35.999 -3.255 1.00 29.61 315 HIS A C 1
ATOM 2372 O O . HIS A 1 323 ? -39.193 -37.219 -3.419 1.00 30.93 315 HIS A O 1
ATOM 2379 N N . VAL A 1 324 ? -38.937 -35.424 -2.092 1.00 25.91 316 VAL A N 1
ATOM 2380 C CA . VAL A 1 324 ? -38.536 -36.259 -0.965 1.00 29.55 316 VAL A CA 1
ATOM 2381 C C . VAL A 1 324 ? -39.739 -37.001 -0.396 1.00 30.41 316 VAL A C 1
ATOM 2382 O O . VAL A 1 324 ? -39.641 -38.178 -0.032 1.00 33.93 316 VAL A O 1
ATOM 2386 N N . ILE A 1 325 ? -40.891 -36.334 -0.310 1.00 28.87 317 ILE A N 1
ATOM 2387 C CA . ILE A 1 325 ? -42.108 -37.027 0.098 1.00 29.58 317 ILE A CA 1
ATOM 2388 C C . ILE A 1 325 ? -42.402 -38.172 -0.860 1.00 35.25 317 ILE A C 1
ATOM 2389 O O . ILE A 1 325 ? -42.649 -39.310 -0.443 1.00 35.59 317 ILE A O 1
ATOM 2394 N N . ASN A 1 326 ? -42.344 -37.890 -2.164 1.00 32.44 318 ASN A N 1
ATOM 2395 C CA . ASN A 1 326 ? -42.651 -38.892 -3.178 1.00 32.91 318 ASN A CA 1
ATOM 2396 C C . ASN A 1 326 ? -41.587 -39.975 -3.300 1.00 31.40 318 ASN A C 1
ATOM 2397 O O . ASN A 1 326 ? -41.888 -41.052 -3.820 1.00 33.12 318 ASN A O 1
ATOM 2402 N N . ALA A 1 327 ? -40.357 -39.712 -2.865 1.00 28.96 319 ALA A N 1
ATOM 2403 C CA . ALA A 1 327 ? -39.307 -40.713 -2.967 1.00 29.95 319 ALA A CA 1
ATOM 2404 C C . ALA A 1 327 ? -39.668 -41.952 -2.161 1.00 38.20 319 ALA A C 1
ATOM 2405 O O . ALA A 1 327 ? -40.352 -41.881 -1.138 1.00 42.23 319 ALA A O 1
ATOM 2407 N N . GLU A 1 328 ? -39.209 -43.101 -2.638 1.00 41.73 320 GLU A N 1
ATOM 2408 C CA . GLU A 1 328 ? -39.390 -44.318 -1.872 1.00 48.72 320 GLU A CA 1
ATOM 2409 C C . GLU A 1 328 ? -38.482 -44.282 -0.641 1.00 44.95 320 GLU A C 1
ATOM 2410 O O . GLU A 1 328 ? -37.451 -43.599 -0.642 1.00 44.92 320 GLU A O 1
ATOM 2416 N N . PRO A 1 329 ? -38.858 -44.983 0.430 1.00 39.52 321 PRO A N 1
ATOM 2417 C CA . PRO A 1 329 ? -38.235 -44.729 1.737 1.00 38.88 321 PRO A CA 1
ATOM 2418 C C . PRO A 1 329 ? -36.739 -45.013 1.758 1.00 36.57 321 PRO A C 1
ATOM 2419 O O . PRO A 1 329 ? -36.220 -45.818 0.985 1.00 35.69 321 PRO A O 1
ATOM 2423 N N . GLY A 1 330 ? -36.052 -44.336 2.666 1.00 34.62 322 GLY A N 1
ATOM 2424 C CA . GLY A 1 330 ? -34.635 -44.523 2.883 1.00 39.86 322 GLY A CA 1
ATOM 2425 C C . GLY A 1 330 ? -33.859 -43.230 2.724 1.00 38.69 322 GLY A C 1
ATOM 2426 O O . GLY A 1 330 ? -34.409 -42.170 2.433 1.00 40.55 322 GLY A O 1
ATOM 2427 N N . LEU A 1 331 ? -32.552 -43.341 2.935 1.00 35.20 323 LEU A N 1
ATOM 2428 C CA . LEU A 1 331 ? -31.656 -42.227 2.665 1.00 30.57 323 LEU A CA 1
ATOM 2429 C C . LEU A 1 331 ? -31.493 -42.055 1.159 1.00 36.72 323 LEU A C 1
ATOM 2430 O O . LEU A 1 331 ? -31.260 -43.026 0.433 1.00 34.76 323 LEU A O 1
ATOM 2435 N N . VAL A 1 332 ? -31.639 -40.816 0.687 1.00 36.72 324 VAL A N 1
ATOM 2436 C CA . VAL A 1 332 ? -31.491 -40.489 -0.724 1.00 34.99 324 VAL A CA 1
ATOM 2437 C C . VAL A 1 332 ? -30.560 -39.294 -0.842 1.00 33.57 324 VAL A C 1
ATOM 2438 O O . VAL A 1 332 ? -30.387 -38.512 0.096 1.00 32.88 324 VAL A O 1
ATOM 2442 N N . THR A 1 333 ? -29.951 -39.168 -2.011 1.00 27.34 325 THR A N 1
ATOM 2443 C CA . THR A 1 333 ? -29.133 -38.020 -2.356 1.00 30.18 325 THR A CA 1
ATOM 2444 C C . THR A 1 333 ? -29.674 -37.402 -3.635 1.00 32.58 325 THR A C 1
ATOM 2445 O O . THR A 1 333 ? -30.585 -37.939 -4.268 1.00 33.45 325 THR A O 1
ATOM 2449 N N . MET A 1 334 ? -29.081 -36.275 -4.037 1.00 32.48 326 MET A N 1
ATOM 2450 C CA . MET A 1 334 ? -29.434 -35.673 -5.319 1.00 30.71 326 MET A CA 1
ATOM 2451 C C . MET A 1 334 ? -29.171 -36.598 -6.511 1.00 32.54 326 MET A C 1
ATOM 2452 O O . MET A 1 334 ? -29.558 -36.253 -7.629 1.00 34.60 326 MET A O 1
ATOM 2457 N N . LEU A 1 335 ? -28.527 -37.752 -6.312 1.00 32.01 327 LEU A N 1
ATOM 2458 C CA . LEU A 1 335 ? -28.354 -38.724 -7.387 1.00 33.78 327 LEU A CA 1
ATOM 2459 C C . LEU A 1 335 ? -29.575 -39.599 -7.599 1.00 36.96 327 LEU A C 1
ATOM 2460 O O . LEU A 1 335 ? -29.645 -40.301 -8.617 1.00 34.34 327 LEU A O 1
ATOM 2465 N N . ASP A 1 336 ? -30.528 -39.590 -6.667 1.00 34.18 328 ASP A N 1
ATOM 2466 C CA . ASP A 1 336 ? -31.642 -40.520 -6.730 1.00 28.41 328 ASP A CA 1
ATOM 2467 C C . ASP A 1 336 ? -32.940 -39.883 -7.178 1.00 31.61 328 ASP A C 1
ATOM 2468 O O . ASP A 1 336 ? -33.837 -40.607 -7.618 1.00 39.53 328 ASP A O 1
ATOM 2473 N N . LEU A 1 337 ? -33.060 -38.563 -7.097 1.00 34.86 329 LEU A N 1
ATOM 2474 C CA . LEU A 1 337 ? -34.348 -37.895 -7.195 1.00 28.46 329 LEU A CA 1
ATOM 2475 C C . LEU A 1 337 ? -34.581 -37.348 -8.588 1.00 27.62 329 LEU A C 1
ATOM 2476 O O . LEU A 1 337 ? -33.633 -37.112 -9.343 1.00 31.11 329 LEU A O 1
ATOM 2481 N N . PRO A 1 338 ? -35.843 -37.133 -8.968 1.00 28.08 330 PRO A N 1
ATOM 2482 C CA . PRO A 1 338 ? -36.129 -36.454 -10.241 1.00 23.44 330 PRO A CA 1
ATOM 2483 C C . PRO A 1 338 ? -35.591 -35.037 -10.255 1.00 19.99 330 PRO A C 1
ATOM 2484 O O . PRO A 1 338 ? -35.018 -34.575 -9.268 1.00 27.80 330 PRO A O 1
ATOM 2488 N N . VAL A 1 339 ? -35.776 -34.330 -11.355 1.00 20.41 331 VAL A N 1
ATOM 2489 C CA . VAL A 1 339 ? -35.028 -33.082 -11.542 1.00 20.17 331 VAL A CA 1
ATOM 2490 C C . VAL A 1 339 ? -35.621 -31.982 -10.660 1.00 24.50 331 VAL A C 1
ATOM 2491 O O . VAL A 1 339 ? -36.858 -31.856 -10.567 1.00 24.83 331 VAL A O 1
ATOM 2495 N N . PRO A 1 340 ? -34.801 -31.190 -9.970 1.00 26.33 332 PRO A N 1
ATOM 2496 C CA . PRO A 1 340 ? -35.330 -30.009 -9.281 1.00 28.53 332 PRO A CA 1
ATOM 2497 C C . PRO A 1 340 ? -36.113 -29.126 -10.242 1.00 28.67 332 PRO A C 1
ATOM 2498 O O . PRO A 1 340 ? -35.804 -29.041 -11.433 1.00 29.44 332 PRO A O 1
ATOM 2502 N N . ARG A 1 341 ? -37.152 -28.489 -9.712 1.00 26.00 333 ARG A N 1
ATOM 2503 C CA . ARG A 1 341 ? -37.981 -27.597 -10.502 1.00 25.44 333 ARG A CA 1
ATOM 2504 C C . ARG A 1 341 ? -38.665 -26.605 -9.571 1.00 27.01 333 ARG A C 1
ATOM 2505 O O . ARG A 1 341 ? -39.026 -26.949 -8.443 1.00 23.99 333 ARG A O 1
ATOM 2513 N N . ALA A 1 342 ? -38.832 -25.375 -10.050 1.00 26.50 334 ALA A N 1
ATOM 2514 C CA . ALA A 1 342 ? -39.627 -24.398 -9.318 1.00 25.60 334 ALA A CA 1
ATOM 2515 C C . ALA A 1 342 ? -41.067 -24.882 -9.159 1.00 28.04 334 ALA A C 1
ATOM 2516 O O . ALA A 1 342 ? -41.582 -25.664 -9.965 1.00 28.48 334 ALA A O 1
ATOM 2518 N N . ILE A 1 343 ? -41.717 -24.408 -8.098 1.00 30.84 335 ILE A N 1
ATOM 2519 C CA . ILE A 1 343 ? -43.115 -24.737 -7.835 1.00 30.83 335 ILE A CA 1
ATOM 2520 C C . ILE A 1 343 ? -43.968 -23.506 -8.120 1.00 30.47 335 ILE A C 1
ATOM 2521 O O . ILE A 1 343 ? -44.122 -22.627 -7.263 1.00 29.01 335 ILE A O 1
ATOM 2526 N N . MET A 1 344 ? -44.501 -23.416 -9.339 1.00 32.67 336 MET A N 1
ATOM 2527 C CA . MET A 1 344 ? -45.324 -22.280 -9.726 1.00 29.87 336 MET A CA 1
ATOM 2528 C C . MET A 1 344 ? -46.798 -22.618 -9.754 1.00 33.14 336 MET A C 1
ATOM 2529 O O . MET A 1 344 ? -47.621 -21.712 -9.935 1.00 36.62 336 MET A O 1
ATOM 2534 N N . GLY A 1 345 ? -47.148 -23.886 -9.594 1.00 29.63 337 GLY A N 1
ATOM 2535 C CA . GLY A 1 345 ? -48.507 -24.306 -9.429 1.00 26.57 337 GLY A CA 1
ATOM 2536 C C . GLY A 1 345 ? -48.842 -24.485 -7.968 1.00 28.86 337 GLY A C 1
ATOM 2537 O O . GLY A 1 345 ? -48.347 -23.758 -7.099 1.00 34.92 337 GLY A O 1
ATOM 2538 N N . ASP A 1 346 ? -49.676 -25.475 -7.695 1.00 34.21 338 ASP A N 1
ATOM 2539 C CA . ASP A 1 346 ? -50.081 -25.840 -6.347 1.00 30.81 338 ASP A CA 1
ATOM 2540 C C . ASP A 1 346 ? -49.284 -27.077 -5.971 1.00 30.38 338 ASP A C 1
ATOM 2541 O O . ASP A 1 346 ? -49.376 -28.102 -6.657 1.00 32.02 338 ASP A O 1
ATOM 2546 N N . ALA A 1 347 ? -48.510 -26.982 -4.886 1.00 28.29 339 ALA A N 1
ATOM 2547 C CA . ALA A 1 347 ? -47.616 -28.069 -4.506 1.00 26.37 339 ALA A CA 1
ATOM 2548 C C . ALA A 1 347 ? -48.360 -29.375 -4.256 1.00 32.67 339 ALA A C 1
ATOM 2549 O O . ALA A 1 347 ? -47.759 -30.453 -4.353 1.00 30.83 339 ALA A O 1
ATOM 2551 N N . ARG A 1 348 ? -49.654 -29.310 -3.946 1.00 34.16 340 ARG A N 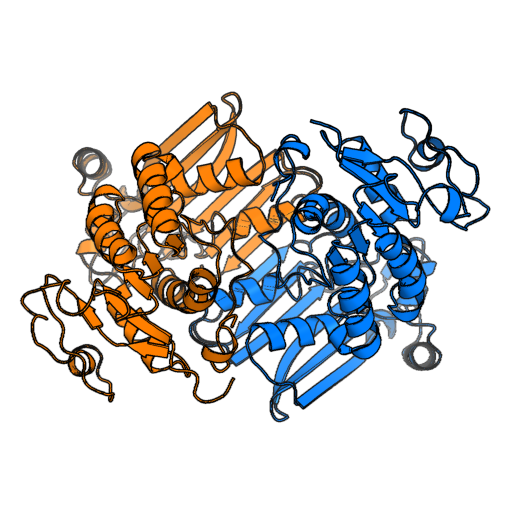1
ATOM 2552 C CA . ARG A 1 348 ? -50.386 -30.536 -3.669 1.00 32.75 340 ARG A CA 1
ATOM 2553 C C . ARG A 1 348 ? -50.515 -31.407 -4.908 1.00 30.68 340 ARG A C 1
ATOM 2554 O O . ARG A 1 348 ? -50.540 -32.637 -4.795 1.00 34.68 340 ARG A O 1
ATOM 2562 N N . ASP A 1 349 ? -50.577 -30.800 -6.094 1.00 32.17 341 ASP A N 1
ATOM 2563 C CA . ASP A 1 349 ? -50.664 -31.566 -7.332 1.00 31.87 341 ASP A CA 1
ATOM 2564 C C . ASP A 1 349 ? -49.412 -32.375 -7.629 1.00 35.09 341 ASP A C 1
ATOM 2565 O O . ASP A 1 349 ? -49.455 -33.244 -8.506 1.00 43.71 341 ASP A O 1
ATOM 2570 N N . MET A 1 350 ? -48.304 -32.113 -6.938 1.00 36.27 342 MET A N 1
ATOM 2571 C CA . MET A 1 350 ? -47.073 -32.858 -7.162 1.00 33.94 342 MET A CA 1
ATOM 2572 C C . MET A 1 350 ? -46.979 -34.128 -6.329 1.00 36.18 342 MET A C 1
ATOM 2573 O O . MET A 1 350 ? -46.067 -34.930 -6.561 1.00 32.94 342 MET A O 1
ATOM 2578 N N . ILE A 1 351 ? -47.897 -34.344 -5.389 1.00 37.04 343 ILE A N 1
ATOM 2579 C CA . ILE A 1 351 ? -47.786 -35.462 -4.457 1.00 38.76 343 ILE A CA 1
ATOM 2580 C C . ILE A 1 351 ? -48.377 -36.709 -5.108 1.00 40.13 343 ILE A C 1
ATOM 2581 O O . ILE A 1 351 ? -49.586 -36.784 -5.341 1.00 47.19 343 ILE A O 1
ATOM 2586 N N . ARG A 1 352 ? -47.519 -37.690 -5.393 1.00 41.10 344 ARG A N 1
ATOM 2587 C CA . ARG A 1 352 ? -47.886 -38.932 -6.067 1.00 44.18 344 ARG A CA 1
ATOM 2588 C C . ARG A 1 352 ? -48.157 -40.023 -5.041 1.00 44.46 344 ARG A C 1
ATOM 2589 O O . ARG A 1 352 ? -47.356 -40.228 -4.123 1.00 46.46 344 ARG A O 1
ATOM 2597 N N . ARG A 1 353 ? -49.258 -40.745 -5.219 1.00 48.29 345 ARG A N 1
ATOM 2598 C CA . ARG A 1 353 ? -49.667 -41.792 -4.290 1.00 51.19 345 ARG A CA 1
ATOM 2599 C C . ARG A 1 353 ? -49.297 -43.175 -4.824 1.00 50.10 345 ARG A C 1
ATOM 2600 O O . ARG A 1 353 ? -49.575 -43.491 -5.985 1.00 50.58 345 ARG A O 1
ATOM 2608 N N . ARG A 1 354 ? -48.675 -43.996 -3.976 1.00 53.04 346 ARG A N 1
ATOM 2609 C CA . ARG A 1 354 ? -48.497 -45.423 -4.266 1.00 51.19 346 ARG A CA 1
ATOM 2610 C C . ARG A 1 354 ? -49.474 -46.248 -3.428 1.00 51.70 346 ARG A C 1
ATOM 2611 O O . ARG A 1 354 ? -49.801 -47.387 -3.767 1.00 52.39 346 ARG A O 1
ATOM 2619 N N . HIS B 1 6 ? -25.144 -60.185 -8.288 1.00 58.85 1 HIS B N 1
ATOM 2620 C CA . HIS B 1 6 ? -23.833 -59.586 -8.518 1.00 61.78 1 HIS B CA 1
ATOM 2621 C C . HIS B 1 6 ? -22.947 -60.441 -9.435 1.00 63.44 1 HIS B C 1
ATOM 2622 O O . HIS B 1 6 ? -22.246 -59.903 -10.295 1.00 65.53 1 HIS B O 1
ATOM 2629 N N . HIS B 1 7 ? -22.961 -61.762 -9.244 1.00 56.98 2 HIS B N 1
ATOM 2630 C CA . HIS B 1 7 ? -22.034 -62.653 -9.939 1.00 50.38 2 HIS B CA 1
ATOM 2631 C C . HIS B 1 7 ? -22.586 -63.062 -11.300 1.00 49.68 2 HIS B C 1
ATOM 2632 O O . HIS B 1 7 ? -23.747 -63.471 -11.414 1.00 47.19 2 HIS B O 1
ATOM 2639 N N . HIS B 1 8 ? -21.738 -62.959 -12.327 1.00 47.53 3 HIS B N 1
ATOM 2640 C CA . HIS B 1 8 ? -22.106 -63.289 -13.704 1.00 44.14 3 HIS B CA 1
ATOM 2641 C C . HIS B 1 8 ? -23.283 -62.443 -14.189 1.00 43.23 3 HIS B C 1
ATOM 2642 O O . HIS B 1 8 ? -24.246 -62.949 -14.766 1.00 44.47 3 HIS B O 1
ATOM 2649 N N . MET B 1 9 ? -23.205 -61.138 -13.932 1.00 54.57 4 MET B N 1
ATOM 2650 C CA . MET B 1 9 ? -24.105 -60.205 -14.592 1.00 52.14 4 MET B CA 1
ATOM 2651 C C . MET B 1 9 ? -23.846 -60.245 -16.090 1.00 47.92 4 MET B C 1
ATOM 2652 O O . MET B 1 9 ? -22.708 -60.079 -16.540 1.00 45.42 4 MET B O 1
ATOM 2657 N N . GLU B 1 10 ? -24.895 -60.486 -16.866 1.00 49.48 5 GLU B N 1
ATOM 2658 C CA . GLU B 1 10 ? -24.767 -60.346 -18.307 1.00 51.68 5 GLU B CA 1
ATOM 2659 C C . GLU B 1 10 ? -24.636 -58.871 -18.678 1.00 54.12 5 GLU B C 1
ATOM 2660 O O . GLU B 1 10 ? -25.217 -57.994 -18.029 1.00 53.46 5 GLU B O 1
ATOM 2666 N N . ASN B 1 11 ? -23.839 -58.598 -19.710 1.00 51.69 6 ASN B N 1
ATOM 2667 C CA . ASN B 1 11 ? -23.769 -57.253 -20.262 1.00 47.55 6 ASN B CA 1
ATOM 2668 C C . ASN B 1 11 ? -25.166 -56.766 -20.617 1.00 49.52 6 ASN B C 1
ATOM 2669 O O . ASN B 1 11 ? -26.037 -57.550 -21.009 1.00 44.17 6 ASN B O 1
ATOM 2674 N N . ILE B 1 12 ? -25.385 -55.457 -20.474 1.00 45.40 7 ILE B N 1
ATOM 2675 C CA . ILE B 1 12 ? -26.627 -54.879 -20.961 1.00 41.25 7 ILE B CA 1
ATOM 2676 C C . ILE B 1 12 ? -26.711 -55.112 -22.462 1.00 42.89 7 ILE B C 1
ATOM 2677 O O . ILE B 1 12 ? -25.788 -54.780 -23.217 1.00 42.26 7 ILE B O 1
ATOM 2682 N N . LYS B 1 13 ? -27.812 -55.707 -22.898 1.00 43.24 8 LYS B N 1
ATOM 2683 C CA . LYS B 1 13 ? -27.981 -56.130 -24.279 1.00 48.35 8 LYS B CA 1
ATOM 2684 C C . LYS B 1 13 ? -28.793 -55.076 -25.017 1.00 48.75 8 LYS B C 1
ATOM 2685 O O . LYS B 1 13 ? -29.949 -54.816 -24.661 1.00 46.63 8 LYS B O 1
ATOM 2691 N N . VAL B 1 14 ? -28.184 -54.470 -26.037 1.00 44.22 9 VAL B N 1
ATOM 2692 C CA . VAL B 1 14 ? -28.763 -53.340 -26.751 1.00 36.83 9 VAL B CA 1
ATOM 2693 C C . VAL B 1 14 ? -28.983 -53.713 -28.208 1.00 40.70 9 VAL B C 1
ATOM 2694 O O . VAL B 1 14 ? -28.104 -54.302 -28.84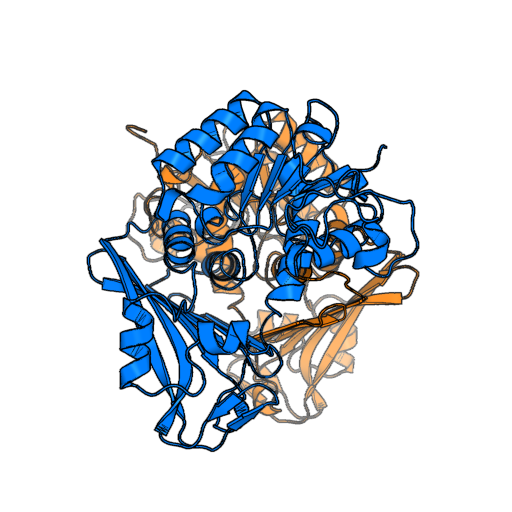8 1.00 44.38 9 VAL B O 1
ATOM 2698 N N . VAL B 1 15 ? -30.152 -53.357 -28.730 1.00 41.24 10 VAL B N 1
ATOM 2699 C CA . VAL B 1 15 ? -30.415 -53.335 -30.165 1.00 43.75 10 VAL B CA 1
ATOM 2700 C C . VAL B 1 15 ? -30.381 -51.878 -30.617 1.00 46.76 10 VAL B C 1
ATOM 2701 O O . VAL B 1 15 ? -31.131 -51.043 -30.094 1.00 44.09 10 VAL B O 1
ATOM 2705 N N . VAL B 1 16 ? -29.510 -51.558 -31.573 1.00 43.94 11 VAL B N 1
ATOM 2706 C CA . VAL B 1 16 ? -29.513 -50.243 -32.210 1.00 40.79 11 VAL B CA 1
ATOM 2707 C C . VAL B 1 16 ? -30.400 -50.316 -33.445 1.00 42.99 11 VAL B C 1
ATOM 2708 O O . VAL B 1 16 ? -30.134 -51.100 -34.361 1.00 43.74 11 VAL B O 1
ATOM 2712 N N . TRP B 1 17 ? -31.444 -49.493 -33.473 1.00 39.20 12 TRP B N 1
ATOM 2713 C CA . TRP B 1 17 ? -32.510 -49.558 -34.472 1.00 39.92 12 TRP B CA 1
ATOM 2714 C C . TRP B 1 17 ? -32.487 -48.239 -35.246 1.00 44.76 12 TRP B C 1
ATOM 2715 O O . TRP B 1 17 ? -32.981 -47.214 -34.766 1.00 37.86 12 TRP B O 1
ATOM 2726 N N . GLY B 1 18 ? -31.933 -48.273 -36.454 1.00 45.63 13 GLY B N 1
ATOM 2727 C CA . GLY B 1 18 ? -31.593 -47.067 -37.183 1.00 39.15 13 GLY B CA 1
ATOM 2728 C C . GLY B 1 18 ? -30.094 -46.848 -37.096 1.00 44.23 13 GLY B C 1
ATOM 2729 O O . GLY B 1 18 ? -29.541 -46.744 -35.996 1.00 39.97 13 GLY B O 1
ATOM 2730 N N . LEU B 1 19 ? -29.410 -46.804 -38.238 1.00 41.98 14 LEU B N 1
ATOM 2731 C CA . LEU B 1 19 ? -27.951 -46.823 -38.243 1.00 42.91 14 LEU B CA 1
ATOM 2732 C C . LEU B 1 19 ? -27.385 -45.694 -39.094 1.00 44.33 14 LEU B C 1
ATOM 2733 O O . LEU B 1 19 ? -26.339 -45.838 -39.738 1.00 42.00 14 LEU B O 1
ATOM 2738 N N . GLY B 1 20 ? -28.069 -44.554 -39.110 1.00 39.23 15 GLY B N 1
ATOM 2739 C CA . GLY B 1 20 ? -27.511 -43.357 -39.700 1.00 35.73 15 GLY B CA 1
ATOM 2740 C C . GLY B 1 20 ? -26.449 -42.748 -38.812 1.00 37.21 15 GLY B C 1
ATOM 2741 O O . GLY B 1 20 ? -25.694 -43.463 -38.140 1.00 33.73 15 GLY B O 1
ATOM 2742 N N . ALA B 1 21 ? -26.394 -41.416 -38.795 1.00 34.04 16 ALA B N 1
ATOM 2743 C CA . ALA B 1 21 ? -25.365 -40.729 -38.024 1.00 36.73 16 ALA B CA 1
ATOM 2744 C C . ALA B 1 21 ? -25.462 -41.069 -36.541 1.00 37.17 16 ALA B C 1
ATOM 2745 O O . ALA B 1 21 ? -24.459 -41.424 -35.911 1.00 34.84 16 ALA B O 1
ATOM 2747 N N . MET B 1 22 ? -26.667 -40.967 -35.965 1.00 30.14 17 MET B N 1
ATOM 2748 C CA . MET B 1 22 ? -26.824 -41.223 -34.536 1.00 35.90 17 MET B CA 1
ATOM 2749 C C . MET B 1 22 ? -26.663 -42.705 -34.224 1.00 35.89 17 MET B C 1
ATOM 2750 O O . MET B 1 22 ? -25.964 -43.075 -33.272 1.00 34.55 17 MET B O 1
ATOM 2755 N N . GLY B 1 23 ? -27.292 -43.569 -35.028 1.00 34.79 18 GLY B N 1
ATOM 2756 C CA . GLY B 1 23 ? -27.130 -45.003 -34.830 1.00 37.60 18 GLY B CA 1
ATOM 2757 C C . GLY B 1 23 ? -25.677 -45.430 -34.819 1.00 36.90 18 GLY B C 1
ATOM 2758 O O . GLY B 1 23 ? -25.246 -46.195 -33.953 1.00 37.81 18 GLY B O 1
ATOM 2759 N N . SER B 1 24 ? -24.892 -44.909 -35.764 1.00 34.91 19 SER B N 1
ATOM 2760 C CA . SER B 1 24 ? -23.489 -45.296 -35.861 1.00 36.16 19 SER B CA 1
ATOM 2761 C C . SER B 1 24 ? -22.715 -44.859 -34.634 1.00 34.97 19 SER B C 1
ATOM 2762 O O . SER B 1 24 ? -22.001 -45.659 -34.020 1.00 37.73 19 SER B O 1
ATOM 2765 N N . GLY B 1 25 ? -22.838 -43.584 -34.264 1.00 36.55 20 GLY B N 1
ATOM 2766 C CA . GLY B 1 25 ? -22.127 -43.094 -33.098 1.00 37.73 20 GLY B CA 1
ATOM 2767 C C . GLY B 1 25 ? -22.527 -43.819 -31.830 1.00 37.64 20 GLY B C 1
ATOM 2768 O O . GLY B 1 25 ? -21.683 -44.109 -30.973 1.00 35.55 20 GLY B O 1
ATOM 2769 N N . ILE B 1 26 ? -23.818 -44.137 -31.698 1.00 33.41 21 ILE B N 1
ATOM 2770 C CA . ILE B 1 26 ? -24.276 -44.840 -30.505 1.00 40.74 21 ILE B CA 1
ATOM 2771 C C . ILE B 1 26 ? -23.654 -46.229 -30.440 1.00 45.45 21 ILE B C 1
ATOM 2772 O O . ILE B 1 26 ? -23.154 -46.653 -29.389 1.00 40.26 21 ILE B O 1
ATOM 2777 N N . ALA B 1 27 ? -23.639 -46.936 -31.577 1.00 45.64 22 ALA B N 1
ATOM 2778 C CA . ALA B 1 27 ? -23.045 -48.269 -31.635 1.00 41.37 22 ALA B CA 1
ATOM 2779 C C . ALA B 1 27 ? -21.573 -48.240 -31.245 1.00 40.84 22 ALA B C 1
ATOM 2780 O O . ALA B 1 27 ? -21.130 -49.029 -30.402 1.00 44.35 22 ALA B O 1
ATOM 2782 N N . LYS B 1 28 ? -20.794 -47.343 -31.858 1.00 34.26 23 LYS B N 1
ATOM 2783 C CA . LYS B 1 28 ? -19.380 -47.234 -31.510 1.00 36.69 23 LYS B CA 1
ATOM 2784 C C . LYS B 1 28 ? -19.197 -47.086 -30.006 1.00 40.59 23 LYS B C 1
ATOM 2785 O O . LYS B 1 28 ? -18.310 -47.711 -29.413 1.00 42.50 23 LYS B O 1
ATOM 2791 N N . MET B 1 29 ? -20.044 -46.270 -29.369 1.00 46.49 24 MET B N 1
ATOM 2792 C CA . MET B 1 29 ? -19.885 -45.999 -27.943 1.00 45.77 24 MET B CA 1
ATOM 2793 C C . MET B 1 29 ? -20.247 -47.219 -27.097 1.00 45.44 24 MET B C 1
ATOM 2794 O O . MET B 1 29 ? -19.540 -47.546 -26.136 1.00 41.86 24 MET B O 1
ATOM 2799 N N . ILE B 1 30 ? -21.345 -47.898 -27.438 1.00 35.69 25 ILE B N 1
ATOM 2800 C CA . ILE B 1 30 ? -21.752 -49.085 -26.692 1.00 42.90 25 ILE B CA 1
ATOM 2801 C C . ILE B 1 30 ? -20.623 -50.109 -26.661 1.00 46.41 25 ILE B C 1
ATOM 2802 O O . ILE B 1 30 ? -20.297 -50.666 -25.605 1.00 46.30 25 ILE B O 1
ATOM 2807 N N . LEU B 1 31 ? -20.009 -50.367 -27.822 1.00 47.64 26 LEU B N 1
ATOM 2808 C CA . LEU B 1 31 ? -18.850 -51.255 -27.893 1.00 43.34 26 LEU B CA 1
ATOM 2809 C C . LEU B 1 31 ? -17.791 -50.834 -26.891 1.00 47.00 26 LEU B C 1
ATOM 2810 O O 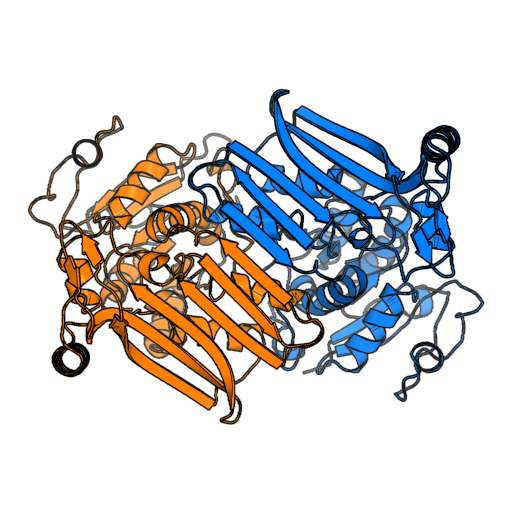. LEU B 1 31 ? -17.367 -51.622 -26.039 1.00 54.54 26 LEU B O 1
ATOM 2815 N N . PHE B 1 32 ? -17.389 -49.566 -26.962 1.00 47.38 27 PHE B N 1
ATOM 2816 C CA . PHE B 1 32 ? -16.323 -49.014 -26.134 1.00 46.43 27 PHE B CA 1
ATOM 2817 C C . PHE B 1 32 ? -16.657 -49.030 -24.639 1.00 48.75 27 PHE B C 1
ATOM 2818 O O . PHE B 1 32 ? -15.738 -48.960 -23.813 1.00 51.71 27 PHE B O 1
ATOM 2826 N N . LYS B 1 33 ? -17.935 -49.163 -24.265 1.00 41.78 28 LYS B N 1
ATOM 2827 C CA . LYS B 1 33 ? -18.347 -49.131 -22.863 1.00 47.20 28 LYS B CA 1
ATOM 2828 C C . LYS B 1 33 ? -18.319 -50.528 -22.257 1.00 44.49 28 LYS B C 1
ATOM 2829 O O . LYS B 1 33 ? -18.938 -51.450 -22.794 1.00 46.86 28 LYS B O 1
ATOM 2835 N N . LYS B 1 34 ? -17.635 -50.682 -21.123 1.00 41.17 29 LYS B N 1
ATOM 2836 C CA . LYS B 1 34 ? -17.691 -51.960 -20.422 1.00 42.44 29 LYS B CA 1
ATOM 2837 C C . LYS B 1 34 ? -19.041 -52.109 -19.738 1.00 47.49 29 LYS B C 1
ATOM 2838 O O . LYS B 1 34 ? -19.485 -51.211 -19.014 1.00 53.14 29 LYS B O 1
ATOM 2844 N N . GLY B 1 35 ? -19.684 -53.251 -19.955 1.00 44.66 30 GLY B N 1
ATOM 2845 C CA . GLY B 1 35 ? -20.972 -53.550 -19.361 1.00 43.70 30 GLY B CA 1
ATOM 2846 C C . GLY B 1 35 ? -22.101 -53.579 -20.357 1.00 47.59 30 GLY B C 1
ATOM 2847 O O . GLY B 1 35 ? -23.199 -54.038 -20.017 1.00 46.32 30 GLY B O 1
ATOM 2848 N N . MET B 1 36 ? -21.861 -53.111 -21.581 1.00 45.00 31 MET B N 1
ATOM 2849 C CA . MET B 1 36 ? -22.876 -53.043 -22.618 1.00 45.36 31 MET B CA 1
ATOM 2850 C C . MET B 1 36 ? -22.355 -53.721 -23.872 1.00 45.41 31 MET B C 1
ATOM 2851 O O . MET B 1 36 ? -21.150 -53.713 -24.143 1.00 44.00 31 MET B O 1
ATOM 2856 N N . GLU B 1 37 ? -23.275 -54.299 -24.639 1.00 40.95 32 GLU B N 1
ATOM 2857 C CA . GLU B 1 37 ? -22.919 -54.945 -25.889 1.00 44.07 32 GLU B CA 1
ATOM 2858 C C . GLU B 1 37 ? -24.101 -54.890 -26.836 1.00 47.88 32 GLU B C 1
ATOM 2859 O O . GLU B 1 37 ? -25.262 -54.812 -26.413 1.00 43.81 32 GLU B O 1
ATOM 2865 N N . ILE B 1 38 ? -23.793 -54.943 -28.120 1.00 47.39 33 ILE B N 1
ATOM 2866 C CA . ILE B 1 38 ? -24.818 -54.925 -29.149 1.00 51.56 33 ILE B CA 1
ATOM 2867 C C . ILE B 1 38 ? -25.207 -56.357 -29.469 1.00 49.64 33 ILE B C 1
ATOM 2868 O O . ILE B 1 38 ? -24.348 -57.233 -29.616 1.00 53.01 33 ILE B O 1
ATOM 2873 N N . VAL B 1 39 ? -26.508 -56.599 -29.559 1.00 47.65 34 VAL B N 1
ATOM 2874 C CA . VAL B 1 39 ? -27.044 -57.890 -29.951 1.00 48.97 34 VAL B CA 1
ATOM 2875 C C . VAL B 1 39 ? -27.881 -57.797 -31.214 1.00 53.47 34 VAL B C 1
ATOM 2876 O O . VAL B 1 39 ? -28.436 -58.809 -31.653 1.00 59.51 34 VAL B O 1
ATOM 2880 N N . GLY B 1 40 ? -27.992 -56.610 -31.807 1.00 51.36 35 GLY B N 1
ATOM 2881 C CA . GLY B 1 40 ? -28.807 -56.400 -32.988 1.00 51.00 35 GLY B CA 1
ATOM 2882 C C . GLY B 1 40 ? -28.617 -55.029 -33.609 1.00 46.47 35 GLY B C 1
ATOM 2883 O O . GLY B 1 40 ? -28.353 -54.052 -32.902 1.00 44.85 35 GLY B O 1
ATOM 2884 N N . ALA B 1 41 ? -28.738 -54.949 -34.933 1.00 47.78 36 ALA B N 1
ATOM 2885 C CA . ALA B 1 41 ? -28.643 -53.691 -35.665 1.00 40.02 36 ALA B CA 1
ATOM 2886 C C . ALA B 1 41 ? -29.630 -53.746 -36.819 1.00 42.22 36 ALA B C 1
ATOM 2887 O O . ALA B 1 41 ? -29.548 -54.643 -37.662 1.00 44.63 36 ALA B O 1
ATOM 2889 N N . ILE B 1 42 ? -30.569 -52.807 -36.853 1.00 40.09 37 ILE B N 1
ATOM 2890 C CA . ILE B 1 42 ? -31.647 -52.820 -37.833 1.00 42.01 37 ILE B CA 1
ATOM 2891 C C . ILE B 1 42 ? -31.579 -51.555 -38.677 1.00 47.04 37 ILE B C 1
ATOM 2892 O O . ILE B 1 42 ? -31.342 -50.461 -38.157 1.00 47.07 37 ILE B O 1
ATOM 2897 N N . ASP B 1 43 ? -31.790 -51.706 -39.981 1.00 47.50 38 ASP B N 1
ATOM 2898 C CA . ASP B 1 43 ? -31.914 -50.551 -40.854 1.00 41.89 38 ASP B CA 1
ATOM 2899 C C . ASP B 1 43 ? -32.580 -50.980 -42.149 1.00 47.16 38 ASP B C 1
ATOM 2900 O O . ASP B 1 43 ? -32.318 -52.072 -42.661 1.00 48.18 38 ASP B O 1
ATOM 2905 N N . THR B 1 44 ? -33.441 -50.107 -42.668 1.00 46.20 39 THR B N 1
ATOM 2906 C CA . THR B 1 44 ? -34.079 -50.335 -43.956 1.00 48.65 39 THR B CA 1
ATOM 2907 C C . THR B 1 44 ? -33.133 -50.128 -45.134 1.00 44.59 39 THR B C 1
ATOM 2908 O O . THR B 1 44 ? -33.533 -50.380 -46.273 1.00 49.51 39 THR B O 1
ATOM 2912 N N . ASP B 1 45 ? -31.910 -49.682 -44.893 1.00 48.50 40 ASP B N 1
ATOM 2913 C CA . ASP B 1 45 ? -30.984 -49.304 -45.960 1.00 49.64 40 ASP B CA 1
ATOM 2914 C C . ASP B 1 45 ? -30.475 -50.531 -46.706 1.00 51.04 40 ASP B C 1
ATOM 2915 O O . ASP B 1 45 ? -29.716 -51.320 -46.126 1.00 48.66 40 ASP B O 1
ATOM 2920 N N . PRO B 1 46 ? -30.830 -50.716 -47.984 1.00 53.90 41 PRO B N 1
ATOM 2921 C CA . PRO B 1 46 ? -30.324 -51.887 -48.723 1.00 45.93 41 PRO B CA 1
ATOM 2922 C C . PRO B 1 46 ? -28.815 -51.932 -48.808 1.00 47.61 41 PRO B C 1
ATOM 2923 O O . PRO B 1 46 ? -28.242 -53.026 -48.887 1.00 53.59 41 PRO B O 1
ATOM 2927 N N . ASN B 1 47 ? -28.150 -50.773 -48.804 1.00 50.28 42 ASN B N 1
ATOM 2928 C CA . ASN B 1 47 ? -26.691 -50.761 -48.786 1.00 50.46 42 ASN B CA 1
ATOM 2929 C C . ASN B 1 47 ? -26.157 -51.487 -47.560 1.00 50.68 42 ASN B C 1
ATOM 2930 O O . ASN B 1 47 ? -25.155 -52.203 -47.644 1.00 55.02 42 ASN B O 1
ATOM 2935 N N . LYS B 1 48 ? -26.828 -51.331 -46.416 1.00 52.21 43 LYS B N 1
ATOM 2936 C CA . LYS B 1 48 ? -26.336 -51.875 -45.157 1.00 52.82 43 LYS B CA 1
ATOM 2937 C C . LYS B 1 48 ? -26.860 -53.272 -44.852 1.00 51.85 43 LYS B C 1
ATOM 2938 O O . LYS B 1 48 ? -26.274 -53.963 -44.010 1.00 48.87 43 LYS B O 1
ATOM 2944 N N . ARG B 1 49 ? -27.929 -53.702 -45.518 1.00 47.24 44 ARG B N 1
ATOM 2945 C CA . ARG B 1 49 ? -28.520 -55.005 -45.249 1.00 45.59 44 ARG B CA 1
ATOM 2946 C C . ARG B 1 49 ? -27.480 -56.111 -45.368 1.00 55.00 44 ARG B C 1
ATOM 2947 O O . ARG B 1 49 ? -26.762 -56.204 -46.369 1.00 52.56 44 ARG B O 1
ATOM 2955 N N . GLY B 1 50 ? -27.391 -56.938 -44.321 1.00 46.53 45 GLY B N 1
ATOM 2956 C CA . GLY B 1 50 ? -26.518 -58.082 -44.302 1.00 40.21 45 GLY B CA 1
ATOM 2957 C C . GLY B 1 50 ? -25.092 -57.814 -43.861 1.00 48.24 45 GLY B C 1
ATOM 2958 O O . GLY B 1 50 ? -24.392 -58.759 -43.477 1.00 55.17 45 GLY B O 1
ATOM 2959 N N . LYS B 1 51 ? -24.635 -56.567 -43.898 1.00 45.75 46 LYS B N 1
ATOM 2960 C CA . LYS B 1 51 ? -23.240 -56.294 -43.580 1.00 52.42 46 LYS B CA 1
ATOM 2961 C C . LYS B 1 51 ? -22.956 -56.524 -42.100 1.00 50.63 46 LYS B C 1
ATOM 2962 O O . LYS B 1 51 ? -23.845 -56.435 -41.249 1.00 52.89 46 LYS B O 1
ATOM 2968 N N . ASP B 1 52 ? -21.699 -56.837 -41.797 1.00 49.29 47 ASP B N 1
ATOM 2969 C CA . ASP B 1 52 ? -21.259 -56.843 -40.412 1.00 45.98 47 ASP B CA 1
ATOM 2970 C C . ASP B 1 52 ? -21.155 -55.410 -39.913 1.00 56.48 47 ASP B C 1
ATOM 2971 O O . ASP B 1 52 ? -20.535 -54.561 -40.564 1.00 53.81 47 ASP B O 1
ATOM 2976 N N . LEU B 1 53 ? -21.762 -55.147 -38.751 1.00 57.72 48 LEU B N 1
ATOM 2977 C CA . LEU B 1 53 ? -21.750 -53.803 -38.183 1.00 49.44 48 LEU B CA 1
ATOM 2978 C C . LEU B 1 53 ? -20.330 -53.281 -38.027 1.00 53.97 48 LEU B C 1
ATOM 2979 O O . LEU B 1 53 ? -20.066 -52.097 -38.273 1.00 53.27 48 LEU B O 1
ATOM 2984 N N . ASN B 1 54 ? -19.399 -54.159 -37.643 1.00 49.95 49 ASN B N 1
ATOM 2985 C CA . ASN B 1 54 ? -18.026 -53.736 -37.388 1.00 57.75 49 ASN B CA 1
ATOM 2986 C C . ASN B 1 54 ? -17.368 -53.140 -38.627 1.00 58.33 49 ASN B C 1
ATOM 2987 O O . ASN B 1 54 ? -16.522 -52.245 -38.510 1.00 56.66 49 ASN B O 1
ATOM 2992 N N . GLU B 1 55 ? -17.738 -53.626 -39.814 1.00 55.03 50 GLU B N 1
ATOM 2993 C CA . GLU B 1 55 ? -17.203 -53.068 -41.051 1.00 61.65 50 GLU B CA 1
ATOM 2994 C C . GLU B 1 55 ? -17.687 -51.640 -41.266 1.00 56.60 50 GLU B C 1
ATOM 2995 O O . GLU B 1 55 ? -16.918 -50.774 -41.698 1.00 53.81 50 GLU B O 1
ATOM 3001 N N . ILE B 1 56 ? -18.958 -51.378 -40.965 1.00 55.74 51 ILE B N 1
ATOM 3002 C CA . ILE B 1 56 ? -19.517 -50.041 -41.143 1.00 56.82 51 ILE B CA 1
ATOM 3003 C C . ILE B 1 56 ? -18.811 -49.041 -40.234 1.00 55.55 51 ILE B C 1
ATOM 3004 O O . ILE B 1 56 ? -18.556 -47.896 -40.625 1.00 61.95 51 ILE B O 1
ATOM 3009 N N . LEU B 1 57 ? -18.457 -49.463 -39.022 1.00 49.75 52 LEU B N 1
ATOM 3010 C CA . LEU B 1 57 ? -17.870 -48.566 -38.039 1.00 47.43 52 LEU B CA 1
ATOM 3011 C C . LEU B 1 57 ? -16.356 -48.663 -37.951 1.00 53.56 52 LEU B C 1
ATOM 3012 O O . LEU B 1 57 ? -15.740 -47.832 -37.279 1.00 58.04 52 LEU B O 1
ATOM 3017 N N . GLY B 1 58 ? -15.743 -49.638 -38.614 1.00 56.90 53 GLY B N 1
ATOM 3018 C CA . GLY B 1 58 ? -14.306 -49.797 -38.549 1.00 50.22 53 GLY B CA 1
ATOM 3019 C C . GLY B 1 58 ? -13.838 -50.209 -37.172 1.00 53.63 53 GLY B C 1
ATOM 3020 O O . GLY B 1 58 ? -12.984 -49.547 -36.579 1.00 57.46 53 GLY B O 1
ATOM 3021 N N . THR B 1 59 ? -14.385 -51.304 -36.653 1.00 54.12 54 THR B N 1
ATOM 3022 C CA . THR B 1 59 ? -14.083 -51.742 -35.300 1.00 59.38 54 THR B CA 1
ATOM 3023 C C . THR B 1 59 ? -13.994 -53.264 -35.263 1.00 66.81 54 THR B C 1
ATOM 3024 O O . THR B 1 59 ? -14.410 -53.955 -36.197 1.00 63.57 54 THR B O 1
ATOM 3028 N N . ASN B 1 60 ? -13.437 -53.789 -34.166 1.00 69.39 55 ASN B N 1
ATOM 3029 C CA . ASN B 1 60 ? -13.250 -55.227 -33.971 1.00 64.40 55 ASN B CA 1
ATOM 3030 C C . ASN B 1 60 ? -14.119 -55.685 -32.808 1.00 61.37 55 ASN B C 1
ATOM 3031 O O . ASN B 1 60 ? -13.857 -55.331 -31.655 1.00 63.31 55 ASN B O 1
ATOM 3036 N N . SER B 1 61 ? -15.136 -56.485 -33.104 1.00 56.61 56 SER B N 1
ATOM 3037 C CA . SER B 1 61 ? -15.980 -57.029 -32.049 1.00 62.09 56 SER B CA 1
ATOM 3038 C C . SER B 1 61 ? -16.758 -58.202 -32.622 1.00 59.07 56 SER B C 1
ATOM 3039 O O . SER B 1 61 ? -16.774 -58.424 -33.835 1.00 64.54 56 SER B O 1
ATOM 3042 N N . LYS B 1 62 ? -17.398 -58.963 -31.722 1.00 55.82 57 LYS B N 1
ATOM 3043 C CA . LYS B 1 62 ? -18.275 -60.070 -32.092 1.00 63.69 57 LYS B CA 1
ATOM 3044 C C . LYS B 1 62 ? -19.248 -59.592 -33.163 1.00 69.62 57 LYS B C 1
ATOM 3045 O O . LYS B 1 62 ? -20.112 -58.745 -32.894 1.00 73.52 57 LYS B O 1
ATOM 3051 N N . PRO B 1 63 ? -19.123 -60.088 -34.390 1.00 70.47 58 PRO B N 1
ATOM 3052 C CA . PRO B 1 63 ? -19.853 -59.475 -35.505 1.00 70.46 58 PRO B CA 1
ATOM 3053 C C . PRO B 1 63 ? -21.365 -59.537 -35.334 1.00 63.46 58 PRO B C 1
ATOM 3054 O O . PRO B 1 63 ? -21.926 -60.531 -34.868 1.00 64.11 58 PRO B O 1
ATOM 3058 N N . VAL B 1 64 ? -22.016 -58.441 -35.711 1.00 61.15 59 VAL B N 1
ATOM 3059 C CA . VAL B 1 64 ? -23.468 -58.331 -35.738 1.00 59.47 59 VAL B CA 1
ATOM 3060 C C . VAL B 1 64 ? -23.881 -57.996 -37.162 1.00 53.85 59 VAL B C 1
ATOM 3061 O O . VAL B 1 64 ? -23.239 -57.175 -37.827 1.00 49.22 59 VAL B O 1
ATOM 3065 N N . TYR B 1 65 ? -24.946 -58.630 -37.630 1.00 48.49 60 TYR B N 1
ATOM 3066 C CA . TYR B 1 65 ? -25.330 -58.548 -39.032 1.00 53.68 60 TYR B CA 1
ATOM 3067 C C . TYR B 1 65 ? -26.597 -57.716 -39.144 1.00 46.28 60 TYR B C 1
ATOM 3068 O O . TYR B 1 65 ? -27.662 -58.114 -38.658 1.00 43.12 60 TYR B O 1
ATOM 3077 N N . ILE B 1 66 ? -26.460 -56.550 -39.775 1.00 43.45 61 ILE B N 1
ATOM 3078 C CA . ILE B 1 66 ? -27.583 -55.642 -39.934 1.00 44.78 61 ILE B CA 1
ATOM 3079 C C . ILE B 1 66 ? -28.704 -56.343 -40.680 1.00 39.27 61 ILE B C 1
ATOM 3080 O O . ILE B 1 66 ? -28.497 -56.931 -41.748 1.00 47.79 61 ILE B O 1
ATOM 3085 N N . THR B 1 67 ? -29.895 -56.294 -40.116 1.00 37.60 62 THR B N 1
ATOM 3086 C CA . THR B 1 67 ? -31.079 -56.817 -40.766 1.00 42.89 62 THR B CA 1
ATOM 3087 C C . THR B 1 67 ? -31.995 -55.659 -41.131 1.00 47.38 62 THR B C 1
ATOM 3088 O O . THR B 1 67 ? -32.022 -54.627 -40.456 1.00 46.86 62 THR B O 1
ATOM 3092 N N . SER B 1 68 ? -32.701 -55.819 -42.239 1.00 47.50 63 SER B N 1
ATOM 3093 C CA . SER B 1 68 ? -33.814 -54.953 -42.575 1.00 44.60 63 SER B CA 1
ATOM 3094 C C . SER B 1 68 ? -35.116 -55.493 -42.015 1.00 48.42 63 SER B C 1
ATOM 3095 O O . SER B 1 68 ? -36.168 -54.867 -42.186 1.00 43.82 63 SER B O 1
ATOM 3098 N N . GLU B 1 69 ? -35.059 -56.647 -41.358 1.00 53.57 64 GLU B N 1
ATOM 3099 C CA . GLU B 1 69 ? -36.232 -57.299 -40.791 1.00 57.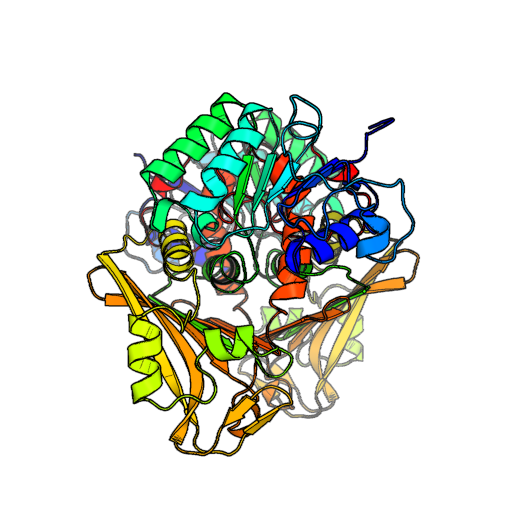42 64 GLU B CA 1
ATOM 3100 C C . GLU B 1 69 ? -36.151 -57.215 -39.273 1.00 58.46 64 GLU B C 1
ATOM 3101 O O . GLU B 1 69 ? -35.429 -58.008 -38.648 1.00 56.67 64 GLU B O 1
ATOM 3107 N N . PRO B 1 70 ? -36.857 -56.273 -38.635 1.00 58.09 65 PRO B N 1
ATOM 3108 C CA . PRO B 1 70 ? -36.714 -56.117 -37.176 1.00 52.79 65 PRO B CA 1
ATOM 3109 C C . PRO B 1 70 ? -36.967 -57.397 -36.401 1.00 55.20 65 PRO B C 1
ATOM 3110 O O . PRO B 1 70 ? -36.375 -57.597 -35.333 1.00 51.14 65 PRO B O 1
ATOM 3114 N N . GLN B 1 71 ? -37.783 -58.301 -36.933 1.00 59.27 66 GLN B N 1
ATOM 3115 C CA . GLN B 1 71 ? -38.354 -59.343 -36.094 1.00 61.16 66 GLN B CA 1
ATOM 3116 C C . GLN B 1 71 ? -37.441 -60.540 -35.869 1.00 53.88 66 GLN B C 1
ATOM 3117 O O . GLN B 1 71 ? -37.801 -61.407 -35.068 1.00 59.38 66 GLN B O 1
ATOM 3123 N N . ASP B 1 72 ? -36.272 -60.626 -36.506 1.00 53.02 67 ASP B N 1
ATOM 3124 C CA . ASP B 1 72 ? -35.326 -61.652 -36.083 1.00 55.14 67 ASP B CA 1
ATOM 3125 C C . ASP B 1 72 ? -34.340 -61.138 -35.044 1.00 54.85 67 ASP B C 1
ATOM 3126 O O . ASP B 1 72 ? -33.231 -61.676 -34.924 1.00 55.82 67 ASP B O 1
ATOM 3131 N N . ILE B 1 73 ? -34.725 -60.121 -34.271 1.00 56.91 68 ILE B N 1
ATOM 3132 C CA . ILE B 1 73 ? -33.938 -59.686 -33.120 1.00 52.72 68 ILE B CA 1
ATOM 3133 C C . ILE B 1 73 ? -34.842 -59.035 -32.073 1.00 55.06 68 ILE B C 1
ATOM 3134 O O . ILE B 1 73 ? -34.560 -59.101 -30.871 1.00 51.19 68 ILE B O 1
ATOM 3139 N N . ILE B 1 74 ? -35.943 -58.420 -32.511 1.00 52.36 69 ILE B N 1
ATOM 3140 C CA . ILE B 1 74 ? -36.925 -57.867 -31.581 1.00 54.33 69 ILE B CA 1
ATOM 3141 C C . ILE B 1 74 ? -37.834 -59.003 -31.123 1.00 57.76 69 ILE B C 1
ATOM 3142 O O . ILE B 1 74 ? -38.983 -59.125 -31.571 1.00 54.62 69 ILE B O 1
ATOM 3147 N N . LYS B 1 75 ? -37.316 -59.860 -30.247 1.00 58.51 70 LYS B N 1
ATOM 3148 C CA . LYS B 1 75 ? -38.076 -60.976 -29.709 1.00 62.17 70 LYS B CA 1
ATOM 3149 C C . LYS B 1 75 ? -38.102 -60.908 -28.188 1.00 64.57 70 LYS B C 1
ATOM 3150 O O . LYS B 1 75 ? -37.220 -60.318 -27.554 1.00 62.67 70 LYS B O 1
ATOM 3156 N N . LYS B 1 76 ? -39.127 -61.540 -27.617 1.00 63.39 71 LYS B N 1
ATOM 3157 C CA . LYS B 1 76 ? -39.269 -61.694 -26.176 1.00 62.10 71 LYS B CA 1
ATOM 3158 C C . LYS B 1 76 ? -37.945 -62.077 -25.525 1.00 61.06 71 LYS B C 1
ATOM 3159 O O . LYS B 1 76 ? -37.331 -63.085 -25.880 1.00 62.06 71 LYS B O 1
ATOM 3165 N N . GLY B 1 77 ? -37.485 -61.249 -24.593 1.00 65.08 72 GLY B N 1
ATOM 3166 C CA . GLY B 1 77 ? -36.295 -61.579 -23.837 1.00 65.23 72 GLY B CA 1
ATOM 3167 C C . GLY B 1 77 ? -35.007 -61.659 -24.624 1.00 63.95 72 GLY B C 1
ATOM 3168 O O . GLY B 1 77 ? -34.047 -62.270 -24.148 1.00 58.33 72 GLY B O 1
ATOM 3169 N N . SER B 1 78 ? -34.939 -61.051 -25.809 1.00 60.39 73 SER B N 1
ATOM 3170 C CA . SER B 1 78 ? -33.696 -61.090 -26.573 1.00 61.52 73 SER B CA 1
ATOM 3171 C C . SER B 1 78 ? -32.774 -59.910 -26.282 1.00 59.63 73 SER B C 1
ATOM 3172 O O . SER B 1 78 ? -31.550 -60.050 -26.408 1.00 60.16 73 SER B O 1
ATOM 3175 N N . ALA B 1 79 ? -33.321 -58.755 -25.894 1.00 52.67 74 ALA B N 1
ATOM 3176 C CA . ALA B 1 79 ? -32.518 -57.568 -25.624 1.00 50.34 74 ALA B CA 1
ATOM 3177 C C . ALA B 1 79 ? -33.113 -56.771 -24.472 1.00 47.40 74 ALA B C 1
ATOM 3178 O O . ALA B 1 79 ? -34.334 -56.719 -24.290 1.00 43.03 74 ALA B O 1
ATOM 3180 N N . ASP B 1 80 ? -32.228 -56.132 -23.707 1.00 43.44 75 ASP B N 1
ATOM 3181 C CA . ASP B 1 80 ? -32.671 -55.264 -22.621 1.00 47.12 75 ASP B CA 1
ATOM 3182 C C . ASP B 1 80 ? -33.387 -54.029 -23.159 1.00 46.62 75 ASP B C 1
ATOM 3183 O O . ASP B 1 80 ? -34.472 -53.666 -22.681 1.00 40.47 75 ASP B O 1
ATOM 3188 N N . ILE B 1 81 ? -32.794 -53.367 -24.151 1.00 44.48 76 ILE B N 1
ATOM 3189 C CA . ILE B 1 81 ? -33.282 -52.063 -24.583 1.00 42.22 76 ILE B CA 1
ATOM 3190 C C . ILE B 1 81 ? -32.966 -51.863 -26.056 1.00 41.21 76 ILE B C 1
ATOM 3191 O O . ILE B 1 81 ? -31.852 -52.144 -26.509 1.00 37.16 76 ILE B O 1
ATOM 3196 N N . ALA B 1 82 ? -33.955 -51.386 -26.805 1.00 39.58 77 ALA B N 1
ATOM 3197 C CA . ALA B 1 82 ? -33.755 -50.914 -28.166 1.00 39.88 77 ALA B CA 1
ATOM 3198 C C . ALA B 1 82 ? -33.534 -49.402 -28.159 1.00 44.07 77 ALA B C 1
ATOM 3199 O O . ALA B 1 82 ? -34.216 -48.666 -27.436 1.00 39.35 77 ALA B O 1
ATOM 3201 N N . VAL B 1 83 ? -32.574 -48.940 -28.958 1.00 40.19 78 VAL B N 1
ATOM 3202 C CA . VAL B 1 83 ? -32.314 -47.516 -29.138 1.00 37.76 78 VAL B CA 1
ATOM 3203 C C . VAL B 1 83 ? -32.791 -47.155 -30.540 1.00 36.93 78 VAL B C 1
ATOM 3204 O O . VAL B 1 83 ? -32.134 -47.473 -31.535 1.00 42.10 78 VAL B O 1
ATOM 3208 N N . ILE B 1 84 ? -33.936 -46.486 -30.621 1.00 38.17 79 ILE B N 1
ATOM 3209 C CA . ILE B 1 84 ? -34.583 -46.173 -31.890 1.00 32.70 79 ILE B CA 1
ATOM 3210 C C . ILE B 1 84 ? -34.106 -44.801 -32.352 1.00 34.93 79 ILE B C 1
ATOM 3211 O O . ILE B 1 84 ? -34.477 -43.776 -31.774 1.00 40.29 79 ILE B O 1
ATOM 3216 N N . VAL B 1 85 ? -33.293 -44.778 -33.406 1.00 37.44 80 VAL B N 1
ATOM 3217 C CA . VAL B 1 85 ? -32.768 -43.529 -33.945 1.00 35.18 80 VAL B CA 1
ATOM 3218 C C . VAL B 1 85 ? -33.100 -43.457 -35.427 1.00 32.30 80 VAL B C 1
ATOM 3219 O O . VAL B 1 85 ? -32.236 -43.660 -36.286 1.00 36.01 80 VAL B O 1
ATOM 3223 N N . THR B 1 86 ? -34.360 -43.173 -35.735 1.00 33.43 81 THR B N 1
ATOM 3224 C CA . THR B 1 86 ? -34.818 -43.194 -37.115 1.00 36.51 81 THR B CA 1
ATOM 3225 C C . THR B 1 86 ? -35.467 -41.872 -37.496 1.00 36.21 81 THR B C 1
ATOM 3226 O O . THR B 1 86 ? -34.827 -41.022 -38.122 1.00 43.22 81 THR B O 1
ATOM 3230 N N . SER B 1 87 ? -36.727 -41.690 -37.115 1.00 35.62 82 SER B N 1
ATOM 3231 C CA . SER B 1 87 ? -37.546 -40.564 -37.540 1.00 36.82 82 SER B CA 1
ATOM 3232 C C . SER B 1 87 ? -37.596 -39.487 -36.463 1.00 38.46 82 SER B C 1
ATOM 3233 O O . SER B 1 87 ? -37.130 -39.666 -35.337 1.00 38.45 82 SER B O 1
ATOM 3236 N N . SER B 1 88 ? -38.172 -38.346 -36.828 1.00 37.50 83 SER B N 1
ATOM 3237 C CA . SER B 1 88 ? -38.404 -37.279 -35.869 1.00 39.30 83 SER B CA 1
ATOM 3238 C C . SER B 1 88 ? -39.777 -37.358 -35.223 1.00 43.49 83 SER B C 1
ATOM 3239 O O . SER B 1 88 ? -40.003 -36.715 -34.184 1.00 39.57 83 SER B O 1
ATOM 3242 N N . TYR B 1 89 ? -40.681 -38.144 -35.804 1.00 41.95 84 TYR B N 1
ATOM 3243 C CA . TYR B 1 89 ? -42.110 -38.030 -35.559 1.00 41.28 84 TYR B CA 1
ATOM 3244 C C . TYR B 1 89 ? -42.627 -39.234 -34.788 1.00 41.69 84 TYR B C 1
ATOM 3245 O O . TYR B 1 89 ? -42.197 -40.368 -35.028 1.00 42.45 84 TYR B O 1
ATOM 3254 N N . VAL B 1 90 ? -43.558 -38.973 -33.863 1.00 37.82 85 VAL B N 1
ATOM 3255 C CA . VAL B 1 90 ? -44.138 -40.047 -33.058 1.00 44.75 85 VAL B CA 1
ATOM 3256 C C . VAL B 1 90 ? -44.775 -41.093 -33.959 1.00 42.94 85 VAL B C 1
ATOM 3257 O O . VAL B 1 90 ? -44.555 -42.299 -33.796 1.00 46.61 85 VAL B O 1
ATOM 3261 N N . GLU B 1 91 ? -45.552 -40.643 -34.944 1.00 41.62 86 GLU B N 1
ATOM 3262 C CA . GLU B 1 91 ? -46.279 -41.582 -35.783 1.00 45.67 86 GLU B CA 1
ATOM 3263 C C . GLU B 1 91 ? -45.354 -42.469 -36.595 1.00 46.18 86 GLU B C 1
ATOM 3264 O O . GLU B 1 91 ? -45.759 -43.568 -36.981 1.00 55.92 86 GLU B O 1
ATOM 3270 N N . LYS B 1 92 ? -44.113 -42.052 -36.830 1.00 44.33 87 LYS B N 1
ATOM 3271 C CA . LYS B 1 92 ? -43.204 -42.894 -37.597 1.00 42.78 87 LYS B CA 1
ATOM 3272 C C . LYS B 1 92 ? -42.362 -43.814 -36.727 1.00 40.99 87 LYS B C 1
ATOM 3273 O O . LYS B 1 92 ? -41.865 -44.829 -37.232 1.00 46.00 87 LYS B O 1
ATOM 3279 N N . VAL B 1 93 ? -42.172 -43.495 -35.444 1.00 40.04 88 VAL B N 1
ATOM 3280 C CA . VAL B 1 93 ? -41.484 -44.427 -34.549 1.00 40.28 88 VAL B CA 1
ATOM 3281 C C . VAL B 1 93 ? -42.438 -45.189 -33.639 1.00 39.61 88 VAL B C 1
ATOM 3282 O O . VAL B 1 93 ? -41.998 -46.136 -32.970 1.00 38.95 88 VAL B O 1
ATOM 3286 N N . PHE B 1 94 ? -43.725 -44.829 -33.607 1.00 36.43 89 PHE B N 1
ATOM 3287 C CA . PHE B 1 94 ? -44.676 -45.607 -32.814 1.00 39.80 89 PHE B CA 1
ATOM 3288 C C . PHE B 1 94 ? -44.747 -47.072 -33.230 1.00 47.44 89 PHE B C 1
ATOM 3289 O O . PHE B 1 94 ? -44.713 -47.941 -32.339 1.00 46.97 89 PHE B O 1
ATOM 3297 N N . PRO B 1 95 ? -44.853 -47.426 -34.519 1.00 47.34 90 PRO B N 1
ATOM 3298 C CA . PRO B 1 95 ? -44.836 -48.858 -34.866 1.00 40.49 90 PRO B CA 1
ATOM 3299 C C . PRO B 1 95 ? -43.575 -49.562 -34.403 1.00 38.32 90 PRO B C 1
ATOM 3300 O O . PRO B 1 95 ? -43.634 -50.729 -34.000 1.00 41.09 90 PRO B O 1
ATOM 3304 N N . LEU B 1 96 ? -42.431 -48.876 -34.437 1.00 41.39 91 LEU B N 1
ATOM 3305 C CA . LEU B 1 96 ? -41.190 -49.477 -33.961 1.00 40.88 91 LEU B CA 1
ATOM 3306 C C . LEU B 1 96 ? -41.213 -49.627 -32.448 1.00 41.57 91 LEU B C 1
ATOM 3307 O O . LEU B 1 96 ? -40.779 -50.655 -31.912 1.00 35.36 91 LEU B O 1
ATOM 3312 N N . ILE B 1 97 ? -41.719 -48.605 -31.747 1.00 44.63 92 ILE B N 1
ATOM 3313 C CA . ILE B 1 97 ? -41.825 -48.660 -30.290 1.00 41.39 92 ILE B CA 1
ATOM 3314 C C . ILE B 1 97 ? -42.764 -49.788 -29.878 1.00 45.76 92 ILE B C 1
ATOM 3315 O O . ILE B 1 97 ? -42.456 -50.591 -28.985 1.00 42.87 92 ILE B O 1
ATOM 3320 N N . LYS B 1 98 ? -43.920 -49.872 -30.543 1.00 42.80 93 LYS B N 1
ATOM 3321 C CA . LYS B 1 98 ? -44.897 -50.908 -30.232 1.00 44.91 93 LYS B CA 1
ATOM 3322 C C . LYS B 1 98 ? -44.280 -52.295 -30.330 1.00 48.87 93 LYS B C 1
ATOM 3323 O O . LYS B 1 98 ? -44.418 -53.117 -29.416 1.00 47.43 93 LYS B O 1
ATOM 3329 N N . LEU B 1 99 ? -43.581 -52.568 -31.431 1.00 45.30 94 LEU B N 1
ATOM 3330 C CA . LEU B 1 99 ? -42.946 -53.869 -31.587 1.00 48.48 94 LEU B CA 1
ATOM 3331 C C . LEU B 1 99 ? -41.983 -54.142 -30.443 1.00 46.61 94 LEU B C 1
ATOM 3332 O O . LEU B 1 99 ? -41.979 -55.239 -29.873 1.00 48.10 94 LEU B O 1
ATOM 3337 N N . ALA B 1 100 ? -41.189 -53.138 -30.066 1.00 44.78 95 ALA B N 1
ATOM 3338 C CA . ALA B 1 100 ? -40.153 -53.350 -29.061 1.00 46.25 95 ALA B CA 1
ATOM 3339 C C . ALA B 1 100 ? -40.745 -53.648 -27.683 1.00 51.89 95 ALA B C 1
ATOM 3340 O O . ALA B 1 100 ? -40.275 -54.558 -26.983 1.00 44.87 95 ALA B O 1
ATOM 3342 N N . VAL B 1 101 ? -41.765 -52.894 -27.263 1.00 46.00 96 VAL B N 1
ATOM 3343 C CA . VAL B 1 101 ? -42.258 -53.104 -25.905 1.00 47.65 96 VAL B CA 1
ATOM 3344 C C . VAL B 1 101 ? -43.102 -54.371 -25.832 1.00 47.94 96 VAL B C 1
ATOM 3345 O O . VAL B 1 101 ? -43.061 -55.083 -24.823 1.00 48.71 96 VAL B O 1
ATOM 3349 N N . GLU B 1 102 ? -43.844 -54.699 -26.895 1.00 48.07 97 GLU B N 1
ATOM 3350 C CA . GLU B 1 102 ? -44.617 -55.938 -26.892 1.00 47.97 97 GLU B CA 1
ATOM 3351 C C . GLU B 1 102 ? -43.728 -57.155 -26.668 1.00 43.89 97 GLU B C 1
ATOM 3352 O O . GLU B 1 102 ? -44.192 -58.178 -26.157 1.00 45.84 97 GLU B O 1
ATOM 3358 N N . ASN B 1 103 ? -42.458 -57.067 -27.040 1.00 37.44 98 ASN B N 1
ATOM 3359 C CA . ASN B 1 103 ? -41.490 -58.105 -26.739 1.00 44.58 98 ASN B CA 1
ATOM 3360 C C . ASN B 1 103 ? -40.721 -57.823 -25.463 1.00 45.06 98 ASN B C 1
ATOM 3361 O O . ASN B 1 103 ? -39.636 -58.387 -25.267 1.00 44.09 98 ASN B O 1
ATOM 3366 N N . GLY B 1 104 ? -41.258 -56.961 -24.598 1.00 41.94 99 GLY B N 1
ATOM 3367 C CA . GLY B 1 104 ? -40.658 -56.694 -23.306 1.00 35.12 99 GLY B CA 1
ATOM 3368 C C . GLY B 1 104 ? -39.260 -56.132 -23.410 1.00 40.82 99 GLY B C 1
ATOM 3369 O O . GLY B 1 104 ? -38.342 -56.582 -22.719 1.00 36.79 99 GLY B O 1
ATOM 3370 N N . ILE B 1 105 ? -39.081 -55.149 -24.286 1.00 47.64 100 ILE B N 1
ATOM 3371 C CA . ILE B 1 105 ? -37.791 -54.505 -24.488 1.00 43.15 100 ILE B CA 1
ATOM 3372 C C . ILE B 1 105 ? -37.953 -53.021 -24.187 1.00 37.74 100 ILE B C 1
ATOM 3373 O O . ILE B 1 105 ? -38.892 -52.382 -24.678 1.00 37.46 100 ILE B O 1
ATOM 3378 N N . ASN B 1 106 ? -37.061 -52.491 -23.351 1.00 37.52 101 ASN B N 1
ATOM 3379 C CA . ASN B 1 106 ? -37.027 -51.066 -23.055 1.00 37.50 101 ASN B CA 1
ATOM 3380 C C . ASN B 1 106 ? -36.655 -50.273 -24.309 1.00 41.48 101 ASN B C 1
ATOM 3381 O O . ASN B 1 106 ? -36.015 -50.787 -25.234 1.00 42.51 101 ASN B O 1
ATOM 3386 N N . VAL B 1 107 ? -37.067 -49.006 -24.341 1.00 32.60 102 VAL B N 1
ATOM 3387 C CA . VAL B 1 107 ? -36.898 -48.164 -25.522 1.00 37.43 102 VAL B CA 1
ATOM 3388 C C . VAL B 1 107 ? -36.312 -46.815 -25.117 1.00 37.88 102 VAL B C 1
ATOM 3389 O O . VAL B 1 107 ? -36.804 -46.168 -24.183 1.00 41.78 102 VAL B O 1
ATOM 3393 N N . ILE B 1 108 ? -35.270 -46.394 -25.825 1.00 35.91 103 ILE B N 1
ATOM 3394 C CA . ILE B 1 108 ? -34.810 -45.010 -25.850 1.00 34.28 103 ILE B CA 1
ATOM 3395 C C . ILE B 1 108 ? -34.857 -44.552 -27.299 1.00 36.24 103 ILE B C 1
ATOM 3396 O O . ILE B 1 108 ? -34.401 -45.274 -28.195 1.00 34.95 103 ILE B O 1
ATOM 3401 N N . THR B 1 109 ? -35.416 -43.372 -27.542 1.00 31.91 104 THR B N 1
ATOM 3402 C CA . THR B 1 109 ? -35.461 -42.860 -28.902 1.00 33.50 104 THR B CA 1
ATOM 3403 C C . THR B 1 109 ? -35.047 -41.398 -28.932 1.00 31.33 104 THR B C 1
ATOM 3404 O O . THR B 1 109 ? -35.243 -40.651 -27.970 1.00 31.26 104 THR B O 1
ATOM 3408 N N . THR B 1 110 ? -34.457 -41.006 -30.052 1.00 29.03 105 THR B N 1
ATOM 3409 C CA . THR B 1 110 ? -34.056 -39.628 -30.275 1.00 29.99 105 THR B CA 1
ATOM 3410 C C . THR B 1 110 ? -35.156 -38.781 -30.884 1.00 31.81 105 THR B C 1
ATOM 3411 O O . THR B 1 110 ? -34.990 -37.559 -30.962 1.00 34.77 105 THR B O 1
ATOM 3415 N N . ALA B 1 111 ? -36.256 -39.391 -31.322 1.00 25.17 106 ALA B N 1
ATOM 3416 C CA . ALA B 1 111 ? -37.287 -38.650 -32.035 1.00 34.40 106 ALA B CA 1
ATOM 3417 C C . ALA B 1 111 ? -37.713 -37.414 -31.248 1.00 34.26 106 ALA B C 1
ATOM 3418 O O . ALA B 1 111 ? -38.189 -37.514 -30.110 1.00 31.15 106 ALA B O 1
ATOM 3420 N N . GLU B 1 112 ? -37.513 -36.248 -31.865 1.00 31.82 107 GLU B N 1
ATOM 3421 C CA . GLU B 1 112 ? -37.778 -34.974 -31.204 1.00 32.38 107 GLU B CA 1
ATOM 3422 C C . GLU B 1 112 ? -39.171 -34.944 -30.590 1.00 33.64 107 GLU B C 1
ATOM 3423 O O . GLU B 1 112 ? -39.339 -34.588 -29.417 1.00 31.19 107 GLU B O 1
ATOM 3429 N N . GLU B 1 113 ? -40.184 -35.345 -31.361 1.00 33.90 108 GLU B N 1
ATOM 3430 C CA . GLU B 1 113 ? -41.534 -35.354 -30.816 1.00 34.14 108 GLU B CA 1
ATOM 3431 C C . GLU B 1 113 ? -41.662 -36.294 -29.622 1.00 37.68 108 GLU B C 1
ATOM 3432 O O . GLU B 1 113 ? -42.509 -36.059 -28.751 1.00 36.11 108 GLU B O 1
ATOM 3438 N N . MET B 1 114 ? -40.816 -37.321 -29.533 1.00 34.66 109 MET B N 1
ATOM 3439 C CA . MET B 1 114 ? -40.880 -38.227 -28.397 1.00 30.85 109 MET B CA 1
ATOM 3440 C C . MET B 1 114 ? -40.220 -37.666 -27.145 1.00 34.50 109 MET B C 1
ATOM 3441 O O . MET B 1 114 ? -40.259 -38.332 -26.103 1.00 30.73 109 MET B O 1
ATOM 3446 N N . ALA B 1 115 ? -39.617 -36.469 -27.210 1.00 30.49 110 ALA B N 1
ATOM 3447 C CA . ALA B 1 115 ? -39.050 -35.881 -26.000 1.00 29.33 110 ALA B CA 1
ATOM 3448 C C . ALA B 1 115 ? -40.143 -35.535 -24.996 1.00 31.61 110 ALA B C 1
ATOM 3449 O O . ALA B 1 115 ? -39.913 -35.566 -23.779 1.00 26.15 110 ALA B O 1
ATOM 3451 N N . TYR B 1 116 ? -41.333 -35.211 -25.489 1.00 31.02 111 TYR B N 1
ATOM 3452 C CA . TYR B 1 116 ? -42.502 -34.990 -24.643 1.00 26.01 111 TYR B CA 1
ATOM 3453 C C . TYR B 1 116 ? -43.729 -35.260 -25.499 1.00 28.22 111 TYR B C 1
ATOM 3454 O O . TYR B 1 116 ? -44.398 -34.334 -25.974 1.00 35.35 111 TYR B O 1
ATOM 3463 N N . PRO B 1 117 ? -44.052 -36.536 -25.731 1.00 31.61 112 PRO B N 1
ATOM 3464 C CA . PRO B 1 117 ? -45.039 -36.865 -26.777 1.00 33.92 112 PRO B CA 1
ATOM 3465 C C . PRO B 1 117 ? -46.433 -36.325 -26.520 1.00 31.32 112 PRO B C 1
ATOM 3466 O O . PRO B 1 117 ? -47.187 -36.118 -27.477 1.00 33.33 112 PRO B O 1
ATOM 3470 N N . SER B 1 118 ? -46.803 -36.070 -25.268 1.00 35.02 113 SER B N 1
ATOM 3471 C CA . SER B 1 118 ? -48.138 -35.544 -25.014 1.00 40.13 113 SER B CA 1
ATOM 3472 C C . SER B 1 118 ? -48.326 -34.149 -25.595 1.00 36.90 113 SER B C 1
ATOM 3473 O O . SER B 1 118 ? -49.466 -33.748 -25.847 1.00 40.84 113 SER B O 1
ATOM 3476 N N . ALA B 1 119 ? -47.238 -33.411 -25.830 1.00 34.08 114 ALA B N 1
ATOM 3477 C CA . ALA B 1 119 ? -47.363 -32.027 -26.286 1.00 36.80 114 ALA B CA 1
ATOM 3478 C C . ALA B 1 119 ? -48.185 -31.929 -27.567 1.00 36.90 114 ALA B C 1
ATOM 3479 O O . ALA B 1 119 ? -48.938 -30.968 -27.760 1.00 35.96 114 ALA B O 1
ATOM 3481 N N . GLN B 1 120 ? -48.048 -32.915 -28.456 1.00 35.33 115 GLN B N 1
ATOM 3482 C CA . GLN B 1 120 ? -48.689 -32.884 -29.760 1.00 33.34 115 GLN B CA 1
ATOM 3483 C C . GLN B 1 120 ? -49.377 -34.182 -30.133 1.00 41.64 115 GLN B C 1
ATOM 3484 O O . GLN B 1 120 ? -50.058 -34.219 -31.162 1.00 45.68 115 GLN B O 1
ATOM 3490 N N . HIS B 1 121 ? -49.215 -35.246 -29.349 1.00 39.92 116 HIS B N 1
ATOM 3491 C CA . HIS B 1 121 ? -49.760 -36.549 -29.676 1.00 38.84 116 HIS B CA 1
ATOM 3492 C C . HIS B 1 121 ? -50.244 -37.217 -28.389 1.00 39.73 116 HIS B C 1
ATOM 3493 O O . HIS B 1 121 ? -49.793 -38.294 -28.003 1.00 39.36 116 HIS B O 1
ATOM 3500 N N . LEU B 1 122 ? -51.188 -36.556 -27.717 1.00 41.17 117 LEU B N 1
ATOM 3501 C CA . LEU B 1 122 ? -51.674 -37.042 -26.428 1.00 46.73 117 LEU B CA 1
ATOM 3502 C C . LEU B 1 122 ? -52.129 -38.496 -26.506 1.00 46.90 117 LEU B C 1
ATOM 3503 O O . LEU B 1 122 ? -51.675 -39.343 -25.726 1.00 45.70 117 LEU B O 1
ATOM 3508 N N . GLU B 1 123 ? -53.018 -38.803 -27.454 1.00 47.96 118 GLU B N 1
ATOM 3509 C CA . GLU B 1 123 ? -53.585 -40.147 -27.521 1.00 46.20 118 GLU B CA 1
ATOM 3510 C C . GLU B 1 123 ? -52.517 -41.181 -27.839 1.00 44.00 118 GLU B C 1
ATOM 3511 O O . GLU B 1 123 ? -52.502 -42.269 -27.250 1.00 51.80 118 GLU B O 1
ATOM 3517 N N . LEU B 1 124 ? -51.607 -40.863 -28.759 1.00 44.41 119 LEU B N 1
ATOM 3518 C CA . LEU B 1 124 ? -50.525 -41.797 -29.053 1.00 44.30 119 LEU B CA 1
ATOM 3519 C C . LEU B 1 124 ? -49.606 -41.959 -27.848 1.00 42.67 119 LEU B C 1
ATOM 3520 O O . LEU B 1 124 ? -49.161 -43.073 -27.541 1.00 37.86 119 LEU B O 1
ATOM 3525 N N . ALA B 1 125 ? -49.320 -40.857 -27.143 1.00 42.77 120 ALA B N 1
ATOM 3526 C CA . ALA B 1 125 ? -48.487 -40.939 -25.947 1.00 41.91 120 ALA B CA 1
ATOM 3527 C C . ALA B 1 125 ? -49.161 -41.779 -24.876 1.00 42.83 120 ALA B C 1
ATOM 3528 O O . ALA B 1 125 ? -48.505 -42.574 -24.190 1.00 40.71 120 ALA B O 1
ATOM 3530 N N . LYS B 1 126 ? -50.476 -41.615 -24.724 1.00 39.24 121 LYS B N 1
ATOM 3531 C CA . LYS B 1 126 ? -51.240 -42.468 -23.822 1.00 43.68 121 LYS B CA 1
ATOM 3532 C C . LYS B 1 126 ? -51.071 -43.940 -24.189 1.00 47.20 121 LYS B C 1
ATOM 3533 O O . LYS B 1 126 ? -50.841 -44.786 -23.314 1.00 42.21 121 LYS B O 1
ATOM 3539 N N . GLU B 1 127 ? -51.136 -44.256 -25.488 1.00 44.82 122 GLU B N 1
ATOM 3540 C CA . GLU B 1 127 ? -51.026 -45.643 -25.928 1.00 37.70 122 GLU B CA 1
ATOM 3541 C C . GLU B 1 127 ? -49.640 -46.214 -25.663 1.00 39.94 122 GLU B C 1
ATOM 3542 O O . GLU B 1 127 ? -49.514 -47.364 -25.229 1.00 43.97 122 GLU B O 1
ATOM 3548 N N . ILE B 1 128 ? -48.585 -45.439 -25.928 1.00 43.32 123 ILE B N 1
ATOM 3549 C CA . ILE B 1 128 ? -47.235 -45.899 -25.603 1.00 39.85 123 ILE B CA 1
ATOM 3550 C C . ILE B 1 128 ? -47.134 -46.230 -24.121 1.00 42.24 123 ILE B C 1
ATOM 3551 O O . ILE B 1 128 ? -46.516 -47.230 -23.732 1.00 38.51 123 ILE B O 1
ATOM 3556 N N . ASP B 1 129 ? -47.751 -45.401 -23.272 1.00 43.57 124 ASP B N 1
ATOM 3557 C CA . ASP B 1 129 ? -47.691 -45.635 -21.834 1.00 41.11 124 ASP B CA 1
ATOM 3558 C C . ASP B 1 129 ? -48.447 -46.905 -21.452 1.00 44.72 124 ASP B C 1
ATOM 3559 O O . ASP B 1 129 ? -47.927 -47.751 -20.708 1.00 37.91 124 ASP B O 1
ATOM 3564 N N . ARG B 1 130 ? -49.674 -47.058 -21.965 1.00 41.28 125 ARG B N 1
ATOM 3565 C CA . ARG B 1 130 ? -50.440 -48.276 -21.718 1.00 40.85 125 ARG B CA 1
ATOM 3566 C C . ARG B 1 130 ? -49.665 -49.510 -22.163 1.00 44.30 125 ARG B C 1
ATOM 3567 O O . ARG B 1 130 ? -49.552 -50.490 -21.416 1.00 48.42 125 ARG B O 1
ATOM 3575 N N . LEU B 1 131 ? -49.094 -49.467 -23.370 1.00 43.28 126 LEU B N 1
ATOM 3576 C CA . LEU B 1 131 ? -48.376 -50.627 -23.892 1.00 45.19 126 LEU B CA 1
ATOM 3577 C C . LEU B 1 131 ? -47.095 -50.887 -23.112 1.00 42.53 126 LEU B C 1
ATOM 3578 O O . LEU B 1 131 ? -46.741 -52.044 -22.852 1.00 47.14 126 LEU B O 1
ATOM 3583 N N . ALA B 1 132 ? -46.379 -49.830 -22.736 1.00 44.07 127 ALA B N 1
ATOM 3584 C CA . ALA B 1 132 ? -45.154 -50.028 -21.973 1.00 45.74 127 ALA B CA 1
ATOM 3585 C C . ALA B 1 132 ? -45.456 -50.600 -20.590 1.00 46.21 127 ALA B C 1
ATOM 3586 O O . ALA B 1 132 ? -44.746 -51.498 -20.117 1.00 41.22 127 ALA B O 1
ATOM 3588 N N . ARG B 1 133 ? -46.514 -50.100 -19.938 1.00 43.46 128 ARG B N 1
ATOM 3589 C CA . ARG B 1 133 ? -46.900 -50.580 -18.612 1.00 43.73 128 ARG B CA 1
ATOM 3590 C C . ARG B 1 133 ? -47.313 -52.046 -18.657 1.00 47.76 128 ARG B C 1
ATOM 3591 O O . ARG B 1 133 ? -46.774 -52.887 -17.926 1.00 43.26 128 ARG B O 1
ATOM 3599 N N . GLU B 1 134 ? -48.281 -52.368 -19.517 1.00 47.37 129 GLU B N 1
ATOM 3600 C CA . GLU B 1 134 ? -48.765 -53.734 -19.676 1.00 46.61 129 GLU B CA 1
ATOM 3601 C C . GLU B 1 134 ? -47.653 -54.723 -20.020 1.00 44.98 129 GLU B C 1
ATOM 3602 O O . GLU B 1 134 ? -47.868 -55.934 -19.925 1.00 48.65 129 GLU B O 1
ATOM 3608 N N 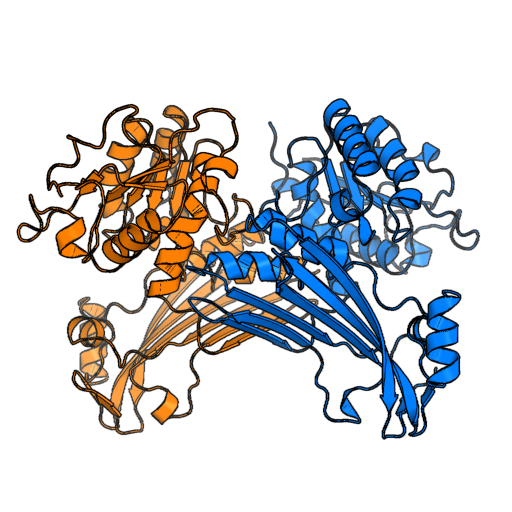. ASN B 1 135 ? -46.469 -54.242 -20.386 1.00 41.27 130 ASN B N 1
ATOM 3609 C CA . ASN B 1 135 ? -45.346 -55.097 -20.727 1.00 40.35 130 ASN B CA 1
ATOM 3610 C C . ASN B 1 135 ? -44.157 -54.926 -19.797 1.00 41.25 130 ASN B C 1
ATOM 3611 O O . ASN B 1 135 ? -43.116 -55.553 -20.027 1.00 37.09 130 ASN B O 1
ATOM 3616 N N . GLY B 1 136 ? -44.270 -54.077 -18.778 1.00 41.33 131 GLY B N 1
ATOM 3617 C CA . GLY B 1 136 ? -43.232 -53.955 -17.774 1.00 40.25 131 GLY B CA 1
ATOM 3618 C C . GLY B 1 136 ? -41.939 -53.319 -18.233 1.00 44.64 131 GLY B C 1
ATOM 3619 O O . GLY B 1 136 ? -40.877 -53.644 -17.687 1.00 36.85 131 GLY B O 1
ATOM 3620 N N . VAL B 1 137 ? -41.988 -52.414 -19.217 1.00 40.48 132 VAL B N 1
ATOM 3621 C CA . VAL B 1 137 ? -40.786 -51.759 -19.717 1.00 42.05 132 VAL B CA 1
ATOM 3622 C C . VAL B 1 137 ? -41.033 -50.260 -19.832 1.00 39.56 132 VAL B C 1
ATOM 3623 O O . VAL B 1 137 ? -42.167 -49.783 -19.792 1.00 37.50 132 VAL B O 1
ATOM 3627 N N . SER B 1 138 ? -39.946 -49.519 -19.993 1.00 39.80 133 SER B N 1
ATOM 3628 C CA . SER B 1 138 ? -39.989 -48.070 -20.016 1.00 39.83 133 SER B CA 1
ATOM 3629 C C . SER B 1 138 ? -39.609 -47.537 -21.394 1.00 43.82 133 SER B C 1
ATOM 3630 O O . SER B 1 138 ? -38.811 -48.142 -22.117 1.00 41.10 133 SER B O 1
ATOM 3633 N N . VAL B 1 139 ? -40.193 -46.394 -21.750 1.00 42.95 134 VAL B N 1
ATOM 3634 C CA . VAL B 1 139 ? -39.933 -45.708 -23.013 1.00 40.54 134 VAL B CA 1
ATOM 3635 C C . VAL B 1 139 ? -39.519 -44.274 -22.707 1.00 40.66 134 VAL B C 1
ATOM 3636 O O . VAL B 1 139 ? -40.210 -43.568 -21.958 1.00 36.12 134 VAL B O 1
ATOM 3640 N N . LEU B 1 140 ? -38.414 -43.838 -23.304 1.00 36.29 135 LEU B N 1
ATOM 3641 C CA . LEU B 1 140 ? -37.882 -42.499 -23.085 1.00 30.66 135 LEU B CA 1
ATOM 3642 C C . LEU B 1 140 ? -37.489 -41.877 -24.416 1.00 30.40 135 LEU B C 1
ATOM 3643 O O . LEU B 1 140 ? -36.829 -42.525 -25.237 1.00 31.07 135 LEU B O 1
ATOM 3648 N N . GLY B 1 141 ? -37.897 -40.628 -24.626 1.00 27.98 136 GLY B N 1
ATOM 3649 C CA . GLY B 1 141 ? -37.350 -39.806 -25.690 1.00 28.33 136 GLY B CA 1
ATOM 3650 C C . GLY B 1 141 ? -36.376 -38.810 -25.087 1.00 30.75 136 GLY B C 1
ATOM 3651 O O . GLY B 1 141 ? -36.693 -38.152 -24.094 1.00 33.37 136 GLY B O 1
ATOM 3652 N N . THR B 1 142 ? -35.183 -38.726 -25.674 1.00 28.85 137 THR B N 1
ATOM 3653 C CA . THR B 1 142 ? -34.187 -37.771 -25.196 1.00 26.59 137 THR B CA 1
ATOM 3654 C C . THR B 1 142 ? -33.345 -37.277 -26.373 1.00 28.45 137 THR B C 1
ATOM 3655 O O . THR B 1 142 ? -33.653 -37.540 -27.540 1.00 27.02 137 THR B O 1
ATOM 3659 N N . GLY B 1 143 ? -32.282 -36.556 -26.056 1.00 29.75 138 GLY B N 1
ATOM 3660 C CA . GLY B 1 143 ? -31.505 -35.821 -27.041 1.00 31.79 138 GLY B CA 1
ATOM 3661 C C . GLY B 1 143 ? -30.935 -34.561 -26.421 1.00 30.29 138 GLY B C 1
ATOM 3662 O O . GLY B 1 143 ? -31.261 -34.189 -25.298 1.00 24.03 138 GLY B O 1
ATOM 3663 N N . ILE B 1 144 ? -30.046 -33.900 -27.168 1.00 25.22 139 ILE B N 1
ATOM 3664 C CA . ILE B 1 144 ? -29.522 -32.645 -26.648 1.00 23.61 139 ILE B CA 1
ATOM 3665 C C . ILE B 1 144 ? -30.595 -31.564 -26.707 1.00 28.18 139 ILE B C 1
ATOM 3666 O O . ILE B 1 144 ? -30.743 -30.768 -25.773 1.00 26.63 139 ILE B O 1
ATOM 3671 N N . ASN B 1 145 ? -31.382 -31.541 -27.785 1.00 25.32 140 ASN B N 1
ATOM 3672 C CA . ASN B 1 145 ? -32.391 -30.512 -27.975 1.00 26.73 140 ASN B CA 1
ATOM 3673 C C . ASN B 1 145 ? -33.410 -30.929 -29.025 1.00 28.06 140 ASN B C 1
ATOM 3674 O O . ASN B 1 145 ? -33.132 -30.840 -30.227 1.00 26.98 140 ASN B O 1
ATOM 3679 N N . PRO B 1 146 ? -34.615 -31.350 -28.625 1.00 29.15 141 PRO B N 1
ATOM 3680 C CA . PRO B 1 146 ? -35.093 -31.433 -27.245 1.00 29.87 141 PRO B CA 1
ATOM 3681 C C . PRO B 1 146 ? -34.503 -32.599 -26.475 1.00 32.20 141 PRO B C 1
ATOM 3682 O O . PRO B 1 146 ? -33.949 -33.526 -27.077 1.00 30.28 141 PRO B O 1
ATOM 3686 N N . GLY B 1 147 ? -34.650 -32.558 -25.154 1.00 21.36 142 GLY B N 1
ATOM 3687 C CA . GLY B 1 147 ? -34.185 -33.617 -24.284 1.00 27.32 142 GLY B CA 1
ATOM 3688 C C . GLY B 1 147 ? -33.173 -33.177 -23.255 1.00 30.57 142 GLY B C 1
ATOM 3689 O O . GLY B 1 147 ? -33.042 -33.832 -22.211 1.00 32.37 142 GLY B O 1
ATOM 3690 N N . PHE B 1 148 ? -32.440 -32.098 -23.505 1.00 23.77 143 PHE B N 1
ATOM 3691 C CA . PHE B 1 148 ? -31.514 -31.672 -22.476 1.00 23.52 143 PHE B CA 1
ATOM 3692 C C . PHE B 1 148 ? -31.406 -30.160 -22.335 1.00 26.56 143 PHE B C 1
ATOM 3693 O O . PHE B 1 148 ? -31.886 -29.594 -21.347 1.00 26.98 143 PHE B O 1
ATOM 3701 N N . VAL B 1 149 ? -30.768 -29.497 -23.301 1.00 23.77 144 VAL B N 1
ATOM 3702 C CA . VAL B 1 149 ? -30.195 -28.193 -22.999 1.00 25.50 144 VAL B CA 1
ATOM 3703 C C . VAL B 1 149 ? -31.266 -27.108 -22.904 1.00 26.61 144 VAL B C 1
ATOM 3704 O O . VAL B 1 149 ? -31.139 -26.189 -22.090 1.00 25.67 144 VAL B O 1
ATOM 3708 N N . LEU B 1 150 ? -32.349 -27.204 -23.678 1.00 29.23 145 LEU B N 1
ATOM 3709 C CA . LEU B 1 150 ? -33.415 -26.206 -23.635 1.00 28.04 145 LEU B CA 1
ATOM 3710 C C . LEU B 1 150 ? -34.676 -26.728 -22.959 1.00 30.31 145 LEU B C 1
ATOM 3711 O O . LEU B 1 150 ? -35.766 -26.211 -23.216 1.00 30.71 145 LEU B O 1
ATOM 3716 N N . ASP B 1 151 ? -34.556 -27.747 -22.105 1.00 32.55 146 ASP B N 1
ATOM 3717 C CA . ASP B 1 151 ? -35.687 -28.150 -21.271 1.00 28.65 146 ASP B CA 1
ATOM 3718 C C . ASP B 1 151 ? -35.213 -28.661 -19.911 1.00 26.94 146 ASP B C 1
ATOM 3719 O O . ASP B 1 151 ? -35.308 -27.946 -18.909 1.00 33.16 146 ASP B O 1
ATOM 3724 N N . TYR B 1 152 ? -34.691 -29.883 -19.861 1.00 24.66 147 TYR B N 1
ATOM 3725 C CA . TYR B 1 152 ? -34.204 -30.434 -18.600 1.00 26.33 147 TYR B CA 1
ATOM 3726 C C . TYR B 1 152 ? -33.247 -29.470 -17.883 1.00 27.84 147 TYR B C 1
ATOM 3727 O O . TYR B 1 152 ? -33.369 -29.235 -16.675 1.00 26.56 147 TYR B O 1
ATOM 3736 N N . LEU B 1 153 ? -32.277 -28.911 -18.611 1.00 23.47 148 LEU B N 1
ATOM 3737 C CA . LEU B 1 153 ? -31.305 -28.031 -17.969 1.00 24.65 148 LEU B CA 1
ATOM 3738 C C . LEU B 1 153 ? -31.967 -26.768 -17.431 1.00 26.32 148 LEU B C 1
ATOM 3739 O O . LEU B 1 153 ? -31.671 -26.338 -16.312 1.00 24.96 148 LEU B O 1
ATOM 3744 N N . ILE B 1 154 ? -32.850 -26.151 -18.223 1.00 25.83 149 ILE B N 1
ATOM 3745 C CA . ILE B 1 154 ? -33.587 -24.984 -17.748 1.00 26.30 149 ILE B CA 1
ATOM 3746 C C . ILE B 1 154 ? -34.390 -25.347 -16.509 1.00 29.62 149 ILE B C 1
ATOM 3747 O O . ILE B 1 154 ? -34.386 -24.624 -15.504 1.00 26.82 149 ILE B O 1
ATOM 3752 N N . ILE B 1 155 ? -35.068 -26.497 -16.557 1.00 28.95 150 ILE B N 1
ATOM 3753 C CA . ILE B 1 155 ? -35.931 -26.904 -15.453 1.00 26.27 150 ILE B CA 1
ATOM 3754 C C . ILE B 1 155 ? -35.116 -27.046 -14.178 1.00 27.81 150 ILE B C 1
ATOM 3755 O O . ILE B 1 155 ? -35.517 -26.562 -13.110 1.00 26.99 150 ILE B O 1
ATOM 3760 N N . ALA B 1 156 ? -33.950 -27.696 -14.279 1.00 24.41 151 ALA B N 1
ATOM 3761 C CA . ALA B 1 156 ? -33.092 -27.884 -13.113 1.00 24.32 151 ALA B CA 1
ATOM 3762 C C . ALA B 1 156 ? -32.696 -26.546 -12.497 1.00 24.63 151 ALA B C 1
ATOM 3763 O O . ALA B 1 156 ? -32.722 -26.386 -11.273 1.00 23.73 151 ALA B O 1
ATOM 3765 N N . LEU B 1 157 ? -32.352 -25.567 -13.332 1.00 23.74 152 LEU B N 1
ATOM 3766 C CA . LEU B 1 157 ? -31.988 -24.252 -12.822 1.00 22.67 152 LEU B CA 1
ATOM 3767 C C . LEU B 1 157 ? -33.134 -23.600 -12.054 1.00 27.04 152 LEU B C 1
ATOM 3768 O O . LEU B 1 157 ? -32.899 -22.961 -11.022 1.00 27.73 152 LEU B O 1
ATOM 3773 N N . THR B 1 158 ? -34.381 -23.753 -12.525 1.00 21.01 153 THR B N 1
ATOM 3774 C CA . THR B 1 158 ? -35.499 -23.160 -11.795 1.00 21.62 153 THR B CA 1
ATOM 3775 C C . THR B 1 158 ? -35.607 -23.697 -10.377 1.00 29.12 153 THR B C 1
ATOM 3776 O O . THR B 1 158 ? -36.148 -23.002 -9.508 1.00 26.42 153 THR B O 1
ATOM 3780 N N . GLY B 1 159 ? -35.088 -24.904 -10.119 1.00 26.81 154 GLY B N 1
ATOM 3781 C CA . GLY B 1 159 ? -35.124 -25.500 -8.791 1.00 23.70 154 GLY B CA 1
ATOM 3782 C C . GLY B 1 159 ? -34.423 -24.688 -7.717 1.00 27.53 154 GLY B C 1
ATOM 3783 O O . GLY B 1 159 ? -34.654 -24.934 -6.525 1.00 28.55 154 GLY B O 1
ATOM 3784 N N . VAL B 1 160 ? -33.580 -23.728 -8.096 1.00 23.06 155 VAL B N 1
ATOM 3785 C CA . VAL B 1 160 ? -33.007 -22.820 -7.115 1.00 25.13 155 VAL B CA 1
ATOM 3786 C C . VAL B 1 160 ? -33.750 -21.485 -7.074 1.00 27.28 155 VAL B C 1
ATOM 3787 O O . VAL B 1 160 ? -33.248 -20.518 -6.491 1.00 25.82 155 VAL B O 1
ATOM 3791 N N . CYS B 1 161 ? -34.943 -21.406 -7.654 1.00 24.53 156 CYS B N 1
ATOM 3792 C CA . CYS B 1 161 ? -35.690 -20.154 -7.649 1.00 24.79 156 CYS B CA 1
ATOM 3793 C C . CYS B 1 161 ? -36.888 -20.244 -6.714 1.00 26.76 156 CYS B C 1
ATOM 3794 O O . CYS B 1 161 ? -37.651 -21.218 -6.748 1.00 23.76 156 CYS B O 1
ATOM 3797 N N . VAL B 1 162 ? -37.022 -19.240 -5.845 1.00 24.63 157 VAL B N 1
ATOM 3798 C CA . VAL B 1 162 ? -38.272 -19.059 -5.127 1.00 23.86 157 VAL B CA 1
ATOM 3799 C C . VAL B 1 162 ? -39.417 -18.859 -6.110 1.00 27.57 157 VAL B C 1
ATOM 3800 O O . VAL B 1 162 ? -40.537 -19.340 -5.896 1.00 29.67 157 VAL B O 1
ATOM 3804 N N . ASP B 1 163 ? -39.149 -18.180 -7.219 1.00 34.28 158 ASP B N 1
ATOM 3805 C CA . ASP B 1 163 ? -40.205 -17.716 -8.097 1.00 30.08 158 ASP B CA 1
ATOM 3806 C C . ASP B 1 163 ? -39.618 -17.497 -9.482 1.00 30.72 158 ASP B C 1
ATOM 3807 O O . ASP B 1 163 ? -38.525 -16.940 -9.609 1.00 32.67 158 ASP B O 1
ATOM 3812 N N . VAL B 1 164 ? -40.334 -17.937 -10.510 1.00 26.88 159 VAL B N 1
ATOM 3813 C CA . VAL B 1 164 ? -39.899 -17.756 -11.890 1.00 28.45 159 VAL B CA 1
ATOM 3814 C C . VAL B 1 164 ? -40.943 -16.917 -12.611 1.00 34.77 159 VAL B C 1
ATOM 3815 O O . VAL B 1 164 ? -42.116 -17.305 -12.691 1.00 34.34 159 VAL B O 1
ATOM 3819 N N . ASP B 1 165 ? -40.521 -15.767 -13.132 1.00 40.20 160 ASP B N 1
ATOM 3820 C CA . ASP B 1 165 ? -41.418 -14.957 -13.953 1.00 37.74 160 ASP B CA 1
ATOM 3821 C C . ASP B 1 165 ? -41.444 -15.464 -15.384 1.00 36.45 160 ASP B C 1
ATOM 3822 O O . ASP B 1 165 ? -42.506 -15.797 -15.917 1.00 36.12 160 ASP B O 1
ATOM 3827 N N . SER B 1 166 ? -40.275 -15.538 -16.013 1.00 34.30 161 SER B N 1
ATOM 3828 C CA . SER B 1 166 ? -40.181 -15.866 -17.421 1.00 31.16 161 SER B CA 1
ATOM 3829 C C . SER B 1 166 ? -38.873 -16.597 -17.680 1.00 33.49 161 SER B C 1
ATOM 3830 O O . SER B 1 166 ? -37.966 -16.618 -16.842 1.00 30.87 161 SER B O 1
ATOM 3833 N N . ILE B 1 167 ? -38.789 -17.194 -18.865 1.00 31.58 162 ILE B N 1
ATOM 3834 C CA . ILE B 1 167 ? -37.612 -17.934 -19.296 1.00 30.93 162 ILE B CA 1
ATOM 3835 C C . ILE B 1 167 ? -37.330 -17.583 -20.751 1.00 31.30 162 ILE B C 1
ATOM 3836 O O . ILE B 1 167 ? -38.206 -17.716 -21.612 1.00 27.80 162 ILE B O 1
ATOM 3841 N N . LYS B 1 168 ? -36.109 -17.132 -21.021 1.00 33.30 163 LYS B N 1
ATOM 3842 C CA . LYS B 1 168 ? -35.634 -16.857 -22.371 1.00 32.15 163 LYS B CA 1
ATOM 3843 C C . LYS B 1 168 ? -34.355 -17.653 -22.592 1.00 30.55 163 LYS B C 1
ATOM 3844 O O . LYS B 1 168 ? -33.455 -17.630 -21.745 1.00 29.72 163 LYS B O 1
ATOM 3850 N N . ALA B 1 169 ? -34.283 -18.380 -23.706 1.00 26.98 164 ALA B N 1
ATOM 3851 C CA . ALA B 1 169 ? -33.139 -19.251 -23.942 1.00 24.20 164 ALA B CA 1
ATOM 3852 C C . ALA B 1 169 ? -32.873 -19.372 -25.432 1.00 29.35 164 ALA B C 1
ATOM 3853 O O . ALA B 1 169 ? -33.799 -19.344 -26.251 1.00 30.76 164 ALA B O 1
ATOM 3855 N N . ALA B 1 170 ? -31.592 -19.510 -25.775 1.00 25.74 165 ALA B N 1
ATOM 3856 C CA . ALA B 1 170 ? -31.168 -19.647 -27.159 1.00 28.04 165 ALA B CA 1
ATOM 3857 C C . ALA B 1 170 ? -30.109 -20.735 -27.273 1.00 29.40 165 ALA B C 1
ATOM 3858 O O . ALA B 1 170 ? -29.347 -20.991 -26.336 1.00 27.76 165 ALA B O 1
ATOM 3860 N N . ARG B 1 171 ? -30.075 -21.372 -28.439 1.00 25.48 166 ARG B N 1
ATOM 3861 C CA . ARG B 1 171 ? -29.050 -22.350 -28.778 1.00 30.16 166 ARG B CA 1
ATOM 3862 C C . ARG B 1 171 ? -28.534 -22.023 -30.176 1.00 29.96 166 ARG B C 1
ATOM 3863 O O . ARG B 1 171 ? -29.312 -21.988 -31.136 1.00 28.82 166 ARG B O 1
ATOM 3871 N N . ILE B 1 172 ? -27.235 -21.752 -30.284 1.00 26.70 167 ILE B N 1
ATOM 3872 C CA . ILE B 1 172 ? -26.626 -21.251 -31.513 1.00 27.29 167 ILE B CA 1
ATOM 3873 C C . ILE B 1 172 ? -25.500 -22.191 -31.914 1.00 33.24 167 ILE B C 1
ATOM 3874 O O . ILE B 1 172 ? -24.576 -22.436 -31.123 1.00 35.87 167 ILE B O 1
ATOM 3879 N N . ASN B 1 173 ? -25.564 -22.703 -33.141 1.00 27.74 168 ASN B N 1
ATOM 3880 C CA . ASN B 1 173 ? -24.550 -23.602 -33.682 1.00 32.87 168 ASN B CA 1
ATOM 3881 C C . ASN B 1 173 ? -23.929 -22.981 -34.932 1.00 34.46 168 ASN B C 1
ATOM 3882 O O . ASN B 1 173 ? -24.260 -21.862 -35.328 1.00 31.41 168 ASN B O 1
ATOM 3887 N N . ASP B 1 174 ? -23.007 -23.725 -35.541 1.00 30.80 169 ASP B N 1
ATOM 3888 C CA . ASP B 1 174 ? -22.373 -23.356 -36.799 1.00 32.11 169 ASP B CA 1
ATOM 3889 C C . ASP B 1 174 ? -22.655 -24.460 -37.807 1.00 36.65 169 ASP B C 1
ATOM 3890 O O . ASP B 1 174 ? -22.215 -25.598 -37.618 1.00 35.72 169 ASP B O 1
ATOM 3895 N N . LEU B 1 175 ? -23.378 -24.126 -38.876 1.00 33.83 170 LEU B N 1
ATOM 3896 C CA . LEU B 1 175 ? -23.733 -25.126 -39.874 1.00 35.84 170 LEU B CA 1
ATOM 3897 C C . LEU B 1 175 ? -22.602 -25.438 -40.845 1.00 35.71 170 LEU B C 1
ATOM 3898 O O . LEU B 1 175 ? -22.763 -26.333 -41.680 1.00 34.76 170 LEU B O 1
ATOM 3903 N N . SER B 1 176 ? -21.470 -24.741 -40.757 1.00 38.47 171 SER B N 1
ATOM 3904 C CA . SER B 1 176 ? -20.462 -24.852 -41.808 1.00 40.73 171 SER B CA 1
ATOM 3905 C C . SER B 1 176 ? -19.900 -26.261 -42.027 1.00 44.96 171 SER B C 1
ATOM 3906 O O . SER B 1 176 ? -19.549 -26.563 -43.182 1.00 45.52 171 SER B O 1
ATOM 3909 N N . PRO B 1 177 ? -19.781 -27.148 -41.027 1.00 38.57 172 PRO B N 1
ATOM 3910 C CA . PRO B 1 177 ? -19.244 -28.494 -41.314 1.00 37.45 172 PRO B CA 1
ATOM 3911 C C . PRO B 1 177 ? -20.183 -29.402 -42.098 1.00 39.48 172 PRO B C 1
ATOM 3912 O O . PRO B 1 177 ? -19.743 -30.475 -42.528 1.00 45.04 172 PRO B O 1
ATOM 3916 N N . PHE B 1 178 ? -21.437 -29.019 -42.313 1.00 37.94 173 PHE B N 1
ATOM 3917 C CA . PHE B 1 178 ? -22.441 -29.920 -42.861 1.00 39.82 173 PHE B CA 1
ATOM 3918 C C . PHE B 1 178 ? -22.585 -29.769 -44.372 1.00 41.38 173 PHE B C 1
ATOM 3919 O O . PHE B 1 178 ? -22.185 -28.767 -44.965 1.00 45.93 173 PHE B O 1
ATOM 3927 N N . GLY B 1 179 ? -23.176 -30.790 -44.990 1.00 42.56 174 GLY B N 1
ATOM 3928 C CA . GLY B 1 179 ? -23.275 -30.873 -46.430 1.00 38.24 174 GLY B CA 1
ATOM 3929 C C . GLY B 1 179 ? -24.554 -30.268 -46.977 1.00 43.80 174 GLY B C 1
ATOM 3930 O O . GLY B 1 179 ? -25.314 -29.590 -46.281 1.00 41.80 174 GLY B O 1
ATOM 3931 N N . LYS B 1 180 ? -24.795 -30.550 -48.263 1.00 40.09 175 LYS B N 1
ATOM 3932 C CA . LYS B 1 180 ? -25.862 -29.869 -48.991 1.00 42.70 175 LYS B CA 1
ATOM 3933 C C . LYS B 1 180 ? -27.232 -30.128 -48.370 1.00 37.91 175 LYS B C 1
ATOM 3934 O O . LYS B 1 180 ? -28.077 -29.227 -48.322 1.00 42.52 175 LYS B O 1
ATOM 3940 N N . ALA B 1 181 ? -27.471 -31.347 -47.883 1.00 41.24 176 ALA B N 1
ATOM 3941 C CA . ALA B 1 181 ? -28.788 -31.677 -47.339 1.00 43.80 176 ALA B CA 1
ATOM 3942 C C . ALA B 1 181 ? -29.135 -30.794 -46.148 1.00 43.67 176 ALA B C 1
ATOM 3943 O O . ALA B 1 181 ? -30.279 -30.337 -46.015 1.00 35.45 176 ALA B O 1
ATOM 3945 N N . VAL B 1 182 ? -28.158 -30.539 -45.273 1.00 44.13 177 VAL B N 1
ATOM 3946 C CA . VAL B 1 182 ? -28.396 -29.663 -44.132 1.00 42.31 177 VAL B CA 1
ATOM 3947 C C . VAL B 1 182 ? -28.543 -28.214 -44.584 1.00 44.00 177 VAL B C 1
ATOM 3948 O O . VAL B 1 182 ? -29.424 -27.491 -44.100 1.00 45.71 177 VAL B O 1
ATOM 3952 N N . MET B 1 183 ? -27.690 -27.762 -45.514 1.00 36.38 178 MET B N 1
ATOM 3953 C CA . MET B 1 183 ? -27.852 -26.423 -46.072 1.00 37.02 178 MET B CA 1
ATOM 3954 C C . MET B 1 183 ? -29.271 -26.207 -46.576 1.00 41.24 178 MET B C 1
ATOM 3955 O O . MET B 1 183 ? -29.878 -25.158 -46.327 1.00 43.24 178 MET B O 1
ATOM 3960 N N . GLU B 1 184 ? -29.824 -27.197 -47.274 1.00 40.38 179 GLU B N 1
ATOM 3961 C CA . GLU B 1 184 ? -31.158 -27.030 -47.830 1.00 38.87 179 GLU B CA 1
ATOM 3962 C C . GLU B 1 184 ? -32.231 -27.107 -46.755 1.00 38.42 179 GLU B C 1
ATOM 3963 O O . GLU B 1 184 ? -33.273 -26.461 -46.890 1.00 41.29 179 GLU B O 1
ATOM 3969 N N . GLU B 1 185 ? -31.991 -27.865 -45.680 1.00 40.55 180 GLU B N 1
ATOM 3970 C CA . GLU B 1 185 ? -32.945 -27.915 -44.573 1.00 40.97 180 GLU B CA 1
ATOM 3971 C C . GLU B 1 185 ? -33.096 -26.549 -43.909 1.00 47.57 180 GLU B C 1
ATOM 3972 O O . GLU B 1 185 ? -34.184 -26.193 -43.439 1.00 42.95 180 GLU B O 1
ATOM 3978 N N . GLN B 1 186 ? -32.008 -25.778 -43.840 1.00 43.56 181 GLN B N 1
ATOM 3979 C CA . GLN B 1 186 ? -32.008 -24.480 -43.181 1.00 42.84 181 GLN B CA 1
ATOM 3980 C C . GLN B 1 186 ? -32.017 -23.310 -44.170 1.00 46.60 181 GLN B C 1
ATOM 3981 O O . GLN B 1 186 ? -31.741 -22.170 -43.772 1.00 41.40 181 GLN B O 1
ATOM 3987 N N . GLY B 1 187 ? -32.322 -23.568 -45.444 1.00 37.45 182 GLY B N 1
ATOM 3988 C CA . GLY B 1 187 ? -32.486 -22.498 -46.413 1.00 32.59 182 GLY B CA 1
ATOM 3989 C C . GLY B 1 187 ? -31.245 -21.684 -46.706 1.00 36.28 182 GLY B C 1
ATOM 3990 O O . GLY B 1 187 ? -31.359 -20.560 -47.204 1.00 37.79 182 GLY B O 1
ATOM 3991 N N . VAL B 1 188 ? -30.054 -22.212 -46.411 1.00 36.42 183 VAL B N 1
ATOM 3992 C CA . VAL B 1 188 ? -28.829 -21.462 -46.673 1.00 34.68 183 VAL B CA 1
ATOM 3993 C C . VAL B 1 188 ? -28.733 -21.159 -48.160 1.00 39.01 183 VAL B C 1
ATOM 3994 O O . VAL B 1 188 ? -28.980 -22.027 -49.005 1.00 44.26 183 VAL B O 1
ATOM 3998 N N . GLY B 1 189 ? -28.401 -19.911 -48.490 1.00 42.06 184 GLY B N 1
ATOM 3999 C CA . GLY B 1 189 ? -28.217 -19.495 -49.863 1.00 37.79 184 GLY B CA 1
ATOM 4000 C C . GLY B 1 189 ? -29.459 -18.967 -50.554 1.00 39.56 184 GLY B C 1
ATOM 4001 O O . GLY B 1 189 ? -29.338 -18.295 -51.583 1.00 46.27 184 GLY B O 1
ATOM 4002 N N . LEU B 1 190 ? -30.646 -19.246 -50.023 1.00 37.18 185 LEU B N 1
ATOM 4003 C CA . LEU B 1 190 ? -31.878 -18.796 -50.649 1.00 44.01 185 LEU B CA 1
ATOM 4004 C C . LEU B 1 190 ? -32.000 -17.270 -50.620 1.00 52.53 185 LEU B C 1
ATOM 4005 O O . LEU B 1 190 ? -31.220 -16.550 -49.982 1.00 49.55 185 LEU B O 1
ATOM 4010 N N . THR B 1 191 ? -33.007 -16.782 -51.322 1.00 49.73 186 THR B N 1
ATOM 4011 C CA . THR B 1 191 ? -33.470 -15.424 -51.118 1.00 52.42 186 THR B CA 1
ATOM 4012 C C . THR B 1 191 ? -34.554 -15.428 -50.050 1.00 57.30 186 THR B C 1
ATOM 4013 O O . THR B 1 191 ? -35.129 -16.479 -49.739 1.00 51.00 186 THR B O 1
ATOM 4017 N N . PRO B 1 192 ? -34.834 -14.277 -49.437 1.00 51.75 187 PRO B N 1
ATOM 4018 C CA . PRO B 1 192 ? -35.941 -14.232 -48.473 1.00 53.36 187 PRO B CA 1
ATOM 4019 C C . PRO B 1 192 ? -37.238 -14.795 -49.027 1.00 59.65 187 PRO B C 1
ATOM 4020 O O . PRO B 1 192 ? -37.963 -15.498 -48.313 1.00 59.10 187 PRO B O 1
ATOM 4024 N N . GLU B 1 193 ? -37.527 -14.531 -50.302 1.00 57.03 188 GLU B N 1
ATOM 4025 C CA . GLU B 1 193 ? -38.759 -15.005 -50.919 1.00 56.59 188 GLU B CA 1
ATOM 4026 C C . GLU B 1 193 ? -38.698 -16.499 -51.202 1.00 56.40 188 GLU B C 1
ATOM 4027 O O . GLU B 1 193 ? -39.691 -17.210 -51.009 1.00 55.34 188 GLU B O 1
ATOM 4033 N N . GLU B 1 194 ? -37.545 -16.990 -51.668 1.00 57.66 189 GLU B N 1
ATOM 4034 C CA . GLU B 1 194 ? -37.364 -18.434 -51.803 1.00 60.00 189 GLU B CA 1
ATOM 4035 C C . GLU B 1 194 ? -37.410 -19.122 -50.449 1.00 57.24 189 GLU B C 1
ATOM 4036 O O . GLU B 1 194 ? -37.794 -20.294 -50.358 1.00 51.21 189 GLU B O 1
ATOM 4042 N N . PHE B 1 195 ? -37.011 -18.413 -49.391 1.00 58.57 190 PHE B N 1
ATOM 4043 C CA . PHE B 1 195 ? -37.099 -18.968 -48.047 1.00 55.35 190 PHE B CA 1
ATOM 4044 C C . PHE B 1 195 ? -38.550 -19.179 -47.634 1.00 55.70 190 PHE B C 1
ATOM 4045 O O . PHE B 1 195 ? -38.890 -20.211 -47.045 1.00 52.99 190 PHE B O 1
ATOM 4053 N N . GLU B 1 196 ? -39.424 -18.220 -47.947 1.00 53.75 191 GLU B N 1
ATOM 4054 C CA . GLU B 1 196 ? -40.814 -18.326 -47.512 1.00 57.78 191 GLU B CA 1
ATOM 4055 C C . GLU B 1 196 ? -41.510 -19.510 -48.173 1.00 58.18 191 GLU B C 1
ATOM 4056 O O . GLU B 1 196 ? -42.199 -20.290 -47.503 1.00 56.92 191 GLU B O 1
ATOM 4062 N N . GLU B 1 197 ? -41.349 -19.665 -49.489 1.00 56.68 192 GLU B N 1
ATOM 4063 C CA . GLU B 1 197 ? -41.949 -20.830 -50.129 1.00 62.05 192 GLU B CA 1
ATOM 4064 C C . GLU B 1 197 ? -41.270 -22.112 -49.675 1.00 59.56 192 GLU B C 1
ATOM 4065 O O . GLU B 1 197 ? -41.937 -23.140 -49.516 1.00 61.28 192 GLU B O 1
ATOM 4071 N N . GLY B 1 198 ? -39.960 -22.065 -49.431 1.00 54.26 193 GLY B N 1
ATOM 4072 C CA . GLY B 1 198 ? -39.277 -23.236 -48.903 1.00 55.39 193 GLY B CA 1
ATOM 4073 C C . GLY B 1 198 ? -39.867 -23.708 -47.587 1.00 59.94 193 GLY B C 1
ATOM 4074 O O . GLY B 1 198 ? -40.074 -24.905 -47.376 1.00 56.30 193 GLY B O 1
ATOM 4075 N N . VAL B 1 199 ? -40.148 -22.768 -46.679 1.00 57.11 194 VAL B N 1
ATOM 4076 C CA . VAL B 1 199 ? -40.804 -23.113 -45.421 1.00 53.10 194 VAL B CA 1
ATOM 4077 C C . VAL B 1 199 ? -42.199 -23.643 -45.684 1.00 56.80 194 VAL B C 1
ATOM 4078 O O . VAL B 1 199 ? -42.600 -24.678 -45.144 1.00 63.82 194 VAL B O 1
ATOM 4082 N N . LYS B 1 200 ? -42.965 -22.922 -46.499 1.00 61.28 195 LYS B N 1
ATOM 4083 C CA . LYS B 1 200 ? -44.351 -23.290 -46.729 1.00 61.53 195 LYS B CA 1
ATOM 4084 C C . LYS B 1 200 ? -44.493 -24.618 -47.459 1.00 61.75 195 LYS B C 1
ATOM 4085 O O . LYS B 1 200 ? -45.521 -25.286 -47.298 1.00 69.08 195 LYS B O 1
ATOM 4091 N N . ASN B 1 201 ? -43.489 -25.036 -48.232 1.00 58.97 196 ASN B N 1
ATOM 4092 C CA . ASN B 1 201 ? -43.546 -26.325 -48.908 1.00 58.49 196 ASN B CA 1
ATOM 4093 C C . ASN B 1 201 ? -42.798 -27.432 -48.174 1.00 58.48 196 ASN B C 1
ATOM 4094 O O . ASN B 1 201 ? -42.947 -28.600 -48.540 1.00 59.69 196 ASN B O 1
ATOM 4099 N N . GLY B 1 202 ? -41.988 -27.107 -47.171 1.00 62.32 197 GLY B N 1
ATOM 4100 C CA . GLY B 1 202 ? -41.357 -28.121 -46.358 1.00 51.43 197 GLY B CA 1
ATOM 4101 C C . GLY B 1 202 ? -39.908 -28.429 -46.669 1.00 55.45 197 GLY B C 1
ATOM 4102 O O . GLY B 1 202 ? -39.324 -29.288 -46.001 1.00 64.46 197 GLY B O 1
ATOM 4103 N N . THR B 1 203 ? -39.303 -27.780 -47.661 1.00 56.22 198 THR B N 1
ATOM 4104 C CA . THR B 1 203 ? -37.876 -27.990 -47.867 1.00 53.39 198 THR B CA 1
ATOM 4105 C C . THR B 1 203 ? -37.066 -27.354 -46.748 1.00 48.27 198 THR B C 1
ATOM 4106 O O . THR B 1 203 ? -35.994 -27.856 -46.394 1.00 50.65 198 THR B O 1
ATOM 4110 N N . VAL B 1 204 ? -37.558 -26.259 -46.182 1.00 52.76 199 VAL B N 1
ATOM 4111 C CA . VAL B 1 204 ? -36.920 -25.619 -45.040 1.00 50.75 199 VAL B CA 1
ATOM 4112 C C . VAL B 1 204 ? -37.492 -26.249 -43.775 1.00 47.68 199 VAL B C 1
ATOM 4113 O O . VAL B 1 204 ? -38.678 -26.101 -43.471 1.00 46.01 199 VAL B O 1
ATOM 4117 N N . ALA B 1 205 ? -36.639 -26.952 -43.037 1.00 50.71 200 ALA B N 1
ATOM 4118 C CA . ALA B 1 205 ? -37.068 -27.743 -41.891 1.00 47.64 200 ALA B CA 1
ATOM 4119 C C . ALA B 1 205 ? -37.100 -26.956 -40.590 1.00 44.09 200 ALA B C 1
ATOM 4120 O O . ALA B 1 205 ? -37.877 -27.300 -39.694 1.00 46.67 200 ALA B O 1
ATOM 4122 N N . GLY B 1 206 ? -36.279 -25.916 -40.463 1.00 42.69 201 GLY B N 1
ATOM 4123 C CA . GLY B 1 206 ? -36.151 -25.254 -39.180 1.00 42.21 201 GLY B CA 1
ATOM 4124 C C . GLY B 1 206 ? -35.653 -26.227 -38.130 1.00 42.24 201 GLY B C 1
ATOM 4125 O O . GLY B 1 206 ? -34.739 -27.026 -38.370 1.00 37.93 201 GLY B O 1
ATOM 4126 N N . HIS B 1 207 ? -36.274 -26.173 -36.953 1.00 38.09 202 HIS B N 1
ATOM 4127 C CA . HIS B 1 207 ? -35.962 -27.077 -35.855 1.00 36.03 202 HIS B CA 1
ATOM 4128 C C . HIS B 1 207 ? -37.245 -27.705 -35.329 1.00 32.15 202 HIS B C 1
ATOM 4129 O O . HIS B 1 207 ? -38.260 -27.023 -35.164 1.00 33.92 202 HIS B O 1
ATOM 4136 N N . ILE B 1 208 ? -37.196 -29.007 -35.075 1.00 34.27 203 ILE B N 1
ATOM 4137 C CA . ILE B 1 208 ? -38.314 -29.753 -34.509 1.00 33.07 203 ILE B CA 1
ATOM 4138 C C . ILE B 1 208 ? -38.056 -29.958 -33.024 1.00 32.64 203 ILE B C 1
ATOM 4139 O O . ILE B 1 208 ? -36.977 -30.426 -32.635 1.00 33.73 203 ILE B O 1
ATOM 4144 N N . GLY B 1 209 ? -39.043 -29.625 -32.194 1.00 30.74 204 GLY B N 1
ATOM 4145 C CA . GLY B 1 209 ? -38.987 -30.019 -30.797 1.00 31.32 204 GLY B CA 1
ATOM 4146 C C . GLY B 1 209 ? -39.392 -28.965 -29.787 1.00 31.91 204 GLY B C 1
ATOM 4147 O O . GLY B 1 209 ? -39.460 -29.252 -28.590 1.00 33.61 204 GLY B O 1
ATOM 4148 N N . PHE B 1 210 ? -39.660 -27.748 -30.245 1.00 32.06 205 PHE B N 1
ATOM 4149 C CA . PHE B 1 210 ? -39.956 -26.648 -29.338 1.00 26.87 205 PHE B CA 1
ATOM 4150 C C . PHE B 1 210 ? -41.276 -26.861 -28.604 1.00 31.98 205 PHE B C 1
ATOM 4151 O O . PHE B 1 210 ? -41.329 -26.601 -27.392 1.00 30.88 205 PHE B O 1
ATOM 4159 N N . PRO B 1 211 ? -42.363 -27.296 -29.265 1.00 33.59 206 PRO B N 1
ATOM 4160 C CA . PRO B 1 211 ? -43.585 -27.594 -28.491 1.00 30.61 206 PRO B CA 1
ATOM 4161 C C . PRO B 1 211 ? -43.356 -28.635 -27.421 1.00 30.08 206 PRO B C 1
ATOM 4162 O O . PRO B 1 211 ? -43.961 -28.556 -26.345 1.00 30.20 206 PRO B O 1
ATOM 4166 N N . GLU B 1 212 ? -42.456 -29.586 -27.666 1.00 27.17 207 GLU B N 1
ATOM 4167 C CA . GLU B 1 212 ? -42.153 -30.593 -26.656 1.00 31.01 207 GLU B CA 1
ATOM 4168 C C . GLU B 1 212 ? -41.404 -29.972 -25.479 1.00 31.07 207 GLU B C 1
ATOM 4169 O O . GLU B 1 212 ? -41.732 -30.237 -24.316 1.00 29.29 207 GLU B O 1
ATOM 4175 N N . SER B 1 213 ? -40.409 -29.126 -25.776 1.00 27.30 208 SER B N 1
ATOM 4176 C CA . SER B 1 213 ? -39.584 -28.512 -24.742 1.00 28.73 208 SER B CA 1
ATOM 4177 C C . SER B 1 213 ? -40.381 -27.538 -23.898 1.00 26.76 208 SER B C 1
ATOM 4178 O O . SER B 1 213 ? -40.223 -27.487 -22.673 1.00 25.25 208 SER B O 1
ATOM 4181 N N . ILE B 1 214 ? -41.202 -26.724 -24.551 1.00 28.89 209 ILE B N 1
ATOM 4182 C CA . ILE B 1 214 ? -42.039 -25.764 -23.846 1.00 25.87 209 ILE B CA 1
ATOM 4183 C C . ILE B 1 214 ? -43.069 -26.478 -22.979 1.00 32.18 209 ILE B C 1
ATOM 4184 O O . ILE B 1 214 ? -43.296 -26.105 -21.818 1.00 30.92 209 ILE B O 1
ATOM 4189 N N . SER B 1 215 ? -43.720 -27.506 -23.526 1.00 30.12 210 SER B N 1
ATOM 4190 C CA . SER B 1 215 ? -44.701 -28.241 -22.736 1.00 28.60 210 SER B CA 1
ATOM 4191 C C . SER B 1 215 ? -44.057 -28.895 -21.529 1.00 29.65 210 SER B C 1
ATOM 4192 O O . SER B 1 215 ? -44.632 -28.886 -20.434 1.00 32.58 210 SER B O 1
ATOM 4195 N N . MET B 1 216 ? -42.868 -29.478 -21.710 1.00 27.50 211 MET B N 1
ATOM 4196 C CA . MET B 1 216 ? -42.173 -30.107 -20.592 1.00 30.34 211 MET B CA 1
ATOM 4197 C C . MET B 1 216 ? -41.856 -29.098 -19.490 1.00 30.30 211 MET B C 1
ATOM 4198 O O . MET B 1 216 ? -42.025 -29.392 -18.298 1.00 26.88 211 MET B O 1
ATOM 4203 N N . ILE B 1 217 ? -41.396 -27.902 -19.861 1.00 25.84 212 ILE B N 1
ATOM 4204 C CA . ILE B 1 217 ? -41.089 -26.892 -18.850 1.00 29.30 212 ILE B CA 1
ATOM 4205 C C . ILE B 1 217 ? -42.334 -26.546 -18.045 1.00 31.97 212 ILE B C 1
ATOM 4206 O O . ILE B 1 217 ? -42.312 -26.547 -16.807 1.00 28.91 212 ILE B O 1
ATOM 4211 N N . CYS B 1 218 ? -43.441 -26.243 -18.742 1.00 30.29 213 CYS B N 1
ATOM 4212 C CA . CYS B 1 218 ? -44.666 -25.831 -18.064 1.00 32.21 213 CYS B CA 1
ATOM 4213 C C . CYS B 1 218 ? -45.216 -26.917 -17.155 1.00 29.97 213 CYS B C 1
ATOM 4214 O O . CYS B 1 218 ? -45.638 -26.633 -16.028 1.00 27.00 213 CYS B O 1
ATOM 4217 N N . ASP B 1 219 ? -45.247 -28.156 -17.632 1.00 26.62 214 ASP B N 1
ATOM 4218 C CA . ASP B 1 219 ? -45.676 -29.247 -16.767 1.00 30.01 214 ASP B CA 1
ATOM 4219 C C . ASP B 1 219 ? -44.794 -29.342 -15.536 1.00 29.91 214 ASP B C 1
ATOM 4220 O O . ASP B 1 219 ? -45.286 -29.561 -14.422 1.00 31.94 214 ASP B O 1
ATOM 4225 N N . ALA B 1 220 ? -43.485 -29.181 -15.721 1.00 27.53 215 ALA B N 1
ATOM 4226 C CA . ALA B 1 220 ? -42.558 -29.288 -14.604 1.00 25.87 215 ALA B CA 1
ATOM 4227 C C . ALA B 1 220 ? -42.825 -28.213 -13.561 1.00 25.02 215 ALA B C 1
ATOM 4228 O O . ALA B 1 220 ? -42.852 -28.497 -12.361 1.00 29.54 215 ALA B O 1
ATOM 4230 N N . LEU B 1 221 ? -43.022 -26.969 -13.997 1.00 27.72 216 LEU B N 1
ATOM 4231 C CA . LEU B 1 221 ? -43.205 -25.853 -13.075 1.00 30.04 216 LEU B CA 1
ATOM 4232 C C . LEU B 1 221 ? -44.649 -25.662 -12.639 1.00 35.81 216 LEU B C 1
ATOM 4233 O O . LEU B 1 221 ? -44.902 -24.843 -11.745 1.00 28.35 216 LEU B O 1
ATOM 4238 N N . GLY B 1 222 ? -45.594 -26.373 -13.257 1.00 35.49 217 GLY B N 1
ATOM 4239 C CA . GLY B 1 222 ? -47.000 -26.178 -12.954 1.00 33.97 217 GLY B CA 1
ATOM 4240 C C . GLY B 1 222 ? -47.657 -24.983 -13.612 1.00 33.46 217 GLY B C 1
ATOM 4241 O O . GLY B 1 222 ? -48.620 -24.441 -13.064 1.00 38.05 217 GLY B O 1
ATOM 4242 N N . TRP B 1 223 ? -47.150 -24.535 -14.760 1.00 31.57 218 TRP B N 1
ATOM 4243 C CA . TRP B 1 223 ? -47.850 -23.561 -15.581 1.00 29.24 218 TRP B CA 1
ATOM 4244 C C . TRP B 1 223 ? -48.799 -24.286 -16.514 1.00 38.28 218 TRP B C 1
ATOM 4245 O O . TRP B 1 223 ? -48.471 -25.354 -17.047 1.00 39.81 218 TRP B O 1
ATOM 4256 N N . LYS B 1 224 ? -49.968 -23.694 -16.733 1.00 36.84 219 LYS B N 1
ATOM 4257 C CA . LYS B 1 224 ? -50.924 -24.229 -17.691 1.00 40.07 219 LYS B CA 1
ATOM 4258 C C . LYS B 1 224 ? -50.872 -23.390 -18.960 1.00 41.98 219 LYS B C 1
ATOM 4259 O O . LYS B 1 224 ? -51.135 -22.180 -18.930 1.00 42.48 219 LYS B O 1
ATOM 4265 N N . LEU B 1 225 ? -50.512 -24.039 -20.062 1.00 36.15 220 LEU B N 1
ATOM 4266 C CA . LEU B 1 225 ? -50.305 -23.340 -21.321 1.00 30.46 220 LEU B CA 1
ATOM 4267 C C . LEU B 1 225 ? -51.640 -22.876 -21.878 1.00 36.27 220 LEU B C 1
ATOM 4268 O O . LEU B 1 225 ? -52.606 -23.644 -21.915 1.00 36.94 220 LEU B O 1
ATOM 4273 N N . SER B 1 226 ? -51.695 -21.618 -22.305 1.00 37.12 221 SER B N 1
ATOM 4274 C CA . SER B 1 226 ? -52.827 -21.125 -23.070 1.00 31.51 221 SER B CA 1
ATOM 4275 C C . SER B 1 226 ? -52.584 -21.196 -24.572 1.00 38.04 221 SER B C 1
ATOM 4276 O O . SER B 1 226 ? -53.538 -21.075 -25.345 1.00 37.09 221 SER B O 1
ATOM 4279 N N . GLY B 1 227 ? -51.341 -21.409 -24.996 1.00 34.44 222 GLY B N 1
ATOM 4280 C CA . GLY B 1 227 ? -51.026 -21.518 -26.404 1.00 32.41 222 GLY B CA 1
ATOM 4281 C C . GLY B 1 227 ? -49.538 -21.637 -26.644 1.00 34.08 222 GLY B C 1
ATOM 4282 O O . GLY B 1 227 ? -48.731 -21.188 -25.821 1.00 38.92 222 GLY B O 1
ATOM 4283 N N . ILE B 1 228 ? -49.164 -22.259 -27.759 1.00 34.38 223 ILE B N 1
ATOM 4284 C CA . ILE B 1 228 ? -47.779 -22.314 -28.208 1.00 35.20 223 ILE B CA 1
ATOM 4285 C C . ILE B 1 228 ? -47.731 -21.773 -29.623 1.00 35.91 223 ILE B C 1
ATOM 4286 O O . ILE B 1 228 ? -48.417 -22.291 -30.510 1.00 42.23 223 ILE B O 1
ATOM 4291 N N . GLU B 1 229 ? -46.924 -20.744 -29.837 1.00 37.24 224 GLU B N 1
ATOM 4292 C CA . GLU B 1 229 ? -46.700 -20.184 -31.157 1.00 40.82 224 GLU B CA 1
ATOM 4293 C C . GLU B 1 229 ? -45.243 -20.380 -31.553 1.00 40.54 224 GLU B C 1
ATOM 4294 O O . GLU B 1 229 ? -44.346 -20.379 -30.702 1.00 37.26 224 GLU B O 1
ATOM 4300 N N . GLN B 1 230 ? -45.011 -20.550 -32.853 1.00 37.22 225 GLN B N 1
ATOM 4301 C CA . GLN B 1 230 ? -43.660 -20.624 -33.382 1.00 34.42 225 GLN B CA 1
ATOM 4302 C C . GLN B 1 230 ? -43.533 -19.740 -34.609 1.00 37.09 225 GLN B C 1
ATOM 4303 O O . GLN B 1 230 ? -44.516 -19.429 -35.285 1.00 40.85 225 GLN B O 1
ATOM 4309 N N . THR B 1 231 ? -42.297 -19.345 -34.887 1.00 33.67 226 THR B N 1
ATOM 4310 C CA . THR B 1 231 ? -41.930 -18.744 -36.154 1.00 35.47 226 THR B CA 1
ATOM 4311 C C . THR B 1 231 ? -40.668 -19.420 -36.664 1.00 39.49 226 THR B C 1
ATOM 4312 O O . THR B 1 231 ? -39.840 -19.911 -35.888 1.00 35.88 226 THR B O 1
ATOM 4316 N N . ARG B 1 232 ? -40.537 -19.435 -37.984 1.00 41.34 227 ARG B N 1
ATOM 4317 C CA . ARG B 1 232 ? -39.423 -20.076 -38.678 1.00 41.29 227 ARG B CA 1
ATOM 4318 C C . ARG B 1 232 ? -39.061 -19.102 -39.794 1.00 36.74 227 ARG B C 1
ATOM 4319 O O . ARG B 1 232 ? -39.641 -19.136 -40.880 1.00 48.51 227 ARG B O 1
ATOM 4327 N N . GLU B 1 233 ? -38.133 -18.208 -39.504 1.00 40.24 228 GLU B N 1
ATOM 4328 C CA . GLU B 1 233 ? -37.824 -17.079 -40.363 1.00 39.68 228 GLU B CA 1
ATOM 4329 C C . GLU B 1 233 ? -36.355 -17.105 -40.763 1.00 46.05 228 GLU B C 1
ATOM 4330 O O . GLU B 1 233 ? -35.523 -17.695 -40.063 1.00 45.79 228 GLU B O 1
ATOM 4336 N N . PRO B 1 234 ? -35.998 -16.475 -41.881 1.00 44.10 229 PRO B N 1
ATOM 4337 C CA . PRO B 1 234 ? -34.615 -16.545 -42.355 1.00 39.70 229 PRO B CA 1
ATOM 4338 C C . PRO B 1 234 ? -33.684 -15.633 -41.578 1.00 34.88 229 PRO B C 1
ATOM 4339 O O . PRO B 1 234 ? -34.082 -14.596 -41.047 1.00 39.38 229 PRO B O 1
ATOM 4343 N N . ILE B 1 235 ? -32.427 -16.047 -41.518 1.00 36.93 230 ILE B N 1
ATOM 4344 C CA . ILE B 1 235 ? -31.343 -15.232 -40.978 1.00 33.30 230 ILE B CA 1
ATOM 4345 C C . ILE B 1 235 ? -30.703 -14.561 -42.187 1.00 41.03 230 ILE B C 1
ATOM 4346 O O . ILE B 1 235 ? -29.823 -15.123 -42.842 1.00 42.01 230 ILE B O 1
ATOM 4351 N N . VAL B 1 236 ? -31.162 -13.354 -42.503 1.00 40.34 231 VAL B N 1
ATOM 4352 C CA . VAL B 1 236 ? -30.720 -12.668 -43.712 1.00 37.27 231 VAL B CA 1
ATOM 4353 C C . VAL B 1 236 ? -29.319 -12.131 -43.471 1.00 36.00 231 VAL B C 1
ATOM 4354 O O . VAL B 1 236 ? -29.089 -11.386 -42.515 1.00 39.61 231 VAL B O 1
ATOM 4358 N N . SER B 1 237 ? -28.376 -12.518 -44.322 1.00 35.62 232 SER B N 1
ATOM 4359 C CA . SER B 1 237 ? -26.991 -12.136 -44.088 1.00 38.91 232 SER B CA 1
ATOM 4360 C C . SER B 1 237 ? -26.732 -10.689 -44.489 1.00 44.38 232 SER B C 1
ATOM 4361 O O . SER B 1 237 ? -27.328 -10.158 -45.432 1.00 42.59 232 SER B O 1
ATOM 4364 N N . LYS B 1 238 ? -25.823 -10.055 -43.757 1.00 41.79 233 LYS B N 1
ATOM 4365 C CA . LYS B 1 238 ? -25.271 -8.767 -44.143 1.00 46.19 233 LYS B CA 1
ATOM 4366 C C . LYS B 1 238 ? -23.797 -8.884 -44.500 1.00 47.05 233 LYS B C 1
ATOM 4367 O O . LYS B 1 238 ? -23.106 -7.867 -44.613 1.00 48.44 233 LYS B O 1
ATOM 4373 N N . THR B 1 239 ? -23.301 -10.105 -44.684 1.00 42.84 234 THR B N 1
ATOM 4374 C CA . THR B 1 239 ? -21.896 -10.342 -44.958 1.00 44.84 234 THR B CA 1
ATOM 4375 C C . THR B 1 239 ? -21.770 -11.429 -46.019 1.00 49.40 234 THR B C 1
ATOM 4376 O O . THR B 1 239 ? -22.761 -12.024 -46.454 1.00 48.12 234 THR B O 1
ATOM 4380 N N . TYR B 1 240 ? -20.537 -11.682 -46.447 1.00 49.51 235 TYR B N 1
ATOM 4381 C CA . TYR B 1 240 ? -20.239 -12.769 -47.367 1.00 50.16 235 TYR B CA 1
ATOM 4382 C C . TYR B 1 240 ? -19.710 -13.950 -46.569 1.00 50.79 235 TYR B C 1
ATOM 4383 O O . TYR B 1 240 ? -18.757 -13.800 -45.794 1.00 48.12 235 TYR B O 1
ATOM 4392 N N . ARG B 1 241 ? -20.329 -15.118 -46.754 1.00 45.46 236 ARG B N 1
ATOM 4393 C CA . ARG B 1 241 ? -19.875 -16.339 -46.102 1.00 47.20 236 ARG B CA 1
ATOM 4394 C C . ARG B 1 241 ? -19.917 -17.484 -47.101 1.00 47.16 236 ARG B C 1
ATOM 4395 O O . ARG B 1 241 ? -20.868 -17.609 -47.882 1.00 43.01 236 ARG B O 1
ATOM 4403 N N . GLU B 1 242 ? -18.890 -18.327 -47.054 1.00 41.58 237 GLU B N 1
ATOM 4404 C CA . GLU B 1 242 ? -18.749 -19.405 -48.019 1.00 49.28 237 GLU B CA 1
ATOM 4405 C C . GLU B 1 242 ? -18.087 -20.601 -47.349 1.00 46.61 237 GLU B C 1
ATOM 4406 O O . GLU B 1 242 ? -17.117 -20.445 -46.601 1.00 45.75 237 GLU B O 1
ATOM 4412 N N . THR B 1 243 ? -18.634 -21.781 -47.598 1.00 41.74 238 THR B N 1
ATOM 4413 C CA . THR B 1 243 ? -18.053 -23.058 -47.208 1.00 46.82 238 THR B CA 1
ATOM 4414 C C . THR B 1 243 ? -18.145 -23.983 -48.406 1.00 42.96 238 THR B C 1
ATOM 4415 O O . THR B 1 243 ? -18.839 -23.677 -49.380 1.00 43.13 238 THR B O 1
ATOM 4419 N N . PRO B 1 244 ? -17.462 -25.150 -48.365 1.00 45.90 239 PRO B N 1
ATOM 4420 C CA . PRO B 1 244 ? -17.532 -26.091 -49.496 1.00 39.70 239 PRO B CA 1
ATOM 4421 C C . PRO B 1 244 ? -18.933 -26.433 -49.991 1.00 44.85 239 PRO B C 1
ATOM 4422 O O . PRO B 1 244 ? -19.086 -26.907 -51.121 1.00 46.05 239 PRO B O 1
ATOM 4426 N N . TYR B 1 245 ? -19.966 -26.202 -49.188 1.00 42.06 240 TYR B N 1
ATOM 4427 C CA . TYR B 1 245 ? -21.303 -26.599 -49.593 1.00 41.03 240 TYR B CA 1
ATOM 4428 C C . TYR B 1 245 ? -22.288 -25.447 -49.656 1.00 39.19 240 TYR B C 1
ATOM 4429 O O . TYR B 1 245 ? -23.430 -25.658 -50.084 1.00 39.02 240 TYR B O 1
ATOM 4438 N N . ALA B 1 246 ? -21.887 -24.235 -49.278 1.00 38.99 241 ALA B N 1
ATOM 4439 C CA . ALA B 1 246 ? -22.815 -23.118 -49.326 1.00 46.61 241 ALA B CA 1
ATOM 4440 C C . ALA B 1 246 ? -22.067 -21.816 -49.570 1.00 51.50 241 ALA B C 1
ATOM 4441 O O . ALA B 1 246 ? -20.906 -21.658 -49.172 1.00 47.56 241 ALA B O 1
ATOM 4443 N N . ARG B 1 247 ? -22.766 -20.882 -50.220 1.00 43.40 242 ARG B N 1
ATOM 4444 C CA . ARG B 1 247 ? -22.257 -19.543 -50.498 1.00 49.05 242 ARG B CA 1
ATOM 4445 C C . ARG B 1 247 ? -23.383 -18.551 -50.264 1.00 49.67 242 ARG B C 1
ATOM 4446 O O . ARG B 1 247 ? -24.392 -18.586 -50.976 1.00 46.17 242 ARG B O 1
ATOM 4454 N N . VAL B 1 248 ? -23.228 -17.681 -49.265 1.00 43.59 243 VAL B N 1
ATOM 4455 C CA . VAL B 1 248 ? -24.219 -16.647 -48.981 1.00 52.82 243 VAL B CA 1
ATOM 4456 C C . VAL B 1 248 ? -23.583 -15.280 -49.203 1.00 49.32 243 VAL B C 1
ATOM 4457 O O . VAL B 1 248 ? -22.488 -14.995 -48.693 1.00 42.75 243 VAL B O 1
ATOM 4461 N N . GLU B 1 249 ? -24.258 -14.457 -49.990 1.00 43.97 244 GLU B N 1
ATOM 4462 C CA . GLU B 1 249 ? -23.878 -13.080 -50.219 1.00 52.26 244 GLU B CA 1
ATOM 4463 C C . GLU B 1 249 ? -24.878 -12.162 -49.536 1.00 51.61 244 GLU B C 1
ATOM 4464 O O . GLU B 1 249 ? -26.017 -12.565 -49.270 1.00 44.83 244 GLU B O 1
ATOM 4470 N N . PRO B 1 250 ? -24.473 -10.934 -49.200 1.00 49.68 245 PRO B N 1
ATOM 4471 C CA . PRO B 1 250 ? -25.360 -10.041 -48.446 1.00 44.67 245 PRO B CA 1
ATOM 4472 C C . PRO B 1 250 ? -26.744 -9.955 -49.073 1.00 40.01 245 PRO B C 1
ATOM 4473 O O . PRO B 1 250 ? -26.890 -9.889 -50.293 1.00 43.13 245 PRO B O 1
ATOM 4477 N N . GLY B 1 251 ? -27.769 -10.013 -48.224 1.00 36.28 246 GLY B N 1
ATOM 4478 C CA . GLY B 1 251 ? -29.139 -10.055 -48.675 1.00 32.59 246 GLY B CA 1
ATOM 4479 C C . GLY B 1 251 ? -29.678 -11.443 -48.915 1.00 39.75 246 GLY B C 1
ATOM 4480 O O . GLY B 1 251 ? -30.892 -11.597 -49.103 1.00 42.87 246 GLY B O 1
ATOM 4481 N N . TYR B 1 252 ? -28.820 -12.453 -48.922 1.00 43.41 247 TYR B N 1
ATOM 4482 C CA . TYR B 1 252 ? -29.236 -13.840 -49.037 1.00 44.25 247 TYR B CA 1
ATOM 4483 C C . TYR B 1 252 ? -29.247 -14.493 -47.660 1.00 41.89 247 TYR B C 1
ATOM 4484 O O . TYR B 1 252 ? -28.566 -14.053 -46.730 1.00 40.65 247 TYR B O 1
ATOM 4493 N N . VAL B 1 253 ? -30.028 -15.564 -47.547 1.00 45.21 248 VAL B N 1
ATOM 4494 C CA . VAL B 1 253 ? -30.286 -16.210 -46.265 1.00 36.59 248 VAL B CA 1
ATOM 4495 C C . VAL B 1 253 ? -29.063 -17.011 -45.840 1.00 37.48 248 VAL B C 1
ATOM 4496 O O . VAL B 1 253 ? -28.629 -17.923 -46.549 1.00 39.24 248 VAL B O 1
ATOM 4500 N N . ALA B 1 254 ? -28.523 -16.693 -44.669 1.00 34.68 249 ALA B N 1
ATOM 4501 C CA . ALA B 1 254 ? -27.418 -17.443 -44.090 1.00 38.40 249 ALA B CA 1
ATOM 4502 C C . ALA B 1 254 ? -27.873 -18.648 -43.260 1.00 36.18 249 ALA B C 1
ATOM 4503 O O . ALA B 1 254 ? -27.021 -19.417 -42.798 1.00 34.17 249 ALA B O 1
ATOM 4505 N N . GLY B 1 255 ? -29.173 -18.829 -43.064 1.00 32.29 250 GLY B N 1
ATOM 4506 C CA . GLY B 1 255 ? -29.672 -19.902 -42.232 1.00 36.08 250 GLY B CA 1
ATOM 4507 C C . GLY B 1 255 ? -31.064 -19.591 -41.713 1.00 38.56 250 GLY B C 1
ATOM 4508 O O . GLY B 1 255 ? -31.710 -18.630 -42.128 1.00 39.79 250 GLY B O 1
ATOM 4509 N N . CYS B 1 256 ? -31.505 -20.421 -40.774 1.00 30.20 251 CYS B N 1
ATOM 4510 C CA . CYS B 1 256 ? -32.895 -20.407 -40.330 1.00 37.38 251 CYS B CA 1
ATOM 4511 C C . CYS B 1 256 ? -32.938 -20.216 -38.820 1.00 36.04 251 CYS B C 1
ATOM 4512 O O . CYS B 1 256 ? -32.228 -20.914 -38.086 1.00 33.37 251 CYS B O 1
ATOM 4515 N N . ARG B 1 257 ? -33.755 -19.264 -38.367 1.00 34.57 252 ARG B N 1
ATOM 4516 C CA . ARG B 1 257 ? -33.976 -19.014 -36.943 1.00 38.81 252 ARG B CA 1
ATOM 4517 C C . ARG B 1 257 ? -35.358 -19.544 -36.586 1.00 38.20 252 ARG B C 1
ATOM 4518 O O . ARG B 1 257 ? -36.368 -19.065 -37.110 1.00 41.09 252 ARG B O 1
ATOM 4526 N N . GLN B 1 258 ? -35.398 -20.547 -35.718 1.00 33.54 253 GLN B N 1
ATOM 4527 C CA . GLN B 1 258 ? -36.647 -21.090 -35.210 1.00 34.26 253 GLN B CA 1
ATOM 4528 C C . GLN B 1 258 ? -36.890 -20.491 -33.835 1.00 34.25 253 GLN B C 1
ATOM 4529 O O . GLN B 1 258 ? -35.965 -20.421 -33.021 1.00 35.53 253 GLN B O 1
ATOM 4535 N N . ILE B 1 259 ? -38.118 -20.041 -33.585 1.00 31.47 254 ILE B N 1
ATOM 4536 C CA . ILE B 1 259 ? -38.477 -19.428 -32.311 1.00 33.17 254 ILE B CA 1
ATOM 4537 C C . ILE B 1 259 ? -39.718 -20.107 -31.755 1.00 33.48 254 ILE B C 1
ATOM 4538 O O . ILE B 1 259 ? -40.690 -20.329 -32.485 1.00 34.89 254 ILE B O 1
ATOM 4543 N N . GLY B 1 260 ? -39.702 -20.408 -30.455 1.00 27.94 255 GLY B N 1
ATOM 4544 C CA . GLY B 1 260 ? -40.874 -20.962 -29.800 1.00 30.28 255 GLY B CA 1
ATOM 4545 C C . GLY B 1 260 ? -41.387 -20.109 -28.657 1.00 29.35 255 GLY B C 1
ATOM 4546 O O . GLY B 1 260 ? -40.609 -19.725 -27.785 1.00 31.42 255 GLY B O 1
ATOM 4547 N N . TYR B 1 261 ? -42.684 -19.804 -28.643 1.00 30.97 256 TYR B N 1
ATOM 4548 C CA . TYR B 1 261 ? -43.300 -19.004 -27.586 1.00 33.22 256 TYR B CA 1
ATOM 4549 C C . TYR B 1 261 ? -44.308 -19.851 -26.823 1.00 31.68 256 TYR B C 1
ATOM 4550 O O . TYR B 1 261 ? -45.309 -20.290 -27.398 1.00 39.04 256 TYR B O 1
ATOM 4559 N N . GLY B 1 262 ? -44.061 -20.061 -25.532 1.00 29.73 257 GLY B N 1
ATOM 4560 C CA . GLY B 1 262 ? -45.029 -20.705 -24.658 1.00 28.65 257 GLY B CA 1
ATOM 4561 C C . GLY B 1 262 ? -45.802 -19.646 -23.897 1.00 33.86 257 GLY B C 1
ATOM 4562 O O . GLY B 1 262 ? -45.210 -18.782 -23.247 1.00 35.64 257 GLY B O 1
ATOM 4563 N N . LYS B 1 263 ? -47.127 -19.708 -23.995 1.00 36.71 258 LYS B N 1
ATOM 4564 C CA . LYS B 1 263 ? -47.979 -18.658 -23.450 1.00 35.47 258 LYS B CA 1
ATOM 4565 C C . LYS B 1 263 ? -48.815 -19.182 -22.293 1.00 37.24 258 LYS B C 1
ATOM 4566 O O . LYS B 1 263 ? -49.409 -20.263 -22.378 1.00 38.95 258 LYS B O 1
ATOM 4572 N N . VAL B 1 264 ? -48.829 -18.418 -21.208 1.00 35.37 259 VAL B N 1
ATOM 4573 C CA . VAL B 1 264 ? -49.681 -18.663 -20.056 1.00 35.62 259 VAL B CA 1
ATOM 4574 C C . VAL B 1 264 ? -50.589 -17.454 -19.906 1.00 45.13 259 VAL B C 1
ATOM 4575 O O . VAL B 1 264 ? -50.104 -16.313 -19.885 1.00 42.68 259 VAL B O 1
ATOM 4579 N N . ASP B 1 265 ? -51.903 -17.703 -19.823 1.00 42.59 260 ASP B N 1
ATOM 4580 C CA . ASP B 1 265 ? -52.903 -16.635 -19.830 1.00 37.68 260 ASP B CA 1
ATOM 4581 C C . ASP B 1 265 ? -52.625 -15.640 -20.952 1.00 44.89 260 ASP B C 1
ATOM 4582 O O . ASP B 1 265 ? -52.676 -14.421 -20.766 1.00 43.02 260 ASP B O 1
ATOM 4587 N N . GLY B 1 266 ? -52.293 -16.171 -22.126 1.00 40.01 261 GLY B N 1
ATOM 4588 C CA . GLY B 1 266 ? -52.033 -15.348 -23.284 1.00 41.26 261 GLY B CA 1
ATOM 4589 C C . GLY B 1 266 ? -50.757 -14.540 -23.245 1.00 45.97 261 GLY B C 1
ATOM 4590 O O . GLY B 1 266 ? -50.522 -13.745 -24.164 1.00 45.66 261 GLY B O 1
ATOM 4591 N N . GLU B 1 267 ? -49.922 -14.708 -22.225 1.00 46.88 262 GLU B N 1
ATOM 4592 C CA . GLU B 1 267 ? -48.668 -13.978 -22.131 1.00 42.82 262 GLU B CA 1
ATOM 4593 C C . GLU B 1 267 ? -47.492 -14.939 -22.257 1.00 40.51 262 GLU B C 1
ATOM 4594 O O . GLU B 1 267 ? -47.545 -16.073 -21.769 1.00 44.33 262 GLU B O 1
ATOM 4600 N N . VAL B 1 268 ? -46.433 -14.481 -22.919 1.00 39.54 263 VAL B N 1
ATOM 4601 C CA . VAL B 1 268 ? -45.247 -15.301 -23.154 1.00 41.01 263 VAL B CA 1
ATOM 4602 C C . VAL B 1 268 ? -44.513 -15.501 -21.830 1.00 35.56 263 VAL B C 1
ATOM 4603 O O . VAL B 1 268 ? -43.986 -14.544 -21.259 1.00 38.44 263 VAL B O 1
ATOM 4607 N N . LYS B 1 269 ? -44.478 -16.739 -21.334 1.00 30.11 264 LYS B N 1
ATOM 4608 C CA . LYS B 1 269 ? -43.605 -17.091 -20.219 1.00 32.43 264 LYS B CA 1
ATOM 4609 C C . LYS B 1 269 ? -42.297 -17.724 -20.672 1.00 34.60 264 LYS B C 1
ATOM 4610 O O . LYS B 1 269 ? -41.296 -17.638 -19.948 1.00 32.86 264 LYS B O 1
ATOM 4616 N N . ILE B 1 270 ? -42.288 -18.366 -21.840 1.00 28.93 265 ILE B N 1
ATOM 4617 C CA . ILE B 1 270 ? -41.131 -19.097 -22.338 1.00 30.32 265 ILE B CA 1
ATOM 4618 C C . ILE B 1 270 ? -40.884 -18.688 -23.778 1.00 27.89 265 ILE B C 1
ATOM 4619 O O . ILE B 1 270 ? -41.796 -18.744 -24.610 1.00 29.58 265 ILE B O 1
ATOM 4624 N N . GLU B 1 271 ? -39.654 -18.294 -24.074 1.00 25.34 266 GLU B N 1
ATOM 4625 C CA . GLU B 1 271 ? -39.231 -18.034 -25.440 1.00 26.87 266 GLU B CA 1
ATOM 4626 C C . GLU B 1 271 ? -37.957 -18.818 -25.707 1.00 28.24 266 GLU B C 1
ATOM 4627 O O . GLU B 1 271 ? -36.934 -18.571 -25.060 1.00 31.86 266 GLU B O 1
ATOM 4633 N N . LEU B 1 272 ? -38.020 -19.766 -26.639 1.00 23.67 267 LEU B N 1
ATOM 4634 C CA . LEU B 1 272 ? -36.858 -20.538 -27.054 1.00 23.97 267 LEU B CA 1
ATOM 4635 C C . LEU B 1 272 ? -36.489 -20.166 -28.485 1.00 27.66 267 LEU B C 1
ATOM 4636 O O . LEU B 1 272 ? -37.362 -20.002 -29.341 1.00 31.80 267 LEU B O 1
ATOM 4641 N N . GLU B 1 273 ? -35.193 -20.022 -28.739 1.00 28.46 268 GLU B N 1
ATOM 4642 C CA . GLU B 1 273 ? -34.689 -19.627 -30.046 1.00 29.32 268 GLU B CA 1
ATOM 4643 C C . GLU B 1 273 ? -33.608 -20.604 -30.484 1.00 31.35 268 GLU B C 1
ATOM 4644 O O . GLU B 1 273 ? -32.708 -20.933 -29.703 1.00 30.62 268 GLU B O 1
ATOM 4650 N N . HIS B 1 274 ? -33.693 -21.078 -31.725 1.00 30.65 269 HIS B N 1
ATOM 4651 C CA . HIS B 1 274 ? -32.633 -21.900 -32.305 1.00 32.37 269 HIS B CA 1
ATOM 4652 C C . HIS B 1 274 ? -32.271 -21.357 -33.678 1.00 37.06 269 HIS B C 1
ATOM 4653 O O . HIS B 1 274 ? -32.814 -21.801 -34.703 1.00 33.24 269 HIS B O 1
ATOM 4660 N N . PRO B 1 275 ? -31.354 -20.389 -33.735 1.00 33.33 270 PRO B N 1
ATOM 4661 C CA . PRO B 1 275 ? -30.832 -19.923 -35.025 1.00 32.72 270 PRO B CA 1
ATOM 4662 C C . PRO B 1 275 ? -29.719 -20.840 -35.508 1.00 33.65 270 PRO B C 1
ATOM 4663 O O . PRO B 1 275 ? -28.771 -21.127 -34.772 1.00 33.31 270 PRO B O 1
ATOM 4667 N N . GLN B 1 276 ? -29.830 -21.294 -36.752 1.00 31.47 271 GLN B N 1
ATOM 4668 C CA . GLN B 1 276 ? -28.817 -22.147 -37.360 1.00 32.84 271 GLN B CA 1
ATOM 4669 C C . GLN B 1 276 ? -28.313 -21.498 -38.635 1.00 33.70 271 GLN B C 1
ATOM 4670 O O . GLN B 1 276 ? -29.106 -21.116 -39.502 1.00 36.31 271 GLN B O 1
ATOM 4676 N N . GLN B 1 277 ? -26.999 -21.381 -38.753 1.00 32.57 272 GLN B N 1
ATOM 4677 C CA . GLN B 1 277 ? -26.436 -20.651 -39.873 1.00 32.50 272 GLN B CA 1
ATOM 4678 C C . GLN B 1 277 ? -25.008 -21.111 -40.084 1.00 34.75 272 GLN B C 1
ATOM 4679 O O . GLN B 1 277 ? -24.383 -21.674 -39.182 1.00 39.37 272 GLN B O 1
ATOM 4685 N N . ILE B 1 278 ? -24.497 -20.871 -41.289 1.00 34.33 273 ILE B N 1
ATOM 4686 C CA . ILE B 1 278 ? -23.080 -21.092 -41.539 1.00 36.93 273 ILE B CA 1
ATOM 4687 C C . ILE B 1 278 ? -22.313 -19.886 -41.018 1.00 36.36 273 ILE B C 1
ATOM 4688 O O . ILE B 1 278 ? -22.725 -18.740 -41.222 1.00 36.95 273 ILE B O 1
ATOM 4693 N N . LEU B 1 279 ? -21.228 -20.148 -40.294 1.00 38.11 274 LEU B N 1
ATOM 4694 C CA . LEU B 1 279 ? -20.258 -19.148 -39.859 1.00 41.19 274 LEU B CA 1
ATOM 4695 C C . LEU B 1 279 ? -20.907 -17.945 -39.180 1.00 45.07 274 LEU B C 1
ATOM 4696 O O . LEU B 1 279 ? -20.930 -16.850 -39.757 1.00 44.74 274 LEU B O 1
ATOM 4701 N N . PRO B 1 280 ? -21.449 -18.098 -37.966 1.00 43.64 275 PRO B N 1
ATOM 4702 C CA . PRO B 1 280 ? -21.963 -16.925 -37.244 1.00 42.37 275 PRO B CA 1
ATOM 4703 C C . PRO B 1 280 ? -20.865 -15.997 -36.763 1.00 42.18 275 PRO B C 1
ATOM 4704 O O . PRO B 1 280 ? -21.153 -14.849 -36.401 1.00 42.67 275 PRO B O 1
ATOM 4708 N N . GLN B 1 281 ? -19.615 -16.454 -36.747 1.00 41.82 276 GLN B N 1
ATOM 4709 C CA . GLN B 1 281 ? -18.515 -15.559 -36.421 1.00 40.80 276 GLN B CA 1
ATOM 4710 C C . GLN B 1 281 ? -18.451 -14.392 -37.402 1.00 46.78 276 GLN B C 1
ATOM 4711 O O . GLN B 1 281 ? -18.042 -13.290 -37.023 1.00 44.17 276 GLN B O 1
ATOM 4717 N N . LYS B 1 282 ? -18.882 -14.613 -38.653 1.00 46.10 277 LYS B N 1
ATOM 4718 C CA . LYS B 1 282 ? -18.823 -13.579 -39.680 1.00 44.42 277 LYS B CA 1
ATOM 4719 C C . LYS B 1 282 ? -19.502 -12.284 -39.244 1.00 44.59 277 LYS B C 1
ATOM 4720 O O . LYS B 1 282 ? -19.077 -11.196 -39.651 1.00 45.48 277 LYS B O 1
ATOM 4726 N N . GLU B 1 283 ? -20.554 -12.371 -38.426 1.00 37.53 278 GLU B N 1
ATOM 4727 C CA . GLU B 1 283 ? -21.233 -11.184 -37.914 1.00 37.71 278 GLU B CA 1
ATOM 4728 C C . GLU B 1 283 ? -21.191 -11.138 -36.390 1.00 37.48 278 GLU B C 1
ATOM 4729 O O . GLU B 1 283 ? -22.096 -10.595 -35.752 1.00 39.83 278 GLU B O 1
ATOM 4735 N N . GLY B 1 284 ? -20.138 -11.701 -35.796 1.00 33.16 279 GLY B N 1
ATOM 4736 C CA . GLY B 1 284 ? -19.931 -11.598 -34.365 1.00 32.92 279 GLY B CA 1
ATOM 4737 C C . GLY B 1 284 ? -20.847 -12.430 -33.493 1.00 39.20 279 GLY B C 1
ATOM 4738 O O . GLY B 1 284 ? -20.812 -12.281 -32.269 1.00 38.26 279 GLY B O 1
ATOM 4739 N N . VAL B 1 285 ? -21.664 -13.305 -34.073 1.00 41.00 280 VAL B N 1
ATOM 4740 C CA . VAL B 1 285 ? -22.556 -14.155 -33.290 1.00 35.96 280 VAL B CA 1
ATOM 4741 C C . VAL B 1 285 ? -21.768 -15.355 -32.777 1.00 36.56 280 VAL B C 1
ATOM 4742 O O . VAL B 1 285 ? -21.277 -16.168 -33.566 1.00 37.67 280 VAL B O 1
ATOM 4746 N N . GLU B 1 286 ? -21.642 -15.461 -31.454 1.00 39.76 281 GLU B N 1
ATOM 4747 C CA . GLU B 1 286 ? -20.909 -16.559 -30.832 1.00 43.11 281 GLU B CA 1
ATOM 4748 C C . GLU B 1 286 ? -21.798 -17.787 -30.656 1.00 38.15 281 GLU B C 1
ATOM 4749 O O . GLU B 1 286 ? -22.975 -17.673 -30.309 1.00 40.44 281 GLU B O 1
ATOM 4755 N N . THR B 1 287 ? -21.234 -18.967 -30.893 1.00 36.41 282 THR B N 1
ATOM 4756 C CA . THR B 1 287 ? -22.007 -20.175 -30.660 1.00 31.30 282 THR B CA 1
ATOM 4757 C C . THR B 1 287 ? -22.180 -20.390 -29.161 1.00 34.14 282 THR B C 1
ATOM 4758 O O . THR B 1 287 ? -21.441 -19.838 -28.343 1.00 34.10 282 THR B O 1
ATOM 4762 N N . GLY B 1 288 ? -23.169 -21.188 -28.800 1.00 34.13 283 GLY B N 1
ATOM 4763 C CA . GLY B 1 288 ? -23.346 -21.524 -27.399 1.00 30.63 283 GLY B CA 1
ATOM 4764 C C . GLY B 1 288 ? -24.796 -21.785 -27.053 1.00 27.00 283 GLY B C 1
ATOM 4765 O O . GLY B 1 288 ? -25.712 -21.541 -27.838 1.00 25.84 283 GLY B O 1
ATOM 4766 N N . ASP B 1 289 ? -24.986 -22.303 -25.840 1.00 28.00 284 ASP B N 1
ATOM 4767 C CA . ASP B 1 289 ? -26.302 -22.459 -25.226 1.00 27.72 284 ASP B CA 1
ATOM 4768 C C . ASP B 1 289 ? -26.465 -21.380 -24.162 1.00 26.37 284 ASP B C 1
ATOM 4769 O O . ASP B 1 289 ? -25.636 -21.277 -23.252 1.00 25.11 284 ASP B O 1
ATOM 4774 N N . TYR B 1 290 ? -27.527 -20.582 -24.278 1.00 26.39 285 TYR B N 1
ATOM 4775 C CA . TYR B 1 290 ? -27.744 -19.417 -23.426 1.00 25.74 285 TYR B CA 1
ATOM 4776 C C . TYR B 1 290 ? -29.089 -19.550 -22.734 1.00 26.08 285 TYR B C 1
ATOM 4777 O O . TYR B 1 290 ? -30.127 -19.613 -23.400 1.00 30.54 285 TYR B O 1
ATOM 4786 N N . ILE B 1 291 ? -29.077 -19.588 -21.406 1.00 29.20 286 ILE B N 1
ATOM 4787 C CA . ILE B 1 291 ? -30.296 -19.699 -20.614 1.00 26.26 286 ILE B CA 1
ATOM 4788 C C . ILE B 1 291 ? -30.381 -18.499 -19.686 1.00 27.06 286 ILE B C 1
ATOM 4789 O O . ILE B 1 291 ? -29.411 -18.174 -18.989 1.00 27.10 286 ILE B O 1
ATOM 4794 N N . GLU B 1 292 ? -31.540 -17.853 -19.662 1.00 26.15 287 GLU B N 1
ATOM 4795 C CA . GLU B 1 292 ? -31.796 -16.783 -18.712 1.00 29.26 287 GLU B CA 1
ATOM 4796 C C . GLU B 1 292 ? -33.132 -17.029 -18.027 1.00 30.71 287 GLU B C 1
ATOM 4797 O O . GLU B 1 292 ? -34.167 -17.193 -18.688 1.00 30.45 287 GLU B O 1
ATOM 4803 N N . ILE B 1 293 ? -33.107 -17.061 -16.705 1.00 26.71 288 ILE B N 1
ATOM 4804 C CA . ILE B 1 293 ? -34.308 -17.222 -15.902 1.00 27.07 288 ILE B CA 1
ATOM 4805 C C . ILE B 1 293 ? -34.558 -15.893 -15.215 1.00 31.02 288 ILE B C 1
ATOM 4806 O O . ILE B 1 293 ? -33.690 -15.390 -14.490 1.00 31.11 288 ILE B O 1
ATOM 4811 N N . LYS B 1 294 ? -35.713 -15.296 -15.481 1.00 29.29 289 LYS B N 1
ATOM 4812 C CA . LYS B 1 294 ? -36.116 -14.067 -14.811 1.00 32.68 289 LYS B CA 1
ATOM 4813 C C . LYS B 1 294 ? -37.054 -14.437 -13.669 1.00 32.83 289 LYS B C 1
ATOM 4814 O O . LYS B 1 294 ? -38.076 -15.097 -13.884 1.00 37.14 289 LYS B O 1
ATOM 4820 N N . GLY B 1 295 ? -36.690 -14.037 -12.460 1.00 27.79 290 GLY B N 1
ATOM 4821 C CA . GLY B 1 295 ? -37.493 -14.337 -11.299 1.00 27.09 290 GLY B CA 1
ATOM 4822 C C . GLY B 1 295 ? -36.754 -14.003 -10.026 1.00 27.56 290 GLY B C 1
ATOM 4823 O O . GLY B 1 295 ? -36.022 -13.016 -9.971 1.00 31.27 290 GLY B O 1
ATOM 4824 N N . THR B 1 296 ? -36.939 -14.819 -8.996 1.00 26.74 291 THR B N 1
ATOM 4825 C CA . THR B 1 296 ? -36.281 -14.626 -7.705 1.00 26.68 291 THR B CA 1
ATOM 4826 C C . THR B 1 296 ? -35.546 -15.903 -7.342 1.00 29.88 291 THR B C 1
ATOM 4827 O O . THR B 1 296 ? -36.171 -16.860 -6.847 1.00 32.23 291 THR B O 1
ATOM 4831 N N . PRO B 1 297 ? -34.229 -15.986 -7.588 1.00 28.35 292 PRO B N 1
ATOM 4832 C CA . PRO B 1 297 ? -33.440 -14.921 -8.217 1.00 27.06 292 PRO B CA 1
ATOM 4833 C C . PRO B 1 297 ? -33.438 -14.998 -9.739 1.00 28.38 292 PRO B C 1
ATOM 4834 O O . PRO B 1 297 ? -34.023 -15.924 -10.304 1.00 29.59 292 PRO B O 1
ATOM 4838 N N . ASN B 1 298 ? -32.789 -14.035 -10.386 1.00 29.13 293 ASN B N 1
ATOM 4839 C CA . ASN B 1 298 ? -32.443 -14.169 -11.792 1.00 26.53 293 ASN B CA 1
ATOM 4840 C C . ASN B 1 298 ? -31.223 -15.076 -11.936 1.00 31.37 293 ASN B C 1
ATOM 4841 O O . ASN B 1 298 ? -30.345 -15.114 -11.069 1.00 35.42 293 ASN B O 1
ATOM 4846 N N . ILE B 1 299 ? -31.182 -15.823 -13.036 1.00 26.47 294 ILE B N 1
ATOM 4847 C CA . ILE B 1 299 ? -30.089 -16.747 -13.317 1.00 26.86 294 ILE B CA 1
ATOM 4848 C C . ILE B 1 299 ? -29.705 -16.601 -14.778 1.00 33.73 294 ILE B C 1
ATOM 4849 O O . ILE B 1 299 ? -30.570 -16.645 -15.658 1.00 35.79 294 ILE B O 1
ATOM 4854 N N . LYS B 1 300 ? -28.410 -16.439 -15.038 1.00 32.19 295 LYS B N 1
ATOM 4855 C CA . LYS B 1 300 ? -27.886 -16.301 -16.393 1.00 31.64 295 LYS B CA 1
ATOM 4856 C C . LYS B 1 300 ? -26.776 -17.333 -16.561 1.00 34.24 295 LYS B C 1
ATOM 4857 O O . LYS B 1 300 ? -25.680 -17.174 -16.013 1.00 38.45 295 LYS B O 1
ATOM 4863 N N . LEU B 1 301 ? -27.074 -18.397 -17.300 1.00 30.65 296 LEU B N 1
ATOM 4864 C CA . LEU B 1 301 ? -26.145 -19.484 -17.565 1.00 26.29 296 LEU B CA 1
ATOM 4865 C C . LEU B 1 301 ? -25.771 -19.470 -19.041 1.00 28.01 296 LEU B C 1
ATOM 4866 O O . LEU B 1 301 ? -26.612 -19.182 -19.901 1.00 29.12 296 LEU B O 1
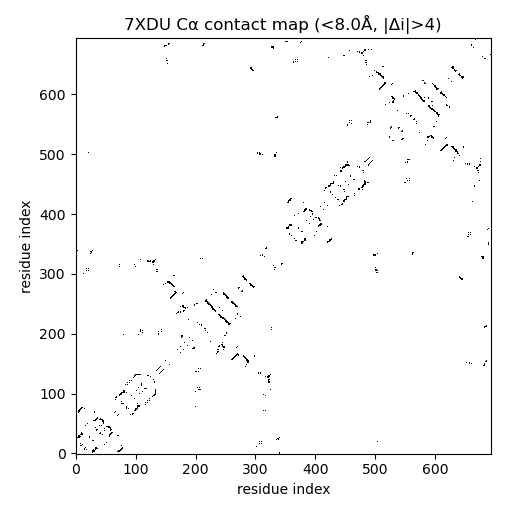ATOM 4871 N N . SER B 1 302 ? -24.522 -19.812 -19.342 1.00 27.36 297 SER B N 1
ATOM 4872 C CA . SER B 1 302 ? -24.138 -20.031 -20.729 1.00 29.45 297 SER B CA 1
ATOM 4873 C C . SER B 1 302 ? -23.116 -21.157 -20.816 1.00 28.80 297 SER B C 1
ATOM 4874 O O . SER B 1 302 ? -22.330 -21.384 -19.892 1.00 30.89 297 SER B O 1
ATOM 4877 N N . ILE B 1 303 ? -23.170 -21.879 -21.930 1.00 28.28 298 ILE B N 1
ATOM 4878 C CA . ILE B 1 303 ? -22.185 -22.885 -22.309 1.00 27.66 298 ILE B CA 1
ATOM 4879 C C . ILE B 1 303 ? -21.631 -22.452 -23.656 1.00 31.34 298 ILE B C 1
ATOM 4880 O O . ILE B 1 303 ? -22.377 -22.401 -24.640 1.00 34.21 298 ILE B O 1
ATOM 4885 N N . LYS B 1 304 ? -20.345 -22.116 -23.707 1.00 32.24 299 LYS B N 1
ATOM 4886 C CA . LYS B 1 304 ? -19.726 -21.657 -24.950 1.00 30.26 299 LYS B CA 1
ATOM 4887 C C . LYS B 1 304 ? -18.500 -22.515 -25.226 1.00 32.71 299 LYS B C 1
ATOM 4888 O O . LYS B 1 304 ? -17.625 -22.638 -24.346 1.00 38.49 299 LYS B O 1
ATOM 4894 N N . PRO B 1 305 ? -18.394 -23.150 -26.406 1.00 33.68 300 PRO B N 1
ATOM 4895 C CA . PRO B 1 305 ? -19.430 -23.185 -27.446 1.00 35.16 300 PRO B CA 1
ATOM 4896 C C . PRO B 1 305 ? -20.582 -24.071 -27.013 1.00 31.35 300 PRO B C 1
ATOM 4897 O O . PRO B 1 305 ? -20.486 -24.665 -25.942 1.00 30.63 300 PRO B O 1
ATOM 4901 N N . GLU B 1 306 ? -21.636 -24.162 -27.823 1.00 31.74 301 GLU B N 1
ATOM 4902 C CA . GLU B 1 306 ? -22.789 -24.970 -27.451 1.00 30.09 301 GLU B CA 1
ATOM 4903 C C . GLU B 1 306 ? -22.387 -26.431 -27.280 1.00 31.89 301 GLU B C 1
ATOM 4904 O O . GLU B 1 306 ? -21.401 -26.902 -27.856 1.00 33.23 301 GLU B O 1
ATOM 4910 N N . ILE B 1 307 ? -23.147 -27.138 -26.449 1.00 29.72 302 ILE B N 1
ATOM 4911 C CA . ILE B 1 307 ? -22.969 -28.586 -26.330 1.00 29.54 302 ILE B CA 1
ATOM 4912 C C . ILE B 1 307 ? -23.140 -29.218 -27.708 1.00 35.05 302 ILE B C 1
ATOM 4913 O O . ILE B 1 307 ? -24.154 -28.954 -28.387 1.00 30.90 302 ILE B O 1
ATOM 4918 N N . PRO B 1 308 ? -22.183 -30.020 -28.179 1.00 31.01 303 PRO B N 1
ATOM 4919 C CA . PRO B 1 308 ? -22.255 -30.561 -29.549 1.00 30.49 303 PRO B CA 1
ATOM 4920 C C . PRO B 1 308 ? -23.528 -31.357 -29.764 1.00 33.67 303 PRO B C 1
ATOM 4921 O O . PRO B 1 308 ? -23.777 -32.349 -29.077 1.00 38.59 303 PRO B O 1
ATOM 4925 N N . GLY B 1 309 ? -24.333 -30.913 -30.732 1.00 33.83 304 GLY B N 1
ATOM 4926 C CA . GLY B 1 309 ? -25.613 -31.560 -30.981 1.00 33.96 304 GLY B CA 1
ATOM 4927 C C . GLY B 1 309 ? -25.499 -33.059 -31.187 1.00 36.52 304 GLY B C 1
ATOM 4928 O O . GLY B 1 309 ? -26.179 -33.843 -30.521 1.00 29.82 304 GLY B O 1
ATOM 4929 N N . GLY B 1 310 ? -24.620 -33.480 -32.099 1.00 35.79 305 GLY B N 1
ATOM 4930 C CA . GLY B 1 310 ? -24.501 -34.883 -32.451 1.00 28.27 305 GLY B CA 1
ATOM 4931 C C . GLY B 1 310 ? -23.793 -35.743 -31.424 1.00 33.98 305 GLY B C 1
ATOM 4932 O O . GLY B 1 310 ? -24.309 -36.791 -31.016 1.00 32.18 305 GLY B O 1
ATOM 4933 N N . LEU B 1 311 ? -22.596 -35.317 -31.015 1.00 29.31 306 LEU B N 1
ATOM 4934 C CA . LEU B 1 311 ? -21.854 -36.041 -29.990 1.00 29.30 306 LEU B CA 1
ATOM 4935 C C . LEU B 1 311 ? -22.649 -36.136 -28.696 1.00 34.66 306 LEU B C 1
ATOM 4936 O O . LEU B 1 311 ? -22.659 -37.181 -28.035 1.00 34.27 306 LEU B O 1
ATOM 4941 N N . GLY B 1 312 ? -23.305 -35.043 -28.308 1.00 31.78 307 GLY B N 1
ATOM 4942 C CA . GLY B 1 312 ? -24.043 -35.041 -27.059 1.00 34.67 307 GLY B CA 1
ATOM 4943 C C . GLY B 1 312 ? -25.255 -35.952 -27.092 1.00 32.02 307 GLY B C 1
ATOM 4944 O O . GLY B 1 312 ? -25.563 -36.618 -26.101 1.00 30.32 307 GLY B O 1
ATOM 4945 N N . THR B 1 313 ? -25.958 -35.996 -28.227 1.00 25.87 308 THR B N 1
ATOM 4946 C CA . THR B 1 313 ? -27.105 -36.887 -28.331 1.00 26.10 308 THR B CA 1
ATOM 4947 C C . THR B 1 313 ? -26.671 -38.349 -28.286 1.00 34.14 308 THR B C 1
ATOM 4948 O O . THR B 1 313 ? -27.327 -39.178 -27.642 1.00 34.98 308 THR B O 1
ATOM 4952 N N . ILE B 1 314 ? -25.563 -38.683 -28.950 1.00 31.88 309 ILE B N 1
ATOM 4953 C CA . ILE B 1 314 ? -25.031 -40.041 -28.854 1.00 35.54 309 ILE B CA 1
ATOM 4954 C C . ILE B 1 314 ? -24.702 -40.372 -27.402 1.00 30.28 309 ILE B C 1
ATOM 4955 O O . ILE B 1 314 ? -25.138 -41.394 -26.861 1.00 33.43 309 ILE B O 1
ATOM 4960 N N . ALA B 1 315 ? -23.956 -39.491 -26.739 1.00 29.27 310 ALA B N 1
ATOM 4961 C CA . ALA B 1 315 ? -23.577 -39.747 -25.355 1.00 31.10 310 ALA B CA 1
ATOM 4962 C C . ALA B 1 315 ? -24.795 -39.815 -24.441 1.00 35.21 310 ALA B C 1
ATOM 4963 O O . ALA B 1 315 ? -24.891 -40.707 -23.590 1.00 34.67 310 ALA B O 1
ATOM 4965 N N . LEU B 1 316 ? -25.737 -38.883 -24.591 1.00 34.17 311 LEU B N 1
ATOM 4966 C CA . LEU B 1 316 ? -26.873 -38.877 -23.679 1.00 32.62 311 LEU B CA 1
ATOM 4967 C C . LEU B 1 316 ? -27.722 -40.124 -23.871 1.00 35.04 311 LEU B C 1
ATOM 4968 O O . LEU B 1 316 ? -28.186 -40.722 -22.891 1.00 33.76 311 LEU B O 1
ATOM 4973 N N . CYS B 1 317 ? -27.910 -40.541 -25.126 1.00 30.45 312 CYS B N 1
ATOM 4974 C CA . CYS B 1 317 ? -28.702 -41.733 -25.407 1.00 32.92 312 CYS B CA 1
ATOM 4975 C C . CYS B 1 317 ? -28.116 -42.955 -24.719 1.00 37.30 312 CYS B C 1
ATOM 4976 O O . CYS B 1 317 ? -28.835 -43.717 -24.060 1.00 36.10 312 CYS B O 1
ATOM 4979 N N . VAL B 1 318 ? -26.808 -43.163 -24.871 1.00 28.39 313 VAL B N 1
ATOM 4980 C CA . VAL B 1 318 ? -26.186 -44.311 -24.233 1.00 34.47 313 VAL B CA 1
ATOM 4981 C C . VAL B 1 318 ? -26.233 -44.175 -22.711 1.00 33.65 313 VAL B C 1
ATOM 4982 O O . VAL B 1 318 ? -26.579 -45.123 -21.997 1.00 37.00 313 VAL B O 1
ATOM 4986 N N . ASN B 1 319 ? -25.905 -42.993 -22.194 1.00 31.60 314 ASN B N 1
ATOM 4987 C CA . ASN B 1 319 ? -25.817 -42.804 -20.749 1.00 31.32 314 ASN B CA 1
ATOM 4988 C C . ASN B 1 319 ? -27.165 -42.981 -20.056 1.00 30.54 314 ASN B C 1
ATOM 4989 O O . ASN B 1 319 ? -27.207 -43.323 -18.871 1.00 29.78 314 ASN B O 1
ATOM 4994 N N . MET B 1 320 ? -28.273 -42.757 -20.762 1.00 29.22 315 MET B N 1
ATOM 4995 C CA . MET B 1 320 ? -29.584 -42.936 -20.145 1.00 32.91 315 MET B CA 1
ATOM 4996 C C . MET B 1 320 ? -30.082 -44.380 -20.179 1.00 36.03 315 MET B C 1
ATOM 4997 O O . MET B 1 320 ? -31.169 -44.644 -19.645 1.00 32.73 315 MET B O 1
ATOM 5002 N N . ILE B 1 321 ? -29.330 -45.316 -20.778 1.00 31.17 316 ILE B N 1
ATOM 5003 C CA . ILE B 1 321 ? -29.792 -46.706 -20.852 1.00 33.14 316 ILE B CA 1
ATOM 5004 C C . ILE B 1 321 ? -30.027 -47.323 -19.471 1.00 32.82 316 ILE B C 1
ATOM 5005 O O . ILE B 1 321 ? -31.117 -47.870 -19.243 1.00 33.44 316 ILE B O 1
ATOM 5010 N N . PRO B 1 322 ? -29.082 -47.270 -18.520 1.00 27.49 317 PRO B N 1
ATOM 5011 C CA . PRO B 1 322 ? -29.393 -47.805 -17.182 1.00 31.98 317 PRO B CA 1
ATOM 5012 C C . PRO B 1 322 ? -30.656 -47.211 -16.578 1.00 37.54 317 PRO B C 1
ATOM 5013 O O . PRO B 1 322 ? -31.440 -47.931 -15.944 1.00 38.19 317 PRO B O 1
ATOM 5017 N N . HIS B 1 323 ? -30.883 -45.912 -16.780 1.00 32.98 318 HIS B N 1
ATOM 5018 C CA . HIS B 1 323 ? -32.001 -45.254 -16.122 1.00 34.44 318 HIS B CA 1
ATOM 5019 C C . HIS B 1 323 ? -33.326 -45.725 -16.691 1.00 37.07 318 HIS B C 1
ATOM 5020 O O . HIS B 1 323 ? -34.311 -45.860 -15.952 1.00 35.15 318 HIS B O 1
ATOM 5027 N N . VAL B 1 324 ? -33.375 -45.976 -18.000 1.00 33.88 319 VAL B N 1
ATOM 5028 C CA . VAL B 1 324 ? -34.626 -46.427 -18.598 1.00 38.77 319 VAL B CA 1
ATOM 5029 C C . VAL B 1 324 ? -34.905 -47.869 -18.206 1.00 35.52 319 VAL B C 1
ATOM 5030 O O . VAL B 1 324 ? -36.059 -48.256 -17.975 1.00 35.40 319 VAL B O 1
ATOM 5034 N N . ILE B 1 325 ? -33.854 -48.679 -18.095 1.00 33.02 320 ILE B N 1
ATOM 5035 C CA . ILE B 1 325 ? -34.026 -50.047 -17.622 1.00 39.26 320 ILE B CA 1
ATOM 5036 C C . ILE B 1 325 ? -34.509 -50.046 -16.177 1.00 37.12 320 ILE B C 1
ATOM 5037 O O . ILE B 1 325 ? -35.467 -50.743 -15.825 1.00 34.61 320 ILE B O 1
ATOM 5042 N N . ASN B 1 326 ? -33.874 -49.228 -15.331 1.00 35.74 321 ASN B N 1
ATOM 5043 C CA . ASN B 1 326 ? -34.227 -49.170 -13.915 1.00 31.54 321 ASN B CA 1
ATOM 5044 C C . ASN B 1 326 ? -35.570 -48.499 -13.670 1.00 31.12 321 ASN B C 1
ATOM 5045 O O . ASN B 1 326 ? -36.229 -48.799 -12.675 1.00 35.29 321 ASN B O 1
ATOM 5050 N N . ALA B 1 327 ? -35.983 -47.584 -14.541 1.00 36.48 322 ALA B N 1
ATOM 5051 C CA . ALA B 1 327 ? -37.220 -46.850 -14.316 1.00 37.23 322 ALA B CA 1
ATOM 5052 C C . ALA B 1 327 ? -38.408 -47.800 -14.216 1.00 40.05 322 ALA B C 1
ATOM 5053 O O . ALA B 1 327 ? -38.416 -48.884 -14.802 1.00 39.21 322 ALA B O 1
ATOM 5055 N N . GLU B 1 328 ? -39.421 -47.379 -13.460 1.00 41.60 323 GLU B N 1
ATOM 5056 C CA . GLU B 1 328 ? -40.660 -48.133 -13.398 1.00 41.72 323 GLU B CA 1
ATOM 5057 C C . GLU B 1 328 ? -41.291 -48.193 -14.789 1.00 37.92 323 GLU B C 1
ATOM 5058 O O . GLU B 1 328 ? -41.082 -47.301 -15.611 1.00 41.57 323 GLU B O 1
ATOM 5064 N N . PRO B 1 329 ? -42.045 -49.245 -15.088 1.00 42.09 324 PRO B N 1
ATOM 5065 C CA . PRO B 1 329 ? -42.646 -49.360 -16.422 1.00 41.30 324 PRO B CA 1
ATOM 5066 C C . PRO B 1 329 ? -43.537 -48.173 -16.755 1.00 39.82 324 PRO B C 1
ATOM 5067 O O . PRO B 1 329 ? -44.132 -47.543 -15.876 1.00 42.57 324 PRO B O 1
ATOM 5071 N N . GLY B 1 330 ? -43.627 -47.877 -18.045 1.00 36.77 325 GLY B N 1
ATOM 5072 C CA . GLY B 1 330 ? -44.415 -46.766 -18.541 1.00 39.17 325 GLY B CA 1
ATOM 5073 C C . GLY B 1 330 ? -43.591 -45.835 -19.410 1.00 37.03 325 GLY B C 1
ATOM 5074 O O . GLY B 1 330 ? -42.373 -45.956 -19.533 1.00 35.12 325 GLY B O 1
ATOM 5075 N N . LEU B 1 331 ? -44.301 -44.901 -20.038 1.00 34.08 326 LEU B N 1
ATOM 5076 C CA . LEU B 1 331 ? -43.642 -43.841 -20.788 1.00 34.83 326 LEU B CA 1
ATOM 5077 C C . LEU B 1 331 ? -43.076 -42.820 -19.810 1.00 32.45 326 LEU B C 1
ATOM 5078 O O . LEU B 1 331 ? -43.794 -42.311 -18.945 1.00 35.56 326 LEU B O 1
ATOM 5083 N N . VAL B 1 332 ? -41.791 -42.535 -19.933 1.00 30.04 327 VAL B N 1
ATOM 5084 C CA . VAL B 1 332 ? -41.128 -41.585 -19.055 1.00 34.81 327 VAL B CA 1
ATOM 5085 C C . VAL B 1 332 ? -40.540 -40.467 -19.903 1.00 31.30 327 VAL B C 1
ATOM 5086 O O . VAL B 1 332 ? -40.263 -40.644 -21.094 1.00 32.15 327 VAL B O 1
ATOM 5090 N N . THR B 1 333 ? -40.383 -39.300 -19.291 1.00 25.68 328 THR B N 1
ATOM 5091 C CA . THR B 1 333 ? -39.694 -38.158 -19.882 1.00 24.05 328 THR B CA 1
ATOM 5092 C C . THR B 1 333 ? -38.496 -37.799 -19.009 1.00 26.65 328 THR B C 1
ATOM 5093 O O . THR B 1 333 ? -38.291 -38.366 -17.933 1.00 27.32 328 THR B O 1
ATOM 5097 N N . MET B 1 334 ? -37.718 -36.814 -19.455 1.00 27.84 329 MET B N 1
ATOM 5098 C CA . MET B 1 334 ? -36.595 -36.369 -18.640 1.00 27.91 329 MET B CA 1
ATOM 5099 C C . MET B 1 334 ? -37.035 -35.809 -17.287 1.00 32.15 329 MET B C 1
ATOM 5100 O O . MET B 1 334 ? -36.179 -35.586 -16.423 1.00 35.12 329 MET B O 1
ATOM 5105 N N . LEU B 1 335 ? -38.338 -35.608 -17.065 1.00 30.30 330 LEU B N 1
ATOM 5106 C CA . LEU B 1 335 ? -38.834 -35.147 -15.772 1.00 33.09 330 LEU B CA 1
ATOM 5107 C C . LEU B 1 335 ? -38.959 -36.253 -14.734 1.00 34.74 330 LEU B C 1
ATOM 5108 O O . LEU B 1 335 ? -39.237 -35.948 -13.567 1.00 32.01 330 LEU B O 1
ATOM 5113 N N . ASP B 1 336 ? -38.788 -37.520 -15.117 1.00 30.87 331 ASP B N 1
ATOM 5114 C CA . ASP B 1 336 ? -39.067 -38.624 -14.208 1.00 29.24 331 ASP B CA 1
ATOM 5115 C C . ASP B 1 336 ? -37.838 -39.419 -13.792 1.00 31.16 331 ASP B C 1
ATOM 5116 O O . ASP B 1 336 ? -37.939 -40.235 -12.875 1.00 31.43 331 ASP B O 1
ATOM 5121 N N . LEU B 1 337 ? -36.692 -39.205 -14.414 1.00 35.71 332 LEU B N 1
ATOM 5122 C CA . LEU B 1 337 ? -35.550 -40.083 -14.209 1.00 30.58 332 LEU B CA 1
ATOM 5123 C C . LEU B 1 337 ? -34.514 -39.420 -13.321 1.00 31.77 332 LEU B C 1
ATOM 5124 O O . LEU B 1 337 ? -34.525 -38.196 -13.142 1.00 29.27 332 LEU B O 1
ATOM 5129 N N . PRO B 1 338 ? -33.603 -40.209 -12.714 1.00 34.52 333 PRO B N 1
ATOM 5130 C CA . PRO B 1 338 ? -32.505 -39.600 -11.951 1.00 26.97 333 PRO B CA 1
ATOM 5131 C C . PRO B 1 338 ? -31.578 -38.819 -12.868 1.00 27.18 333 PRO B C 1
ATOM 5132 O O . PRO B 1 338 ? -31.758 -38.841 -14.087 1.00 31.80 333 PRO B O 1
ATOM 5136 N N . VAL B 1 339 ? -30.585 -38.147 -12.304 1.00 24.55 334 VAL B N 1
ATOM 5137 C CA . VAL B 1 339 ? -29.803 -37.171 -13.073 1.00 27.21 334 VAL B CA 1
ATOM 5138 C C . VAL B 1 339 ? -28.964 -37.901 -14.117 1.00 33.08 334 VAL B C 1
ATOM 5139 O O . VAL B 1 339 ? -28.474 -39.013 -13.844 1.00 31.15 334 VAL B O 1
ATOM 5143 N N . PRO B 1 340 ? -28.809 -37.356 -15.328 1.00 31.31 335 PRO B N 1
ATOM 5144 C CA . PRO B 1 340 ? -27.893 -37.970 -16.298 1.00 29.70 335 PRO B CA 1
ATOM 5145 C C . PRO B 1 340 ? -26.459 -37.928 -15.793 1.00 29.45 335 PRO B C 1
ATOM 5146 O O . PRO B 1 340 ? -26.080 -37.056 -15.007 1.00 29.34 335 PRO B O 1
ATOM 5150 N N . ARG B 1 341 ? -25.661 -38.891 -16.249 1.00 31.33 336 ARG B N 1
ATOM 5151 C CA . ARG B 1 341 ? -24.287 -39.023 -15.778 1.00 34.62 336 ARG B CA 1
ATOM 5152 C C . ARG B 1 341 ? -23.492 -39.897 -16.740 1.00 37.24 336 ARG B C 1
ATOM 5153 O O . ARG B 1 341 ? -24.029 -40.854 -17.312 1.00 36.17 336 ARG B O 1
ATOM 5161 N N . ALA B 1 342 ? -22.212 -39.565 -16.903 1.00 34.20 337 ALA B N 1
ATOM 5162 C CA . ALA B 1 342 ? -21.324 -40.399 -17.704 1.00 36.87 337 ALA B CA 1
ATOM 5163 C C . ALA B 1 342 ? -21.181 -41.782 -17.073 1.00 40.34 337 ALA B C 1
ATOM 5164 O O . ALA B 1 342 ? -21.357 -41.957 -15.861 1.00 39.81 337 ALA B O 1
ATOM 5166 N N . ILE B 1 343 ? -20.868 -42.773 -17.908 1.00 39.65 338 ILE B N 1
ATOM 5167 C CA . ILE B 1 343 ? -20.638 -44.147 -17.453 1.00 37.26 338 ILE B CA 1
ATOM 5168 C C . ILE B 1 343 ? -19.134 -44.390 -17.550 1.00 35.66 338 ILE B C 1
ATOM 5169 O O . ILE B 1 343 ? -18.621 -44.869 -18.563 1.00 38.40 338 ILE B O 1
ATOM 5174 N N . MET B 1 344 ? -18.414 -44.033 -16.495 1.00 34.36 339 MET B N 1
ATOM 5175 C CA . MET B 1 344 ? -16.971 -44.232 -16.451 1.00 37.42 339 MET B CA 1
ATOM 5176 C C . MET B 1 344 ? -16.580 -45.527 -15.752 1.00 41.61 339 MET B C 1
ATOM 5177 O O . MET B 1 344 ? -15.389 -45.780 -15.546 1.00 41.20 339 MET B O 1
ATOM 5182 N N . GLY B 1 345 ? -17.556 -46.350 -15.385 1.00 39.15 340 GLY B N 1
ATOM 5183 C CA . GLY B 1 345 ? -17.324 -47.631 -14.761 1.00 38.69 340 GLY B CA 1
ATOM 5184 C C . GLY B 1 345 ? -17.989 -48.736 -15.555 1.00 38.40 340 GLY B C 1
ATOM 5185 O O . GLY B 1 345 ? -18.184 -48.627 -16.764 1.00 50.11 340 GLY B O 1
ATOM 5186 N N . ASP B 1 346 ? -18.342 -49.805 -14.862 1.00 38.80 341 ASP B N 1
ATOM 5187 C CA . ASP B 1 346 ? -18.985 -50.944 -15.495 1.00 47.32 341 ASP B CA 1
ATOM 5188 C C . ASP B 1 346 ? -20.490 -50.736 -15.458 1.00 49.18 341 ASP B C 1
ATOM 5189 O O . ASP B 1 346 ? -21.093 -50.706 -14.380 1.00 52.76 341 ASP B O 1
ATOM 5194 N N . ALA B 1 347 ? -21.087 -50.600 -16.639 1.00 42.65 342 ALA B N 1
ATOM 5195 C CA . ALA B 1 347 ? -22.509 -50.311 -16.735 1.00 45.72 342 ALA B CA 1
ATOM 5196 C C . ALA B 1 347 ? -23.374 -51.353 -16.038 1.00 47.39 342 ALA B C 1
ATOM 5197 O O . ALA B 1 347 ? -24.492 -51.031 -15.620 1.00 49.01 342 ALA B O 1
ATOM 5199 N N . ARG B 1 348 ? -22.895 -52.593 -15.901 1.00 49.74 343 ARG B N 1
ATOM 5200 C CA . ARG B 1 348 ? -23.673 -53.589 -15.167 1.00 52.81 343 ARG B CA 1
ATOM 5201 C C . ARG B 1 348 ? -23.887 -53.173 -13.714 1.00 53.52 343 ARG B C 1
ATOM 5202 O O . ARG B 1 348 ? -24.944 -53.456 -13.137 1.00 52.27 343 ARG B O 1
ATOM 5210 N N . ASP B 1 349 ? -22.909 -52.489 -13.111 1.00 47.26 344 ASP B N 1
ATOM 5211 C CA . ASP B 1 349 ? -23.069 -52.033 -11.735 1.00 51.35 344 ASP B CA 1
ATOM 5212 C C . ASP B 1 349 ? -24.178 -51.004 -11.584 1.00 51.52 344 ASP B C 1
ATOM 5213 O O . ASP B 1 349 ? -24.660 -50.796 -10.468 1.00 52.67 344 ASP B O 1
ATOM 5218 N N . MET B 1 350 ? -24.587 -50.351 -12.668 1.00 48.35 345 MET B N 1
ATOM 5219 C CA . MET B 1 350 ? -25.632 -49.341 -12.600 1.00 43.76 345 MET B CA 1
ATOM 5220 C C . MET B 1 350 ? -27.031 -49.925 -12.720 1.00 45.93 345 MET B C 1
ATOM 5221 O O . MET B 1 350 ? -28.011 -49.184 -12.580 1.00 46.01 345 MET B O 1
ATOM 5226 N N . ILE B 1 351 ? -27.156 -51.226 -12.955 1.00 46.80 346 ILE B N 1
ATOM 5227 C CA . ILE B 1 351 ? -28.463 -51.861 -13.076 1.00 50.08 346 ILE B CA 1
ATOM 5228 C C . ILE B 1 351 ? -28.954 -52.240 -11.687 1.00 52.98 346 ILE B C 1
ATOM 5229 O O . ILE B 1 351 ? -28.202 -52.804 -10.882 1.00 55.78 346 ILE B O 1
ATOM 5234 N N . ARG B 1 352 ? -30.209 -51.910 -11.400 1.00 52.69 347 ARG B N 1
ATOM 5235 C CA . ARG B 1 352 ? -30.818 -52.236 -10.117 1.00 55.09 347 ARG B CA 1
ATOM 5236 C C . ARG B 1 352 ? -31.321 -53.673 -10.153 1.00 53.97 347 ARG B C 1
ATOM 5237 O O . ARG B 1 352 ? -32.187 -54.013 -10.967 1.00 53.85 347 ARG B O 1
ATOM 5245 N N . ARG B 1 353 ? -30.775 -54.513 -9.279 1.00 57.17 348 ARG B N 1
ATOM 5246 C CA . ARG B 1 353 ? -31.145 -55.924 -9.243 1.00 60.53 348 ARG B CA 1
ATOM 5247 C C . ARG B 1 353 ? -31.848 -56.288 -7.940 1.00 51.36 348 ARG B C 1
ATOM 5248 O O . ARG B 1 353 ? -33.021 -55.967 -7.756 1.00 50.69 348 ARG B O 1
#

InterPro domains:
  IPR000846 Dihydrodipicolinate reductase, N-terminal [PF01113] (4-101)
  IPR036291 NAD(P)-binding domain superfamily [SSF51735] (3-165)
  IPR045760 2,4-diaminopentanoate dehydrogenase, C-terminal domain [PF19328] (140-344)